Protein AF-A2QM54-F1 (afdb_monomer)

Mean predicted aligned error: 7.76 Å

Foldseek 3Di:
DALDPVLVVCVVPVQVVLCVVAVLSVLLVVLLVLLLVLLVCPDVVNVVVCVVPPDPPPLVVVVVSNVSSVVSNVSSVVSLVVLVVVDDLVSLVSNLSSLVSNLLSVLSVLLVVVVCVVPSVPPPVPDPFAFDDVSLVSLLVSVVSCVVNVVSCCPDSNNVLVQQPQQDDVLVVVCVPPVDLDQPLCPQADVLLVLLSVCVVVLLVLLVVVLVVLCVVVVADLPDDDDPVPPDDPPDDDPNNLSVLLVQLSVLLNVLSSLLSSLSNDDQDPDPDGSLSSSVNNSVSNVSVSSSNRHDPSLSVLSVCGLVNAPSSLSSLLSVLSSLSSLCSPCPSSSSHNSRLSSLVSSLSSNVSNVDPSSNVSSPSSNVSNDD

pLDDT: mean 85.36, std 15.99, range [37.06, 98.69]

Structure (mmCIF, N/CA/C/O backbone):
data_AF-A2QM54-F1
#
_entry.id   AF-A2QM54-F1
#
loop_
_atom_site.group_PDB
_atom_site.id
_atom_site.type_symbol
_atom_site.label_atom_id
_atom_site.label_alt_id
_atom_site.label_comp_id
_atom_site.label_asym_id
_atom_site.label_entity_id
_atom_site.label_seq_id
_atom_site.pdbx_PDB_ins_code
_atom_site.Cartn_x
_atom_site.Cartn_y
_atom_site.Cartn_z
_atom_site.occupancy
_atom_site.B_iso_or_equiv
_atom_site.auth_seq_id
_atom_site.auth_comp_id
_atom_site.auth_asym_id
_atom_site.auth_atom_id
_atom_site.pdbx_PDB_model_num
ATOM 1 N N . MET A 1 1 ? -6.129 -8.162 11.126 1.00 88.88 1 MET A N 1
ATOM 2 C CA . MET A 1 1 ? -6.417 -6.730 10.893 1.00 88.88 1 MET A CA 1
ATOM 3 C C . MET A 1 1 ? -5.219 -5.829 11.183 1.00 88.88 1 MET A C 1
ATOM 5 O O . MET A 1 1 ? -5.063 -4.860 10.467 1.00 88.88 1 MET A O 1
ATOM 9 N N . ALA A 1 2 ? -4.377 -6.122 12.177 1.00 89.38 2 ALA A N 1
ATOM 10 C CA . ALA A 1 2 ? -3.070 -5.480 12.366 1.00 89.38 2 ALA A CA 1
ATOM 11 C C . ALA A 1 2 ? -2.082 -6.519 12.912 1.00 89.38 2 ALA A C 1
ATOM 13 O O . ALA A 1 2 ? -2.540 -7.506 13.506 1.00 89.38 2 ALA A O 1
ATOM 14 N N . LEU A 1 3 ? -0.778 -6.304 12.722 1.00 87.31 3 LEU A N 1
ATOM 15 C CA . LEU A 1 3 ? 0.267 -7.175 13.272 1.00 87.31 3 LEU A CA 1
ATOM 16 C C . LEU A 1 3 ? 0.737 -6.657 14.632 1.00 87.31 3 LEU A C 1
ATOM 18 O O . LEU A 1 3 ? 0.871 -7.437 15.575 1.00 87.31 3 LEU A O 1
ATOM 22 N N . HIS A 1 4 ? 0.872 -5.333 14.767 1.00 89.31 4 HIS A N 1
ATOM 23 C CA . HIS A 1 4 ? 1.283 -4.714 16.024 1.00 89.31 4 HIS A CA 1
ATOM 24 C C . HIS A 1 4 ? 0.282 -5.011 17.169 1.00 89.31 4 HIS A C 1
ATOM 26 O O . HIS A 1 4 ? -0.916 -4.721 17.025 1.00 89.31 4 HIS A O 1
ATOM 32 N N . PRO A 1 5 ? 0.731 -5.530 18.334 1.00 88.50 5 PRO A N 1
ATOM 33 C CA . PRO A 1 5 ? -0.156 -5.948 19.426 1.00 88.50 5 PRO A CA 1
ATOM 34 C C . PRO A 1 5 ? -1.107 -4.852 19.920 1.00 88.50 5 PRO A C 1
ATOM 36 O O . PRO A 1 5 ? -2.289 -5.107 20.149 1.00 88.50 5 PRO A O 1
ATOM 39 N N . GLU A 1 6 ? -0.627 -3.614 20.037 1.00 91.06 6 GLU A N 1
ATOM 40 C CA . GLU A 1 6 ? -1.465 -2.501 20.496 1.00 91.06 6 GLU A CA 1
ATOM 41 C C . GLU A 1 6 ? -2.540 -2.120 19.470 1.00 91.06 6 GLU A C 1
ATOM 43 O O . GLU A 1 6 ? -3.703 -1.924 19.824 1.00 91.06 6 GLU A O 1
ATOM 48 N N . ARG A 1 7 ? -2.193 -2.096 18.176 1.00 94.00 7 ARG A N 1
ATOM 49 C CA . ARG A 1 7 ? -3.159 -1.824 17.102 1.00 94.00 7 ARG A CA 1
ATOM 50 C C . ARG A 1 7 ? -4.182 -2.955 16.999 1.00 94.00 7 ARG A C 1
ATOM 52 O O . ARG A 1 7 ? -5.363 -2.703 16.766 1.00 94.00 7 ARG A O 1
ATOM 59 N N . LYS A 1 8 ? -3.773 -4.202 17.261 1.00 93.06 8 LYS A N 1
ATOM 60 C CA . LYS A 1 8 ? -4.679 -5.358 17.348 1.00 93.06 8 LYS A CA 1
ATOM 61 C C . LYS A 1 8 ? -5.750 -5.173 18.429 1.00 93.06 8 LYS A C 1
ATOM 63 O O . LYS A 1 8 ? -6.900 -5.535 18.188 1.00 93.06 8 LYS A O 1
ATOM 68 N N . LEU A 1 9 ? -5.430 -4.558 19.571 1.00 94.38 9 LEU A N 1
ATOM 69 C CA . LEU A 1 9 ? -6.426 -4.259 20.611 1.00 94.38 9 LEU A CA 1
ATOM 70 C C . LEU A 1 9 ? -7.489 -3.255 20.142 1.00 94.38 9 LEU A C 1
ATOM 72 O O . LEU A 1 9 ? -8.662 -3.412 20.489 1.00 94.38 9 LEU A O 1
ATOM 76 N N . ILE A 1 10 ? -7.112 -2.267 19.323 1.00 96.88 10 ILE A N 1
ATOM 77 C CA . ILE A 1 10 ? -8.064 -1.315 18.725 1.00 96.88 10 ILE A CA 1
ATOM 78 C C . ILE A 1 10 ? -9.074 -2.056 17.844 1.00 96.88 10 ILE A C 1
ATOM 80 O O . ILE A 1 10 ? -10.282 -1.873 18.003 1.00 96.88 10 ILE A O 1
ATOM 84 N N . TRP A 1 11 ? -8.590 -2.962 16.992 1.00 95.69 11 TRP A N 1
ATOM 85 C CA . TRP A 1 11 ? -9.436 -3.813 16.152 1.00 95.69 11 TRP A CA 1
ATOM 86 C C . TRP A 1 11 ? -10.347 -4.753 16.945 1.00 95.69 11 TRP A C 1
ATOM 88 O O . TRP A 1 11 ? -11.462 -5.024 16.515 1.00 95.69 11 TRP A O 1
ATOM 98 N N . GLN A 1 12 ? -9.893 -5.251 18.095 1.00 94.94 12 GLN A N 1
ATOM 99 C CA . GLN A 1 12 ? -10.660 -6.200 18.907 1.00 94.94 12 GLN A CA 1
ATOM 100 C C . GLN A 1 12 ? -11.706 -5.542 19.812 1.00 94.94 12 GLN A C 1
ATOM 102 O O . GLN A 1 12 ? -12.672 -6.201 20.187 1.00 94.94 12 GLN A O 1
ATOM 107 N N . ARG A 1 13 ? -11.503 -4.283 20.218 1.00 95.75 13 ARG A N 1
ATOM 108 C CA . ARG A 1 13 ? -12.326 -3.637 21.256 1.00 95.75 13 ARG A CA 1
ATOM 109 C C . ARG A 1 13 ? -12.983 -2.351 20.784 1.00 95.75 13 ARG A C 1
ATOM 111 O O . ARG A 1 13 ? -14.194 -2.197 20.908 1.00 95.75 13 ARG A O 1
ATOM 118 N N . VAL A 1 14 ? -12.192 -1.426 20.249 1.00 97.62 14 VAL A N 1
ATOM 119 C CA . VAL A 1 14 ? -12.663 -0.076 19.918 1.00 97.62 14 VAL A CA 1
ATOM 120 C C . VAL A 1 14 ? -13.543 -0.099 18.673 1.00 97.62 14 VAL A C 1
ATOM 122 O O . VAL A 1 14 ? -14.677 0.362 18.734 1.00 97.62 14 VAL A O 1
ATOM 125 N N . ILE A 1 15 ? -13.069 -0.691 17.575 1.00 97.75 15 ILE A N 1
ATOM 126 C CA . ILE A 1 15 ? -13.804 -0.702 16.299 1.00 97.75 15 ILE A CA 1
ATOM 127 C C . ILE A 1 15 ? -15.168 -1.408 16.411 1.00 97.75 15 ILE A C 1
ATOM 129 O O . ILE A 1 15 ? -16.153 -0.822 15.965 1.00 97.75 15 ILE A O 1
ATOM 133 N N . PRO A 1 16 ? -15.300 -2.583 17.063 1.00 97.88 16 PRO A N 1
ATOM 134 C CA . PRO A 1 16 ? -16.609 -3.200 17.290 1.00 97.88 16 PRO A CA 1
ATOM 135 C C . PRO A 1 16 ? -17.556 -2.333 18.129 1.00 97.88 16 PRO A C 1
ATOM 137 O O . PRO A 1 16 ? -18.753 -2.295 17.860 1.00 97.88 16 PRO A O 1
ATOM 140 N N . THR A 1 17 ? -17.023 -1.607 19.118 1.00 98.00 17 THR A N 1
ATOM 141 C CA . THR A 1 17 ? -17.821 -0.689 19.946 1.00 98.00 17 THR A CA 1
ATOM 142 C C . THR A 1 17 ? -18.340 0.479 19.106 1.00 98.00 17 THR A C 1
ATOM 144 O O . THR A 1 17 ? -19.531 0.762 19.125 1.00 98.00 17 THR A O 1
ATOM 147 N N . MET A 1 18 ? -17.478 1.095 18.292 1.00 98.00 18 MET A N 1
ATOM 148 C CA . MET A 1 18 ? -17.874 2.165 17.367 1.00 98.00 18 MET A CA 1
ATOM 149 C C . MET A 1 18 ? -18.885 1.687 16.320 1.00 98.00 18 MET A C 1
ATOM 151 O O . MET A 1 18 ? -19.809 2.414 15.971 1.00 98.00 18 MET A O 1
ATOM 155 N N . ALA A 1 19 ? -18.732 0.456 15.830 1.00 98.00 19 ALA A N 1
ATOM 156 C CA . ALA A 1 19 ? -19.686 -0.153 14.913 1.00 98.00 19 ALA A CA 1
ATOM 157 C C . ALA A 1 19 ? -21.061 -0.361 15.563 1.00 98.00 19 ALA A C 1
ATOM 159 O O . ALA A 1 19 ? -22.077 -0.167 14.908 1.00 98.00 19 ALA A O 1
ATOM 160 N N . ALA A 1 20 ? -21.117 -0.709 16.850 1.00 97.69 20 ALA A N 1
ATOM 161 C CA . ALA A 1 20 ? -22.381 -0.790 17.581 1.00 97.69 20 ALA A CA 1
ATOM 162 C C . ALA A 1 20 ? -23.037 0.589 17.806 1.00 97.69 20 ALA A C 1
ATOM 164 O O . ALA A 1 20 ? -24.252 0.661 17.966 1.00 97.69 20 ALA A O 1
ATOM 165 N N . GLU A 1 21 ? -22.249 1.670 17.812 1.00 97.19 21 GLU A N 1
ATOM 166 C CA . GLU A 1 21 ? -22.724 3.056 17.951 1.00 97.19 21 GLU A CA 1
ATOM 167 C C . GLU A 1 21 ? -23.242 3.650 16.624 1.00 97.19 21 GLU A C 1
ATOM 169 O O . GLU A 1 21 ? -24.087 4.543 16.654 1.00 97.19 21 GLU A O 1
ATOM 174 N N . GLN A 1 22 ? -22.746 3.187 15.469 1.00 97.62 22 GLN A N 1
ATOM 175 C CA . GLN A 1 22 ? -23.064 3.741 14.145 1.00 97.62 22 GLN A CA 1
ATOM 176 C C . GLN A 1 22 ? -23.430 2.645 13.138 1.00 97.62 22 GLN A C 1
ATOM 178 O O . GLN A 1 22 ? -22.594 1.826 12.754 1.00 97.62 22 GLN A O 1
ATOM 183 N N . GLU A 1 23 ? -24.662 2.680 12.626 1.00 98.00 23 GLU A N 1
ATOM 184 C CA . GLU A 1 23 ? -25.199 1.647 11.727 1.00 98.00 23 GLU A CA 1
ATOM 185 C C . GLU A 1 23 ? -24.348 1.439 10.463 1.00 98.00 23 GLU A C 1
ATOM 187 O O . GLU A 1 23 ? -24.053 0.304 10.082 1.00 98.00 23 GLU A O 1
ATOM 192 N N . TYR A 1 24 ? -23.870 2.521 9.841 1.00 98.38 24 TYR A N 1
ATOM 193 C CA . TYR A 1 24 ? -23.046 2.411 8.635 1.00 98.38 24 TYR A CA 1
ATOM 194 C C . TYR A 1 24 ? -21.700 1.715 8.909 1.00 98.38 24 TYR A C 1
ATOM 196 O O . TYR A 1 24 ? -21.215 0.956 8.068 1.00 98.38 24 TYR A O 1
ATOM 204 N N . LEU A 1 25 ? -21.115 1.909 10.098 1.00 98.62 25 LEU A N 1
ATOM 205 C CA . LEU A 1 25 ? -19.893 1.214 10.510 1.00 98.62 25 LEU A CA 1
ATOM 206 C C . LEU A 1 25 ? -20.157 -0.269 10.766 1.00 98.62 25 LEU A C 1
ATOM 208 O O . LEU A 1 25 ? -19.324 -1.093 10.393 1.00 98.62 25 LEU A O 1
ATOM 212 N N . MET A 1 26 ? -21.311 -0.623 11.343 1.00 98.62 26 MET A N 1
ATOM 213 C CA . MET A 1 26 ? -21.727 -2.023 11.472 1.00 98.62 26 MET A CA 1
ATOM 214 C C . MET A 1 26 ? -21.803 -2.698 10.104 1.00 98.62 26 MET A C 1
ATOM 216 O O . MET A 1 26 ? -21.250 -3.779 9.917 1.00 98.62 26 MET A O 1
ATOM 220 N N . HIS A 1 27 ? -22.427 -2.048 9.124 1.00 98.69 27 HIS A N 1
ATOM 221 C CA . HIS A 1 27 ? -22.504 -2.567 7.763 1.00 98.69 27 HIS A CA 1
ATOM 222 C C . HIS A 1 27 ? -21.126 -2.762 7.115 1.00 98.69 27 HIS A C 1
ATOM 224 O O . HIS A 1 27 ? -20.857 -3.837 6.576 1.00 98.69 27 HIS A O 1
ATOM 230 N N . LEU A 1 28 ? -20.216 -1.789 7.235 1.00 98.56 28 LEU A N 1
ATOM 231 C CA . LEU A 1 28 ? -18.843 -1.929 6.736 1.00 98.56 28 LEU A CA 1
ATOM 232 C C . LEU A 1 28 ? -18.070 -3.055 7.447 1.00 98.56 28 LEU A C 1
ATOM 234 O O . LEU A 1 28 ? -17.362 -3.825 6.794 1.00 98.56 28 LEU A O 1
ATOM 238 N N . LEU A 1 29 ? -18.221 -3.183 8.769 1.00 98.38 29 LEU A N 1
ATOM 239 C CA . LEU A 1 29 ? -17.572 -4.230 9.560 1.00 98.38 29 LEU A CA 1
ATOM 240 C C . LEU A 1 29 ? -18.089 -5.626 9.187 1.00 98.38 29 LEU A C 1
ATOM 242 O O . LEU A 1 29 ? -17.288 -6.546 9.029 1.00 98.38 29 LEU A O 1
ATOM 246 N N . LEU A 1 30 ? -19.404 -5.782 9.009 1.00 97.81 30 LEU A N 1
ATOM 247 C CA . LEU A 1 30 ? -20.025 -7.041 8.588 1.00 97.81 30 LEU A CA 1
ATOM 248 C C . LEU A 1 30 ? -19.607 -7.436 7.171 1.00 97.81 30 LEU A C 1
ATOM 250 O O . LEU A 1 30 ? -19.297 -8.603 6.938 1.00 97.81 30 LEU A O 1
ATOM 254 N N . ALA A 1 31 ? -19.537 -6.477 6.244 1.00 97.38 31 ALA A N 1
ATOM 255 C CA . ALA A 1 31 ? -19.037 -6.725 4.896 1.00 97.38 31 ALA A CA 1
ATOM 256 C C . ALA A 1 31 ? -17.589 -7.239 4.928 1.00 97.38 31 ALA A C 1
ATOM 258 O O . ALA A 1 31 ? -17.271 -8.257 4.316 1.00 97.38 31 ALA A O 1
ATOM 259 N N . LEU A 1 32 ? -16.714 -6.587 5.700 1.00 96.25 32 LEU A N 1
ATOM 260 C CA . LEU A 1 32 ? -15.322 -7.009 5.845 1.00 96.25 32 LEU A CA 1
ATOM 261 C C . LEU A 1 32 ? -15.190 -8.384 6.517 1.00 96.25 32 LEU A C 1
ATOM 263 O O . LEU A 1 32 ? -14.386 -9.207 6.079 1.00 96.25 32 LEU A O 1
ATOM 267 N N . ALA A 1 33 ? -15.985 -8.648 7.556 1.00 95.00 33 ALA A N 1
ATOM 268 C CA . ALA A 1 33 ? -16.002 -9.933 8.249 1.00 95.00 33 ALA A CA 1
ATOM 269 C C . ALA A 1 33 ? -16.488 -11.072 7.339 1.00 95.00 33 ALA A C 1
ATOM 271 O O . ALA A 1 33 ? -15.884 -12.145 7.331 1.00 95.00 33 ALA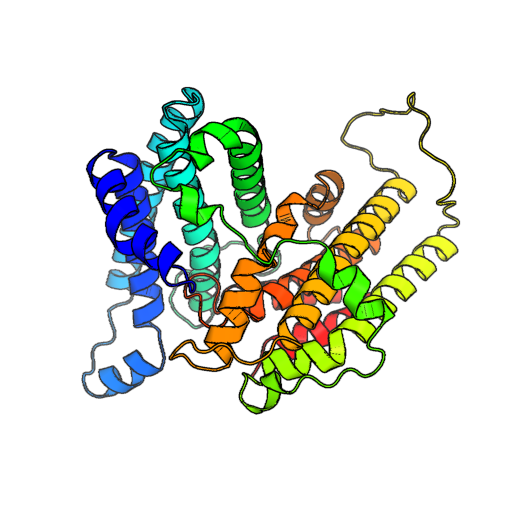 A O 1
ATOM 272 N N . GLY A 1 34 ? -17.532 -10.838 6.540 1.00 93.06 34 GLY A N 1
ATOM 273 C CA . GLY A 1 34 ? -18.006 -11.807 5.554 1.00 93.06 34 GLY A CA 1
ATOM 274 C C . GLY A 1 34 ? -16.965 -12.075 4.464 1.00 93.06 34 GLY A C 1
ATOM 275 O O . GLY A 1 34 ? -16.697 -13.230 4.145 1.00 93.06 34 GLY A O 1
ATOM 276 N N . THR A 1 35 ? -16.295 -11.032 3.964 1.00 91.25 35 THR A N 1
ATOM 277 C CA . THR A 1 35 ? -15.167 -11.172 3.029 1.00 91.25 35 THR A CA 1
ATOM 278 C C . THR A 1 35 ? -14.027 -12.006 3.622 1.00 91.25 35 THR A C 1
ATOM 280 O O . THR A 1 35 ? -13.483 -12.874 2.943 1.00 91.25 35 THR A O 1
ATOM 283 N N . HIS A 1 36 ? -13.676 -11.793 4.893 1.00 91.50 36 HIS A N 1
ATOM 284 C CA . HIS A 1 36 ? -12.688 -12.625 5.585 1.00 91.50 36 HIS A CA 1
ATOM 285 C C . HIS A 1 36 ? -13.131 -14.092 5.652 1.00 91.50 36 HIS A C 1
ATOM 287 O O . HIS A 1 36 ? -12.341 -14.976 5.336 1.00 91.50 36 HIS A O 1
ATOM 293 N N . ALA A 1 37 ? -14.393 -14.356 6.007 1.00 89.25 37 ALA A N 1
ATOM 294 C CA . ALA A 1 37 ? -14.928 -15.714 6.073 1.00 89.25 37 ALA A CA 1
ATOM 295 C C . ALA A 1 37 ? -14.857 -16.441 4.717 1.00 89.25 37 ALA A C 1
ATOM 297 O O . ALA A 1 37 ? -14.449 -17.600 4.680 1.00 89.25 37 ALA A O 1
ATOM 298 N N . LEU A 1 38 ? -15.169 -15.754 3.609 1.00 85.75 38 LEU A N 1
ATOM 299 C CA . LEU A 1 38 ? -15.001 -16.304 2.256 1.00 85.75 38 LEU A CA 1
ATOM 300 C C . LEU A 1 38 ? -13.534 -16.632 1.945 1.00 85.75 38 LEU A C 1
ATOM 302 O O . LEU A 1 38 ? -13.229 -17.703 1.430 1.00 85.75 38 LEU A O 1
ATOM 306 N N . CYS A 1 39 ? -12.620 -15.723 2.283 1.00 83.38 39 CYS A N 1
ATOM 307 C CA . CYS A 1 39 ? -11.188 -15.902 2.058 1.00 83.38 39 CYS A CA 1
ATOM 308 C C . CYS A 1 39 ? -10.585 -17.067 2.865 1.00 83.38 39 CYS A C 1
ATOM 310 O O . CYS A 1 39 ? -9.677 -17.735 2.370 1.00 83.38 39 CYS A O 1
ATOM 312 N N . GLU A 1 40 ? -11.055 -17.299 4.092 1.00 82.50 40 GLU A N 1
ATOM 313 C CA . GLU A 1 40 ? -10.585 -18.392 4.957 1.00 82.50 40 GLU A CA 1
ATOM 314 C C . GLU A 1 40 ? -11.180 -19.754 4.579 1.00 82.50 40 GLU A C 1
ATOM 316 O O . GLU A 1 40 ? -10.506 -20.779 4.720 1.00 82.50 40 GLU A O 1
ATOM 321 N N . ALA A 1 41 ? -12.411 -19.776 4.058 1.00 73.69 41 ALA A N 1
ATOM 322 C CA . ALA A 1 41 ? -13.030 -20.994 3.536 1.00 73.69 41 ALA A CA 1
ATOM 323 C C . ALA A 1 41 ? -12.222 -21.608 2.377 1.00 73.69 41 ALA A C 1
ATOM 325 O O . ALA A 1 41 ? -12.191 -22.826 2.239 1.00 73.69 41 ALA A O 1
ATOM 326 N N . ASP A 1 42 ? -11.523 -20.779 1.597 1.00 64.94 42 ASP A N 1
ATOM 327 C CA . ASP A 1 42 ? -10.675 -21.207 0.477 1.00 64.94 42 ASP A CA 1
ATOM 328 C C . ASP A 1 42 ? -9.209 -21.505 0.873 1.00 64.94 42 ASP A C 1
ATOM 330 O O . ASP A 1 42 ? -8.376 -21.863 0.039 1.00 64.94 42 ASP A O 1
ATOM 334 N N . SER A 1 43 ? -8.843 -21.367 2.153 1.00 64.56 43 SER A N 1
ATOM 335 C CA . SER A 1 43 ? -7.474 -21.669 2.585 1.00 64.56 43 SER A CA 1
ATOM 336 C C . SER A 1 43 ? -7.161 -23.168 2.413 1.00 64.56 43 SER A C 1
ATOM 338 O O . SER A 1 43 ? -7.970 -24.014 2.812 1.00 64.56 43 SER A O 1
ATOM 340 N N . PRO A 1 44 ? -5.986 -23.545 1.866 1.00 56.84 44 PRO A N 1
ATOM 341 C CA . PRO A 1 44 ? -5.594 -24.947 1.698 1.00 56.84 44 PRO A CA 1
ATOM 342 C C . PRO A 1 44 ? -5.596 -25.735 3.018 1.00 56.84 44 PRO A C 1
ATOM 344 O O . PRO A 1 44 ? -5.909 -26.924 3.011 1.00 56.84 44 PRO A O 1
ATOM 347 N N . ASP A 1 45 ? -5.339 -25.074 4.151 1.00 53.28 45 ASP A N 1
ATOM 348 C CA . ASP A 1 45 ? -5.402 -25.688 5.485 1.00 53.28 45 ASP A CA 1
ATOM 349 C C . ASP A 1 45 ? -6.839 -26.085 5.872 1.00 53.28 45 ASP A C 1
ATOM 351 O O . ASP A 1 45 ? -7.068 -27.150 6.454 1.00 53.28 45 ASP A O 1
ATOM 355 N N . THR A 1 46 ? -7.823 -25.269 5.486 1.00 53.72 46 THR A N 1
ATOM 356 C CA . THR A 1 46 ? -9.256 -25.532 5.688 1.00 53.72 46 THR A CA 1
ATOM 357 C C . THR A 1 46 ? -9.751 -26.618 4.729 1.00 53.72 46 THR A C 1
ATOM 359 O O . THR A 1 46 ? -10.487 -27.517 5.134 1.00 53.72 46 THR A O 1
ATOM 362 N N . ASN A 1 47 ? -9.278 -26.605 3.478 1.00 48.41 47 ASN A N 1
ATOM 363 C CA . ASN A 1 47 ? -9.600 -27.613 2.464 1.00 48.41 47 ASN A CA 1
ATOM 364 C C . ASN A 1 47 ? -9.018 -29.002 2.792 1.00 48.41 47 ASN A C 1
ATOM 366 O O . ASN A 1 47 ? -9.665 -30.018 2.537 1.00 48.41 47 ASN A O 1
ATOM 370 N N . LEU A 1 48 ? -7.844 -29.082 3.430 1.00 46.47 48 LEU A N 1
ATOM 371 C CA . LEU A 1 48 ? -7.274 -30.347 3.914 1.00 46.47 48 LEU A CA 1
ATOM 372 C C . LEU A 1 48 ? -8.109 -30.967 5.044 1.00 46.47 48 LEU A C 1
ATOM 374 O O . LEU A 1 48 ? -8.316 -32.184 5.056 1.00 46.47 48 LEU A O 1
ATOM 378 N N . LEU A 1 49 ? -8.626 -30.144 5.962 1.00 46.31 49 LEU A N 1
ATOM 379 C CA . LEU A 1 49 ? -9.518 -30.582 7.043 1.00 46.31 49 LEU A CA 1
ATOM 380 C C . LEU A 1 49 ? -10.913 -30.964 6.524 1.00 46.31 49 LEU A C 1
ATOM 382 O O . LEU A 1 49 ? -11.464 -31.981 6.953 1.00 46.31 49 LEU A O 1
ATOM 386 N N . ASN A 1 50 ? -11.440 -30.210 5.557 1.00 43.59 50 ASN A N 1
ATOM 387 C CA . ASN A 1 50 ? -12.732 -30.477 4.926 1.00 43.59 50 ASN A CA 1
ATOM 388 C C . ASN A 1 50 ? -12.686 -31.617 3.899 1.00 43.59 50 ASN A C 1
ATOM 390 O O . ASN A 1 50 ? -13.721 -32.201 3.626 1.00 43.59 50 ASN A O 1
ATOM 394 N N . SER A 1 51 ? -11.518 -32.055 3.412 1.00 42.62 51 SER A N 1
ATOM 395 C CA . SER A 1 51 ? -11.416 -33.232 2.522 1.00 42.62 51 SER A CA 1
ATOM 396 C C . SER A 1 51 ? -11.922 -34.550 3.141 1.00 42.62 51 SER A C 1
ATOM 398 O O . SER A 1 51 ? -12.109 -35.539 2.434 1.00 42.62 51 SER A O 1
ATOM 400 N N . LYS A 1 52 ? -12.167 -34.582 4.461 1.00 41.41 52 LYS A N 1
ATOM 401 C CA . LYS A 1 52 ? -12.795 -35.716 5.161 1.00 41.41 52 LYS A CA 1
ATOM 402 C C . LYS A 1 52 ? -14.324 -35.639 5.237 1.00 41.41 52 LYS A C 1
ATOM 404 O O . LYS A 1 52 ? -14.944 -36.635 5.606 1.00 41.41 52 LYS A O 1
ATOM 409 N N . PHE A 1 53 ? -14.925 -34.506 4.886 1.00 42.69 53 PHE A N 1
ATOM 410 C CA . PHE A 1 53 ? -16.369 -34.322 4.800 1.00 42.69 53 PHE A CA 1
ATOM 411 C C . PHE A 1 53 ? -16.698 -33.727 3.436 1.00 42.69 53 PHE A C 1
ATOM 413 O O . PHE A 1 53 ? -16.429 -32.563 3.181 1.00 42.69 53 PHE A O 1
ATOM 420 N N . ASP A 1 54 ? -17.274 -34.554 2.571 1.00 41.31 54 ASP A N 1
ATOM 421 C CA . ASP A 1 54 ? -17.687 -34.270 1.194 1.00 41.31 54 ASP A CA 1
ATOM 422 C C . ASP A 1 54 ? -18.780 -33.174 1.127 1.00 41.31 54 ASP A C 1
ATOM 424 O O . ASP A 1 54 ? -19.942 -33.425 0.820 1.00 41.31 54 ASP A O 1
ATOM 428 N N . GLN A 1 55 ? -18.432 -31.948 1.519 1.00 47.78 55 GLN A N 1
ATOM 429 C CA . GLN A 1 55 ? -19.271 -30.757 1.473 1.00 47.78 55 GLN A CA 1
ATOM 430 C C . GLN A 1 55 ? -18.610 -29.760 0.531 1.00 47.78 55 GLN A C 1
ATOM 432 O O . GLN A 1 55 ? -17.986 -28.781 0.937 1.00 47.78 55 GLN A O 1
ATOM 437 N N . THR A 1 56 ? -18.757 -30.022 -0.764 1.00 52.00 56 THR A N 1
ATOM 438 C CA . THR A 1 56 ? -18.724 -28.946 -1.750 1.00 52.00 56 THR A CA 1
ATOM 439 C C . THR A 1 56 ? -19.848 -27.983 -1.377 1.00 52.00 56 THR A C 1
ATOM 441 O O . THR A 1 56 ? -21.024 -28.317 -1.506 1.00 52.00 56 THR A O 1
ATOM 444 N N . ILE A 1 57 ? -19.502 -26.811 -0.834 1.00 55.12 57 ILE A N 1
ATOM 445 C CA . ILE A 1 57 ? -20.474 -25.730 -0.652 1.00 55.12 57 ILE A CA 1
ATOM 446 C C . ILE A 1 57 ? -21.072 -25.477 -2.042 1.00 55.12 57 ILE A C 1
ATOM 448 O O . ILE A 1 57 ? -20.307 -25.181 -2.965 1.00 55.12 57 ILE A O 1
ATOM 452 N N . PRO A 1 58 ? -22.393 -25.636 -2.240 1.00 61.38 58 PRO A N 1
ATOM 453 C CA . PRO A 1 58 ? -22.999 -25.413 -3.541 1.00 61.38 58 PRO A CA 1
ATOM 454 C C . PRO A 1 58 ? -22.656 -24.000 -4.011 1.00 61.38 58 PRO A C 1
ATOM 456 O O . PRO A 1 58 ? -22.845 -23.047 -3.256 1.00 61.38 58 PRO A O 1
ATOM 459 N N . GLU A 1 59 ? -22.187 -23.838 -5.250 1.00 61.62 59 GLU A N 1
ATOM 460 C CA . GLU A 1 59 ? -21.807 -22.529 -5.813 1.00 61.62 59 GLU A CA 1
ATOM 461 C C . GLU A 1 59 ? -22.882 -21.458 -5.544 1.00 61.62 59 GLU A C 1
ATOM 463 O O . GLU A 1 59 ? -22.575 -20.327 -5.170 1.00 61.62 59 GLU A O 1
ATOM 468 N N . ALA A 1 60 ? -24.160 -21.846 -5.621 1.00 60.12 60 ALA A N 1
ATOM 469 C CA . ALA A 1 60 ? -25.319 -21.005 -5.331 1.00 60.12 60 ALA A CA 1
ATOM 470 C C . ALA A 1 60 ? -25.362 -20.416 -3.901 1.00 60.12 60 ALA A C 1
ATOM 472 O O . ALA A 1 60 ? -25.902 -19.324 -3.712 1.00 60.12 60 ALA A O 1
ATOM 473 N N . GLU A 1 61 ? -24.826 -21.109 -2.893 1.00 65.25 61 GLU A N 1
ATOM 474 C CA . GLU A 1 61 ? -24.704 -20.594 -1.522 1.00 65.25 61 GLU A CA 1
ATOM 475 C C . GLU A 1 61 ? -23.568 -19.570 -1.420 1.00 65.25 61 GLU A C 1
ATOM 477 O O . GLU A 1 61 ? -23.781 -18.483 -0.884 1.00 65.25 61 GLU A O 1
ATOM 482 N N . CYS A 1 62 ? -22.421 -19.839 -2.052 1.00 66.81 62 CYS A N 1
ATOM 483 C CA . CYS A 1 62 ? -21.295 -18.903 -2.118 1.00 66.81 62 CYS A CA 1
ATOM 484 C C . CYS A 1 62 ? -21.681 -17.582 -2.813 1.00 66.81 62 CYS A C 1
ATOM 486 O O . CYS A 1 62 ? -21.398 -16.496 -2.301 1.00 66.81 62 CYS A O 1
ATOM 488 N N . PHE A 1 63 ? -22.417 -17.651 -3.930 1.00 69.44 63 PHE A N 1
ATOM 489 C CA . PHE A 1 63 ? -22.958 -16.462 -4.602 1.00 69.44 63 PHE A CA 1
ATOM 490 C C . PHE A 1 63 ? -23.929 -15.672 -3.723 1.00 69.44 63 PHE A C 1
ATOM 492 O O . PHE A 1 63 ? -23.904 -14.439 -3.722 1.00 69.44 63 PHE A O 1
ATOM 499 N N . ARG A 1 64 ? -24.794 -16.361 -2.968 1.00 73.69 64 ARG A N 1
ATOM 500 C CA . ARG A 1 64 ? -25.749 -15.715 -2.059 1.00 73.69 64 ARG A CA 1
ATOM 501 C C . ARG A 1 64 ? -25.028 -14.986 -0.929 1.00 73.69 64 ARG A C 1
ATOM 503 O O . ARG A 1 64 ? -25.419 -13.870 -0.588 1.00 73.69 64 ARG A O 1
ATOM 510 N N . ASP A 1 65 ? -23.991 -15.593 -0.365 1.00 80.56 65 ASP A N 1
ATOM 511 C CA . ASP A 1 65 ? -23.212 -14.988 0.711 1.00 80.56 65 ASP A CA 1
ATOM 512 C C . ASP A 1 65 ? -22.366 -13.816 0.210 1.00 80.56 65 ASP A C 1
ATOM 514 O O . ASP A 1 65 ? -22.345 -12.766 0.854 1.00 80.56 65 ASP A O 1
ATOM 518 N N . TYR A 1 66 ? -21.791 -13.913 -0.991 1.00 83.88 66 TYR A N 1
ATOM 519 C CA . TYR A 1 66 ? -21.126 -12.774 -1.626 1.00 83.88 66 TYR A CA 1
ATOM 520 C C . TYR A 1 66 ? -22.090 -11.613 -1.907 1.00 83.88 66 TYR A C 1
ATOM 522 O O . TYR A 1 66 ? -21.773 -10.461 -1.620 1.00 83.88 66 TYR A O 1
ATOM 530 N N . HIS A 1 67 ? -23.308 -11.892 -2.379 1.00 87.19 67 HIS A N 1
ATOM 531 C CA . HIS A 1 67 ? -24.315 -10.849 -2.585 1.00 87.19 67 HIS A CA 1
ATOM 532 C C . HIS A 1 67 ? -24.699 -10.138 -1.276 1.00 87.19 67 HIS A C 1
ATOM 534 O O . HIS A 1 67 ? -24.820 -8.916 -1.254 1.00 87.19 67 HIS A O 1
ATOM 540 N N . ARG A 1 68 ? -24.832 -10.876 -0.164 1.00 91.19 68 ARG A N 1
ATOM 541 C CA . ARG A 1 68 ? -25.075 -10.290 1.170 1.00 91.19 68 ARG A CA 1
ATOM 542 C C . ARG A 1 68 ? -23.918 -9.408 1.636 1.00 91.19 68 ARG A C 1
ATOM 544 O O . ARG A 1 68 ? -24.151 -8.355 2.223 1.00 91.19 68 ARG A O 1
ATOM 551 N N . ILE A 1 69 ? -22.682 -9.829 1.371 1.00 93.44 69 ILE A N 1
ATOM 552 C CA . ILE A 1 69 ? -21.483 -9.036 1.664 1.00 93.44 69 ILE A CA 1
ATOM 553 C C . ILE A 1 69 ? -21.515 -7.715 0.892 1.00 93.44 69 ILE A C 1
ATOM 555 O O . ILE A 1 69 ? -21.281 -6.660 1.482 1.00 93.44 69 ILE A O 1
ATOM 559 N N . LEU A 1 70 ? -21.851 -7.758 -0.401 1.00 92.88 70 LEU A N 1
ATOM 560 C CA . LEU A 1 70 ? -21.967 -6.560 -1.234 1.00 92.88 70 LEU A CA 1
ATOM 561 C C . LEU A 1 70 ? -23.119 -5.644 -0.797 1.00 92.88 70 LEU A C 1
ATOM 563 O O . LEU A 1 70 ? -22.932 -4.431 -0.773 1.00 92.88 70 LEU A O 1
ATOM 567 N N . ASP A 1 71 ? -24.269 -6.192 -0.396 1.00 95.81 71 ASP A N 1
ATOM 568 C CA . ASP A 1 71 ? -25.392 -5.410 0.146 1.00 95.81 71 ASP A CA 1
ATOM 569 C C . ASP A 1 71 ? -24.990 -4.659 1.426 1.00 95.81 71 ASP A C 1
ATOM 571 O O . ASP A 1 71 ? -25.223 -3.455 1.556 1.00 95.81 71 ASP A O 1
ATOM 575 N N . HIS A 1 72 ? -24.298 -5.334 2.349 1.00 97.94 72 HIS A N 1
ATOM 576 C CA . HIS A 1 72 ? -23.732 -4.678 3.526 1.00 97.94 72 HIS A CA 1
ATOM 577 C C . HIS A 1 72 ? -22.692 -3.619 3.157 1.00 97.94 72 HIS A C 1
ATOM 579 O O . HIS A 1 72 ? -22.727 -2.520 3.707 1.00 97.94 72 HIS A O 1
ATOM 585 N N . HIS A 1 73 ? -21.795 -3.902 2.211 1.00 97.19 73 HIS A N 1
ATOM 586 C CA . HIS A 1 73 ? -20.807 -2.919 1.780 1.00 97.19 73 HIS A CA 1
ATOM 587 C C . HIS A 1 73 ? -21.478 -1.667 1.203 1.00 97.19 73 HIS A C 1
ATOM 589 O O . HIS A 1 73 ? -21.136 -0.555 1.599 1.00 97.19 73 HIS A O 1
ATOM 595 N N . GLN A 1 74 ? -22.480 -1.840 0.340 1.00 97.19 74 GLN A N 1
ATOM 596 C CA . GLN A 1 74 ? -23.215 -0.747 -0.290 1.00 97.19 74 GLN A CA 1
ATOM 597 C C . GLN A 1 74 ? -23.958 0.117 0.737 1.00 97.19 74 GLN A C 1
ATOM 599 O O . GLN A 1 74 ? -23.794 1.336 0.733 1.00 97.19 74 GLN A O 1
ATOM 604 N N . LYS A 1 75 ? -24.699 -0.495 1.671 1.00 98.19 75 LYS A N 1
ATOM 605 C CA . LYS A 1 75 ? -25.370 0.233 2.767 1.00 98.19 75 LYS A CA 1
ATOM 606 C C . LYS A 1 75 ? -24.374 0.988 3.646 1.00 98.19 75 LYS A C 1
ATOM 608 O O . LYS A 1 75 ? -24.597 2.142 4.011 1.00 98.19 75 LYS A O 1
ATOM 613 N N . GLY A 1 76 ? -23.246 0.350 3.955 1.00 98.44 76 GLY A N 1
ATOM 614 C CA . GLY A 1 76 ? -22.150 0.970 4.692 1.00 98.44 76 GLY A CA 1
ATOM 615 C C . GLY A 1 76 ? -21.558 2.178 3.961 1.00 98.44 76 GLY A C 1
ATOM 616 O O . GLY A 1 76 ? -21.327 3.213 4.582 1.00 98.44 76 GLY A O 1
ATOM 617 N N . LEU A 1 77 ? -21.364 2.081 2.641 1.00 97.94 77 LEU A N 1
ATOM 618 C CA . LEU A 1 77 ? -20.881 3.180 1.800 1.00 97.94 77 LEU A CA 1
ATOM 619 C C . LEU A 1 77 ? -21.879 4.336 1.706 1.00 97.94 77 LEU A C 1
ATOM 621 O O . LEU A 1 77 ? -21.465 5.493 1.722 1.00 97.94 77 LEU A O 1
ATOM 625 N N . GLU A 1 78 ? -23.175 4.053 1.600 1.00 98.12 78 GLU A N 1
ATOM 626 C CA . GLU A 1 78 ? -24.224 5.079 1.585 1.00 98.12 78 GLU A CA 1
ATOM 627 C C . GLU A 1 78 ? -24.220 5.894 2.881 1.00 98.12 78 GLU A C 1
ATOM 629 O O . GLU A 1 78 ? -24.112 7.122 2.836 1.00 98.12 78 GLU A O 1
ATOM 634 N N . GLY A 1 79 ? -24.228 5.219 4.034 1.00 98.06 79 GLY A N 1
ATOM 635 C CA . GLY A 1 79 ? -24.144 5.894 5.328 1.00 98.06 79 GLY A CA 1
ATOM 636 C C . GLY A 1 79 ? -22.804 6.605 5.549 1.00 98.06 79 GLY A C 1
ATOM 637 O O . GLY A 1 79 ? -22.778 7.722 6.063 1.00 98.06 79 GLY A O 1
ATOM 638 N N . PHE A 1 80 ? -21.692 6.024 5.088 1.00 98.06 80 PHE A N 1
ATOM 639 C CA . PHE A 1 80 ? -20.381 6.671 5.145 1.00 98.06 80 PHE A CA 1
ATOM 640 C C . PHE A 1 80 ? -20.335 7.970 4.331 1.00 98.06 80 PHE A C 1
ATOM 642 O O . PHE A 1 80 ? -19.816 8.971 4.816 1.00 98.06 80 PHE A O 1
ATOM 649 N N . ARG A 1 81 ? -20.899 7.991 3.114 1.00 97.62 81 ARG A N 1
ATOM 650 C CA . ARG A 1 81 ? -20.964 9.207 2.282 1.00 97.62 81 ARG A CA 1
ATOM 651 C C . ARG A 1 81 ? -21.763 10.316 2.963 1.00 97.62 81 ARG A C 1
ATOM 653 O O . ARG A 1 81 ? -21.346 11.470 2.908 1.00 97.62 81 ARG A O 1
ATOM 660 N N . HIS A 1 82 ? -22.863 9.970 3.635 1.00 96.88 82 HIS A N 1
ATOM 661 C CA . HIS A 1 82 ? -23.614 10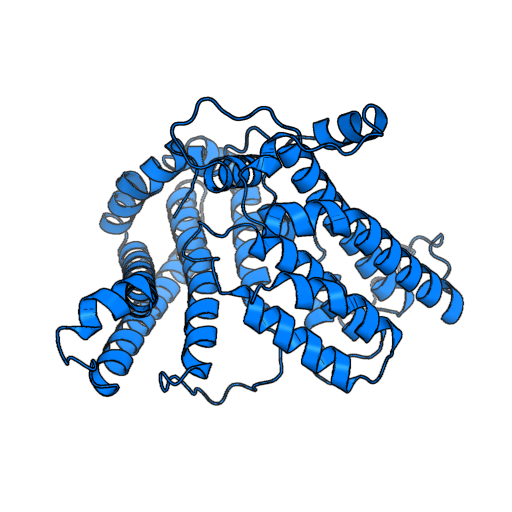.928 4.446 1.00 96.88 82 HIS A CA 1
ATOM 662 C C . HIS A 1 82 ? -22.754 11.474 5.593 1.00 96.88 82 HIS A C 1
ATOM 664 O O . HIS A 1 82 ? -22.604 12.687 5.723 1.00 96.88 82 HIS A O 1
ATOM 670 N N . ALA A 1 83 ? -22.123 10.593 6.378 1.00 96.44 83 ALA A N 1
ATOM 671 C CA . ALA A 1 83 ? -21.251 10.990 7.485 1.00 96.44 83 ALA A CA 1
ATOM 672 C C . ALA A 1 83 ? -20.075 11.873 7.025 1.00 96.44 83 ALA A C 1
ATOM 674 O O . ALA A 1 83 ? -19.703 12.819 7.715 1.00 96.44 83 ALA A O 1
ATOM 675 N N . LEU A 1 84 ? -19.518 11.595 5.843 1.00 95.31 84 LEU A N 1
ATOM 676 C CA . LEU A 1 84 ? -18.446 12.383 5.239 1.00 95.31 84 LEU A CA 1
ATOM 677 C C . LEU A 1 84 ? -18.920 13.778 4.799 1.00 95.31 84 LEU A C 1
ATOM 679 O O . LEU A 1 84 ? -18.168 14.738 4.921 1.00 95.31 84 LEU A O 1
ATOM 683 N N . SER A 1 85 ? -20.159 13.916 4.315 1.00 94.94 85 SER A N 1
ATOM 684 C CA . SER A 1 85 ? -20.713 15.224 3.923 1.00 94.94 85 SER A CA 1
ATOM 685 C C . SER A 1 85 ? -20.915 16.182 5.105 1.00 94.94 85 SER A C 1
ATOM 687 O O . SER A 1 85 ? -20.917 17.398 4.924 1.00 94.94 85 SER A O 1
ATOM 689 N N . GLU A 1 86 ? -21.016 15.633 6.317 1.00 92.69 86 GLU A N 1
ATOM 690 C CA . GLU A 1 86 ? -21.162 16.357 7.585 1.00 92.69 86 GLU A CA 1
ATOM 691 C C . GLU A 1 86 ? -19.884 16.259 8.442 1.00 92.69 86 GLU A C 1
ATOM 693 O O . GLU A 1 86 ? -19.926 16.349 9.674 1.00 92.69 86 GLU A O 1
ATOM 698 N N . ALA A 1 87 ? -18.732 16.025 7.802 1.00 92.94 87 ALA A N 1
ATOM 699 C CA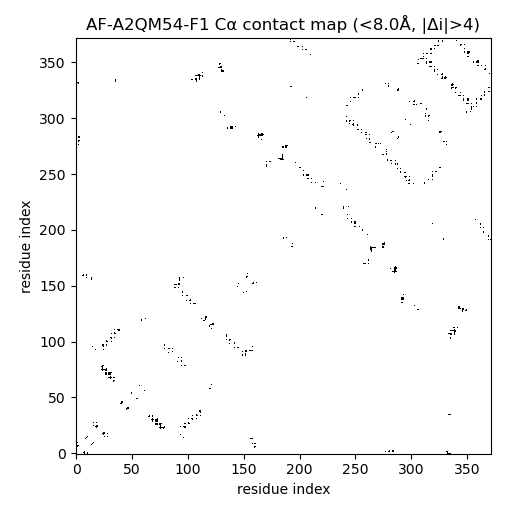 . ALA A 1 87 ? -17.468 15.829 8.493 1.00 92.94 87 ALA A CA 1
ATOM 700 C C . ALA A 1 87 ? -17.087 17.047 9.344 1.00 92.94 87 ALA A C 1
ATOM 702 O O . ALA A 1 87 ? -17.043 18.188 8.886 1.00 92.94 87 ALA A O 1
ATOM 703 N N . THR A 1 88 ? -16.776 16.785 10.609 1.00 94.62 88 THR A N 1
ATOM 704 C CA . THR A 1 88 ? -16.256 17.772 11.553 1.00 94.62 88 THR A CA 1
ATOM 705 C C . THR A 1 88 ? -15.186 17.119 12.420 1.00 94.62 88 THR A C 1
ATOM 707 O O . THR A 1 88 ? -15.062 15.894 12.482 1.00 94.62 88 THR A O 1
ATOM 710 N N . ALA A 1 89 ? -14.434 17.926 13.168 1.00 93.50 89 ALA A N 1
ATOM 711 C CA . ALA A 1 89 ? -13.431 17.404 14.093 1.00 93.50 89 ALA A CA 1
ATOM 712 C C . ALA A 1 89 ? -14.016 16.435 15.147 1.00 93.50 89 ALA A C 1
ATOM 714 O O . ALA A 1 89 ? -13.313 15.529 15.585 1.00 93.50 89 ALA A O 1
ATOM 715 N N . SER A 1 90 ? -15.286 16.589 15.548 1.00 94.06 90 SER A N 1
ATOM 716 C CA . SER A 1 90 ? -15.932 15.701 16.527 1.00 94.06 90 SER A CA 1
ATOM 717 C C . SER A 1 90 ? -16.412 14.375 15.931 1.00 94.06 90 SER A C 1
ATOM 719 O O . SER A 1 90 ? -16.522 13.395 16.664 1.00 94.06 90 SER A O 1
ATOM 721 N N . THR A 1 91 ? -16.675 14.315 14.622 1.00 95.31 91 THR A N 1
ATOM 722 C CA . THR A 1 91 ? -17.077 13.085 13.914 1.00 95.31 91 THR A CA 1
ATOM 723 C C . THR A 1 91 ? -15.899 12.372 13.244 1.00 95.31 91 THR A C 1
ATOM 725 O O . THR A 1 91 ? -16.040 11.229 12.804 1.00 95.31 91 THR A O 1
ATOM 728 N N . ALA A 1 92 ? -14.718 12.999 13.233 1.00 96.44 92 ALA A N 1
ATOM 729 C CA . ALA A 1 92 ? -13.516 12.517 12.561 1.00 96.44 92 ALA A CA 1
ATOM 730 C C . ALA A 1 92 ? -13.137 11.068 12.907 1.00 96.44 92 ALA A C 1
ATOM 732 O O . ALA A 1 92 ? -12.743 10.324 12.011 1.00 96.44 92 ALA A O 1
ATOM 733 N N . GLU A 1 93 ? -13.281 10.624 14.164 1.00 96.94 93 GLU A N 1
ATOM 734 C CA . GLU A 1 93 ? -12.933 9.241 14.529 1.00 96.94 93 GLU A CA 1
ATOM 735 C C . GLU A 1 93 ? -13.834 8.200 13.843 1.00 96.94 93 GLU A C 1
ATOM 737 O O . GLU A 1 93 ? -13.343 7.162 13.401 1.00 96.94 93 GLU A O 1
ATOM 742 N N . TYR A 1 94 ? -15.131 8.480 13.681 1.00 97.81 94 TYR A N 1
ATOM 743 C CA . TYR A 1 94 ? -16.066 7.572 13.010 1.00 97.81 94 TYR A CA 1
ATOM 744 C C . TYR A 1 94 ? -15.828 7.534 11.501 1.00 97.81 94 TYR A C 1
ATOM 746 O O . TYR A 1 94 ? -15.905 6.470 10.884 1.00 97.81 94 TYR A O 1
ATOM 754 N N . ILE A 1 95 ? -15.495 8.678 10.904 1.00 97.62 95 ILE A N 1
ATOM 755 C CA . ILE A 1 95 ? -15.152 8.758 9.481 1.00 97.62 95 ILE A CA 1
ATOM 756 C C . ILE A 1 95 ? -13.826 8.031 9.239 1.00 97.62 95 ILE A C 1
ATOM 758 O O . ILE A 1 95 ? -13.729 7.215 8.329 1.00 97.62 95 ILE A O 1
ATOM 762 N N . PHE A 1 96 ? -12.825 8.220 10.101 1.00 97.88 96 PHE A N 1
ATOM 763 C CA . PHE A 1 96 ? -11.563 7.487 10.013 1.00 97.88 96 PHE A CA 1
ATOM 764 C C . PHE A 1 96 ? -11.770 5.971 10.151 1.00 97.88 96 PHE A C 1
ATOM 766 O O . PHE A 1 96 ? -11.237 5.215 9.340 1.00 97.88 96 PHE A O 1
ATOM 773 N N . CYS A 1 97 ? -12.607 5.529 11.099 1.00 98.25 97 CYS A N 1
ATOM 774 C CA . CYS A 1 97 ? -13.008 4.125 11.244 1.00 98.25 97 CYS A CA 1
ATOM 775 C C . CYS A 1 97 ? -13.666 3.568 9.966 1.00 98.25 97 CYS A C 1
ATOM 777 O O . CYS A 1 97 ? -13.306 2.491 9.490 1.00 98.25 97 CYS A O 1
ATOM 779 N N . GLY A 1 98 ? -14.592 4.320 9.365 1.00 98.19 98 GLY A N 1
ATOM 780 C CA . GLY A 1 98 ? -15.228 3.936 8.103 1.00 98.19 98 GLY A CA 1
ATOM 781 C C . GLY A 1 98 ? -14.212 3.799 6.969 1.00 98.19 98 GLY A C 1
ATOM 782 O O . GLY A 1 98 ? -14.189 2.782 6.278 1.00 98.19 98 GLY A O 1
ATOM 783 N N . SER A 1 99 ? -13.309 4.771 6.833 1.00 97.62 99 SER A N 1
ATOM 784 C CA . SER A 1 99 ? -12.272 4.778 5.800 1.00 97.62 99 SER A CA 1
ATOM 785 C C . SER A 1 99 ? -11.318 3.584 5.905 1.00 97.62 99 SER A C 1
ATOM 787 O O . SER A 1 99 ? -11.040 2.947 4.890 1.00 97.62 99 SER A O 1
ATOM 789 N N . ILE A 1 100 ? -10.847 3.219 7.108 1.00 96.81 100 ILE A N 1
ATOM 790 C CA . ILE A 1 100 ? -9.967 2.044 7.271 1.00 96.81 100 ILE A CA 1
ATOM 791 C C . ILE A 1 100 ? -10.689 0.728 6.950 1.00 96.81 100 ILE A C 1
ATOM 793 O O . ILE A 1 100 ? -10.073 -0.179 6.390 1.00 96.81 100 ILE A O 1
ATOM 797 N N . LEU A 1 101 ? -11.991 0.621 7.249 1.00 98.00 101 LEU A N 1
ATOM 798 C CA . LEU A 1 101 ? -12.801 -0.550 6.897 1.00 98.00 101 LEU A CA 1
ATOM 799 C C . LEU A 1 101 ? -12.992 -0.658 5.380 1.00 98.00 101 LEU A C 1
ATOM 801 O O . LEU A 1 101 ? -12.841 -1.745 4.825 1.00 98.00 101 LEU A O 1
ATOM 805 N N . ILE A 1 102 ? -13.263 0.462 4.703 1.00 97.44 102 ILE A N 1
ATOM 806 C CA . ILE A 1 102 ? -13.414 0.525 3.241 1.00 97.44 102 ILE A CA 1
ATOM 807 C C . ILE A 1 102 ? -12.099 0.163 2.541 1.00 97.44 102 ILE A C 1
ATOM 809 O O . ILE A 1 102 ? -12.100 -0.646 1.614 1.00 97.44 102 ILE A O 1
ATOM 813 N N . VAL A 1 103 ? -10.969 0.709 3.002 1.00 95.56 103 VAL A N 1
ATOM 814 C CA . VAL A 1 103 ? -9.642 0.387 2.455 1.00 95.56 103 VAL A CA 1
ATOM 815 C C . VAL A 1 103 ? -9.310 -1.096 2.654 1.00 95.56 103 VAL A C 1
ATOM 817 O O . VAL A 1 103 ? -8.889 -1.761 1.709 1.00 95.56 103 VAL A O 1
ATOM 820 N N . ALA A 1 104 ? -9.548 -1.653 3.845 1.00 94.94 104 ALA A N 1
ATOM 821 C CA . ALA A 1 104 ? -9.328 -3.078 4.091 1.00 94.94 104 ALA A CA 1
ATOM 822 C C . ALA A 1 104 ? -10.231 -3.967 3.218 1.00 94.94 104 ALA A C 1
ATOM 824 O O . ALA A 1 104 ? -9.769 -4.969 2.674 1.00 94.94 104 ALA A O 1
ATOM 825 N N . PHE A 1 105 ? -11.501 -3.585 3.044 1.00 95.00 105 PHE A N 1
ATOM 826 C CA . PHE A 1 105 ? -12.442 -4.295 2.177 1.00 95.00 105 PHE A CA 1
ATOM 827 C C . PHE A 1 105 ? -11.991 -4.270 0.712 1.00 95.00 105 PHE A C 1
ATOM 829 O O . PHE A 1 105 ? -12.063 -5.289 0.027 1.00 95.00 105 PHE A O 1
ATOM 836 N N . SER A 1 106 ? -11.486 -3.128 0.246 1.00 93.44 106 SER A N 1
ATOM 837 C CA . SER A 1 106 ? -10.940 -2.946 -1.100 1.00 93.44 106 SER A CA 1
ATOM 838 C C . SER A 1 106 ? -9.764 -3.893 -1.372 1.00 93.44 106 SER A C 1
ATOM 840 O O . SER A 1 106 ? -9.807 -4.669 -2.329 1.00 93.44 106 SER A O 1
ATOM 842 N N . PHE A 1 107 ? -8.771 -3.941 -0.477 1.00 91.94 107 PHE A N 1
ATOM 843 C CA . PHE A 1 107 ? -7.660 -4.891 -0.600 1.00 91.94 107 PHE A CA 1
ATOM 844 C C . PHE A 1 107 ? -8.117 -6.353 -0.538 1.00 91.94 107 PHE A C 1
ATOM 846 O O . PHE A 1 107 ? -7.643 -7.179 -1.318 1.00 91.94 107 PHE A O 1
ATOM 853 N N . ALA A 1 108 ? -9.061 -6.688 0.343 1.00 91.12 108 ALA A N 1
ATOM 854 C CA . ALA A 1 108 ? -9.564 -8.054 0.444 1.00 91.12 108 ALA A CA 1
ATOM 855 C C . ALA A 1 108 ? -10.398 -8.469 -0.785 1.00 91.12 108 ALA A C 1
ATOM 857 O O . ALA A 1 108 ? -10.400 -9.635 -1.178 1.00 91.12 108 ALA A O 1
ATOM 858 N N . SER A 1 109 ? -11.065 -7.519 -1.440 1.00 87.94 109 SER A N 1
ATOM 859 C CA . SER A 1 109 ? -11.827 -7.769 -2.668 1.00 87.94 109 SER A CA 1
ATOM 860 C C . SER A 1 109 ? -10.921 -8.115 -3.851 1.00 87.94 109 SER A C 1
ATOM 862 O O . SER A 1 109 ? -11.300 -8.942 -4.680 1.00 87.94 109 SER A O 1
ATOM 864 N N . LEU A 1 110 ? -9.699 -7.567 -3.909 1.00 86.38 110 LEU A N 1
ATOM 865 C CA . LEU A 1 110 ? -8.678 -8.004 -4.873 1.00 86.38 110 LEU A CA 1
ATOM 866 C C . LEU A 1 110 ? -8.347 -9.490 -4.718 1.00 86.38 110 LEU A C 1
ATOM 868 O O . LEU A 1 110 ? -8.242 -10.204 -5.715 1.00 86.38 110 LEU A O 1
ATOM 872 N N . ARG A 1 111 ? -8.240 -9.973 -3.473 1.00 83.56 111 ARG A N 1
ATOM 873 C CA . ARG A 1 111 ? -8.045 -11.400 -3.196 1.00 83.56 111 ARG A CA 1
ATOM 874 C C . ARG A 1 111 ? -9.230 -12.214 -3.707 1.00 83.56 111 ARG A C 1
ATOM 876 O O . ARG A 1 111 ? -8.997 -13.159 -4.446 1.00 83.56 111 ARG A O 1
ATOM 883 N N . ILE A 1 112 ? -10.476 -11.829 -3.406 1.00 79.62 112 ILE A N 1
ATOM 884 C CA . ILE A 1 112 ? -11.671 -12.535 -3.917 1.00 79.62 112 ILE A CA 1
ATOM 885 C C . ILE A 1 112 ? -11.661 -12.603 -5.447 1.00 79.62 112 ILE A C 1
ATOM 887 O O . ILE A 1 112 ? -11.874 -13.676 -6.009 1.00 79.62 112 ILE A O 1
ATOM 891 N N . ARG A 1 113 ? -11.355 -11.493 -6.132 1.00 76.75 113 ARG A N 1
ATOM 892 C CA . ARG A 1 113 ? -11.199 -11.496 -7.593 1.00 76.75 113 ARG A CA 1
ATOM 893 C C . ARG A 1 113 ? -10.149 -12.524 -8.001 1.00 76.75 113 ARG A C 1
ATOM 895 O O . ARG A 1 113 ? -10.414 -13.357 -8.858 1.00 76.75 113 ARG A O 1
ATOM 902 N N . ALA A 1 114 ? -8.973 -12.524 -7.376 1.00 69.94 114 ALA A N 1
ATOM 903 C CA . ALA A 1 114 ? -7.924 -13.505 -7.654 1.00 69.94 114 ALA A CA 1
ATOM 904 C C . ALA A 1 114 ? -8.340 -14.969 -7.401 1.00 69.94 114 ALA A C 1
ATOM 906 O O . ALA A 1 114 ? -7.836 -15.851 -8.097 1.00 69.94 114 ALA A O 1
ATOM 907 N N . LEU A 1 115 ? -9.262 -15.230 -6.468 1.00 65.50 115 LEU A N 1
ATOM 908 C CA . LEU A 1 115 ? -9.842 -16.559 -6.239 1.00 65.50 115 LEU A CA 1
ATOM 909 C C . LEU A 1 115 ? -10.856 -16.959 -7.322 1.00 65.50 115 LEU A C 1
ATOM 911 O O . LEU A 1 115 ? -10.898 -18.123 -7.712 1.00 65.50 115 LEU A O 1
ATOM 915 N N . GLY A 1 116 ? -11.626 -16.006 -7.859 1.00 58.81 116 GLY A N 1
ATOM 916 C CA . GLY A 1 116 ? -12.615 -16.265 -8.913 1.00 58.81 116 GLY A CA 1
ATOM 917 C C . GLY A 1 116 ? -12.025 -16.897 -10.182 1.00 58.81 116 GLY A C 1
ATOM 918 O O . GLY A 1 116 ? -12.621 -17.795 -10.770 1.00 58.81 116 GLY A O 1
ATOM 919 N N . ASP A 1 117 ? -10.791 -16.533 -10.548 1.00 55.28 117 ASP A N 1
ATOM 920 C CA . ASP A 1 117 ? -10.079 -17.126 -11.696 1.00 55.28 117 ASP A CA 1
ATOM 921 C C . ASP A 1 117 ? -9.720 -18.615 -11.485 1.00 55.28 117 ASP A C 1
ATOM 923 O O . ASP A 1 117 ? -9.423 -19.317 -12.452 1.00 55.28 117 ASP A O 1
ATOM 927 N N . LYS A 1 118 ? -9.746 -19.117 -10.241 1.00 54.28 118 LYS A N 1
ATOM 928 C CA . LYS A 1 118 ? -9.485 -20.529 -9.903 1.00 54.28 118 LYS A CA 1
ATOM 929 C C . LYS A 1 118 ? -10.744 -21.408 -9.913 1.00 54.28 118 LYS A C 1
ATOM 931 O O . LYS A 1 118 ? -10.651 -22.580 -9.557 1.00 54.28 118 LYS A O 1
ATOM 936 N N . GLY A 1 119 ? -11.892 -20.879 -10.348 1.00 49.00 119 GLY A N 1
ATOM 937 C CA . GLY A 1 119 ? -13.113 -21.663 -10.570 1.00 49.00 119 GLY A CA 1
ATOM 938 C C . GLY A 1 119 ? -14.270 -21.373 -9.615 1.00 49.00 119 GLY A C 1
ATOM 939 O O . GLY A 1 119 ? -15.299 -22.032 -9.718 1.00 49.00 119 GLY A O 1
ATOM 940 N N . ILE A 1 120 ? -14.162 -20.380 -8.725 1.00 48.94 120 ILE A N 1
ATOM 941 C CA . ILE A 1 120 ? -15.343 -19.855 -8.030 1.00 48.94 120 ILE A CA 1
ATOM 942 C C . ILE A 1 120 ? -16.008 -18.889 -9.006 1.00 48.94 120 ILE A C 1
ATOM 944 O O . ILE A 1 120 ? -15.410 -17.874 -9.341 1.00 48.94 120 ILE A O 1
ATOM 948 N N . GLY A 1 121 ? -17.205 -19.214 -9.499 1.00 42.06 121 GLY A N 1
ATOM 949 C CA . GLY A 1 121 ? -17.888 -18.562 -10.627 1.00 42.06 121 GLY A CA 1
ATOM 950 C C . GLY A 1 121 ? -18.201 -17.054 -10.530 1.00 42.06 121 GLY A C 1
ATOM 951 O O . GLY A 1 121 ? -19.109 -16.585 -11.208 1.00 42.06 121 GLY A O 1
ATOM 952 N N . PHE A 1 122 ? -17.464 -16.255 -9.759 1.00 46.72 122 PHE A N 1
ATOM 953 C CA . PHE A 1 122 ? -17.484 -14.790 -9.744 1.00 46.72 122 PHE A CA 1
ATOM 954 C C . PHE A 1 122 ? -16.929 -14.163 -11.041 1.00 46.72 122 PHE A C 1
ATOM 956 O O . PHE A 1 122 ? -16.195 -13.175 -11.009 1.00 46.72 122 PHE A O 1
ATOM 963 N N . HIS A 1 123 ? -17.288 -14.715 -12.202 1.00 42.09 123 HIS A N 1
ATOM 964 C CA . HIS A 1 123 ? -17.077 -14.094 -13.502 1.00 42.09 123 HIS A CA 1
ATOM 965 C C . HIS A 1 123 ? -18.072 -12.944 -13.681 1.00 42.09 123 HIS A C 1
ATOM 967 O O . HIS A 1 123 ? -19.041 -13.049 -14.430 1.00 42.09 123 HIS A O 1
ATOM 973 N N . ASN A 1 124 ? -17.822 -11.816 -13.018 1.00 37.06 124 ASN A N 1
ATOM 974 C CA . ASN A 1 124 ? -18.239 -10.558 -13.621 1.00 37.06 124 ASN A CA 1
ATOM 975 C C . ASN A 1 124 ? -17.314 -10.320 -14.814 1.00 37.06 124 ASN A C 1
ATOM 977 O O . ASN A 1 124 ? -16.097 -10.438 -14.687 1.00 37.06 124 ASN A O 1
ATOM 981 N N . GLY A 1 125 ? -17.904 -10.047 -15.978 1.00 41.38 125 GLY A N 1
ATOM 982 C CA . GLY A 1 125 ? -17.229 -9.843 -17.263 1.00 41.38 125 GLY A CA 1
ATOM 983 C C . GLY A 1 125 ? -16.317 -8.612 -17.341 1.00 41.38 125 GLY A C 1
ATOM 984 O O . GLY A 1 125 ? -16.172 -8.046 -18.420 1.00 41.38 125 GLY A O 1
ATOM 985 N N . ASP A 1 126 ? -15.700 -8.204 -16.234 1.00 43.75 126 ASP A N 1
ATOM 986 C CA . ASP A 1 126 ? -14.744 -7.107 -16.175 1.00 43.75 126 ASP A CA 1
ATOM 987 C C . ASP A 1 126 ? -13.390 -7.594 -16.687 1.00 43.75 126 ASP A C 1
ATOM 989 O O . ASP A 1 126 ? -12.611 -8.231 -15.973 1.00 43.75 126 ASP A O 1
ATOM 993 N N . SER A 1 127 ? -13.173 -7.326 -17.978 1.00 47.19 127 SER A N 1
ATOM 994 C CA . SER A 1 127 ? -11.880 -7.121 -18.638 1.00 47.19 127 SER A CA 1
ATOM 995 C C . SER A 1 127 ? -10.699 -7.780 -17.923 1.00 47.19 127 SER A C 1
ATOM 997 O O . SER A 1 127 ? -9.940 -7.136 -17.195 1.00 47.19 127 SER A O 1
ATOM 999 N N . ALA A 1 128 ? -10.522 -9.078 -18.168 1.00 52.06 128 ALA A N 1
ATOM 1000 C CA . ALA A 1 128 ? -9.274 -9.776 -17.904 1.00 52.06 128 ALA A CA 1
ATOM 1001 C C . ALA A 1 128 ? -8.143 -9.094 -18.702 1.00 52.06 128 ALA A C 1
ATOM 1003 O O . ALA A 1 128 ? -7.840 -9.486 -19.825 1.00 52.0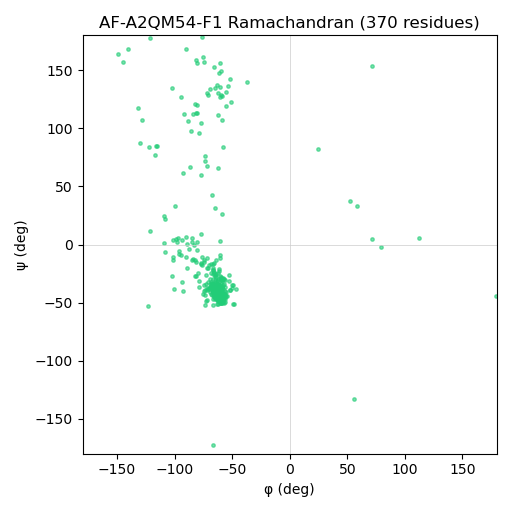6 128 ALA A O 1
ATOM 1004 N N . GLY A 1 129 ? -7.559 -8.025 -18.163 1.00 62.38 129 GLY A N 1
ATOM 1005 C CA . GLY A 1 129 ? -6.575 -7.228 -18.887 1.00 62.38 129 GLY A CA 1
ATOM 1006 C C . GLY A 1 129 ? -6.028 -6.039 -18.111 1.00 62.38 129 GLY A C 1
ATOM 1007 O O . GLY A 1 129 ? -4.815 -5.857 -18.108 1.00 62.38 129 GLY A O 1
ATOM 1008 N N . GLU A 1 130 ? -6.877 -5.272 -17.422 1.00 69.56 130 GLU A N 1
ATOM 1009 C CA . GLU A 1 130 ? -6.447 -4.010 -16.806 1.00 69.56 130 GLU A CA 1
ATOM 1010 C C . GLU A 1 130 ? -6.216 -4.130 -15.288 1.00 69.56 130 GLU A C 1
ATOM 1012 O O . GLU A 1 130 ? -7.039 -4.729 -14.585 1.00 69.56 130 GLU A O 1
ATOM 1017 N N . PRO A 1 131 ? -5.099 -3.587 -14.764 1.00 78.56 131 PRO A N 1
ATOM 1018 C CA . PRO A 1 131 ? -4.838 -3.537 -13.328 1.00 78.56 131 PRO A CA 1
ATOM 1019 C C . PRO A 1 131 ? -5.875 -2.686 -12.589 1.00 78.56 131 PRO A C 1
ATOM 1021 O O . PRO A 1 131 ? -6.219 -1.587 -13.023 1.00 78.56 131 PRO A O 1
ATOM 1024 N N . TRP A 1 132 ? -6.342 -3.153 -11.434 1.00 84.69 132 TRP A N 1
ATOM 1025 C CA . TRP A 1 132 ? -7.279 -2.402 -10.610 1.00 84.69 132 TRP A CA 1
ATOM 1026 C C . TRP A 1 132 ? -6.552 -1.401 -9.713 1.00 84.69 132 TRP A C 1
ATOM 1028 O O . TRP A 1 132 ? -5.856 -1.776 -8.768 1.00 84.69 132 TRP A O 1
ATOM 1038 N N . ILE A 1 133 ? -6.752 -0.113 -9.992 1.00 88.19 133 ILE A N 1
ATOM 1039 C CA . ILE A 1 133 ? -6.045 0.985 -9.320 1.00 88.19 133 ILE A CA 1
ATOM 1040 C C . ILE A 1 133 ? -6.918 1.806 -8.361 1.00 88.19 133 ILE A C 1
ATOM 1042 O O . ILE A 1 133 ? -6.380 2.637 -7.634 1.00 88.19 133 ILE A O 1
ATOM 1046 N N . ASP A 1 134 ? -8.235 1.570 -8.291 1.00 88.50 134 ASP A N 1
ATOM 1047 C CA . ASP A 1 134 ? -9.159 2.390 -7.481 1.00 88.50 134 ASP A CA 1
ATOM 1048 C C . ASP A 1 134 ? -8.802 2.413 -5.992 1.00 88.50 134 ASP A C 1
ATOM 1050 O O . ASP A 1 134 ? -9.019 3.404 -5.290 1.00 88.50 134 ASP A O 1
ATOM 1054 N N . TRP A 1 135 ? -8.201 1.332 -5.499 1.00 91.69 135 TRP A N 1
ATOM 1055 C CA . TRP A 1 135 ? -7.722 1.255 -4.126 1.00 91.69 135 TRP A CA 1
ATOM 1056 C C . TRP A 1 135 ? -6.690 2.348 -3.801 1.00 91.69 135 TRP A C 1
ATOM 1058 O O . TRP A 1 135 ? -6.651 2.813 -2.661 1.00 91.69 135 TRP A O 1
ATOM 1068 N N . LEU A 1 136 ? -5.904 2.823 -4.781 1.00 93.44 136 LEU A N 1
ATOM 1069 C CA . LEU A 1 136 ? -4.971 3.939 -4.588 1.00 93.44 136 LEU A CA 1
ATOM 1070 C C . LEU A 1 136 ? -5.718 5.207 -4.192 1.00 93.44 136 LEU A C 1
ATOM 1072 O O . LEU A 1 136 ? -5.300 5.907 -3.270 1.00 93.44 136 LEU A O 1
ATOM 1076 N N . HIS A 1 137 ? -6.844 5.486 -4.851 1.00 93.69 137 HIS A N 1
ATOM 1077 C CA . HIS A 1 137 ? -7.681 6.633 -4.519 1.00 93.69 137 HIS A CA 1
ATOM 1078 C C . HIS A 1 137 ? -8.274 6.504 -3.114 1.00 93.69 137 HIS A C 1
ATOM 1080 O O . HIS A 1 137 ? -8.305 7.490 -2.379 1.00 93.69 137 HIS A O 1
ATOM 1086 N N . LEU A 1 138 ? -8.668 5.294 -2.701 1.00 95.00 138 LEU A N 1
ATOM 1087 C CA . LEU A 1 138 ? -9.173 5.045 -1.347 1.00 95.00 138 LEU A CA 1
ATOM 1088 C C . LEU A 1 138 ? -8.100 5.280 -0.275 1.00 95.00 138 LEU A C 1
ATOM 1090 O O . LEU A 1 138 ? -8.370 5.954 0.720 1.00 95.00 138 LEU A O 1
ATOM 1094 N N . VAL A 1 139 ? -6.873 4.787 -0.479 1.00 95.12 139 VAL A N 1
ATOM 1095 C CA . VAL A 1 139 ? -5.767 5.006 0.472 1.00 95.12 139 VAL A CA 1
ATOM 1096 C C . VAL A 1 139 ? -5.379 6.484 0.538 1.00 95.12 139 VAL A C 1
ATOM 1098 O O . VAL A 1 139 ? -5.181 7.014 1.629 1.00 95.12 139 VAL A O 1
ATOM 1101 N N . ARG A 1 140 ? -5.335 7.178 -0.605 1.00 95.12 140 ARG A N 1
ATOM 1102 C CA . ARG A 1 140 ? -5.079 8.6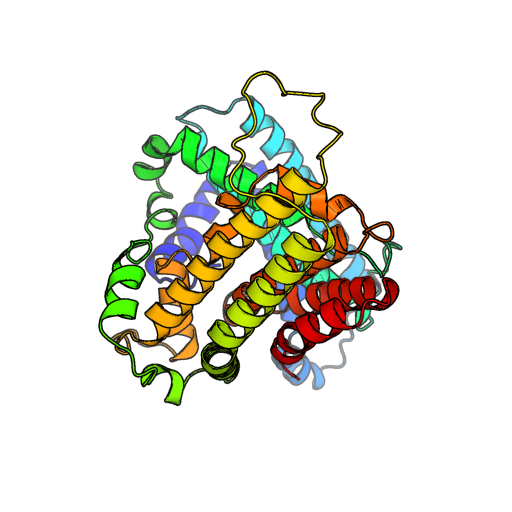27 -0.658 1.00 95.12 140 ARG A CA 1
ATOM 1103 C C . ARG A 1 140 ? -6.173 9.433 0.036 1.00 95.12 140 ARG A C 1
ATOM 1105 O O . ARG A 1 140 ? -5.865 10.377 0.755 1.00 95.12 140 ARG A O 1
ATOM 1112 N N . GLY A 1 141 ? -7.438 9.051 -0.145 1.00 94.88 141 GLY A N 1
ATOM 1113 C CA . GLY A 1 141 ? -8.572 9.662 0.549 1.00 94.88 141 GLY A CA 1
ATOM 1114 C C . GLY A 1 141 ? -8.480 9.488 2.066 1.00 94.88 141 GLY A C 1
ATOM 1115 O O . GLY A 1 141 ? -8.678 10.447 2.811 1.00 94.88 141 GLY A O 1
ATOM 1116 N N . LEU A 1 142 ? -8.085 8.296 2.529 1.00 95.38 142 LEU A N 1
ATOM 1117 C CA . LEU A 1 142 ? -7.769 8.049 3.937 1.00 95.38 142 LEU A CA 1
ATOM 1118 C C . LEU A 1 142 ? -6.623 8.954 4.427 1.00 95.38 142 LEU A C 1
ATOM 1120 O O . LEU A 1 142 ? -6.735 9.542 5.500 1.00 95.38 142 LEU A O 1
ATOM 1124 N N . GLY A 1 143 ? -5.545 9.098 3.651 1.00 94.12 143 GLY A N 1
ATOM 1125 C CA . GLY A 1 143 ? -4.425 9.982 3.982 1.00 94.12 143 GLY A CA 1
ATOM 1126 C C . GLY A 1 143 ? -4.823 11.457 4.082 1.00 94.12 143 GLY A C 1
ATOM 1127 O O . GLY A 1 143 ? -4.437 12.131 5.037 1.00 94.12 143 GLY A O 1
ATOM 1128 N N . ALA A 1 144 ? -5.646 11.945 3.150 1.00 94.44 144 ALA A N 1
ATOM 1129 C CA . ALA A 1 144 ? -6.176 13.308 3.170 1.00 94.44 144 ALA A CA 1
ATOM 1130 C C . ALA A 1 144 ? -7.025 13.569 4.425 1.00 94.44 144 ALA A C 1
ATOM 1132 O O . ALA A 1 144 ? -6.798 14.557 5.122 1.00 94.44 144 ALA A O 1
ATOM 1133 N N . LEU A 1 145 ? -7.919 12.634 4.771 1.00 94.75 145 LEU A N 1
ATOM 1134 C CA . LEU A 1 145 ? -8.727 12.692 5.993 1.00 94.75 145 LEU A CA 1
ATOM 1135 C C . LEU A 1 145 ? -7.855 12.742 7.257 1.00 94.75 145 LEU A C 1
ATOM 1137 O O . LEU A 1 145 ? -8.117 13.519 8.176 1.00 94.75 145 LEU A O 1
ATOM 1141 N N . VAL A 1 146 ? -6.808 11.912 7.308 1.00 94.31 146 VAL A N 1
ATOM 1142 C CA . VAL A 1 146 ? -5.855 11.903 8.425 1.00 94.31 146 VAL A CA 1
ATOM 1143 C C . VAL A 1 146 ? -5.126 13.238 8.538 1.00 94.31 146 VAL A C 1
ATOM 1145 O O . VAL A 1 146 ? -4.955 13.728 9.651 1.00 94.31 146 VAL A O 1
ATOM 1148 N N . GLY A 1 147 ? -4.711 13.829 7.415 1.00 93.56 147 GLY A N 1
ATOM 1149 C CA . GLY A 1 147 ? -4.059 15.138 7.389 1.00 93.56 147 GLY A CA 1
ATOM 1150 C C . GLY A 1 147 ? -4.970 16.257 7.895 1.00 93.56 147 GLY A C 1
ATOM 1151 O O . GLY A 1 147 ? -4.560 17.045 8.745 1.00 93.56 147 GLY A O 1
ATOM 1152 N N . GLU A 1 148 ? -6.218 16.292 7.427 1.00 95.56 148 GLU A N 1
ATOM 1153 C CA . GLU A 1 148 ? -7.200 17.318 7.795 1.00 95.56 148 GLU A CA 1
ATOM 1154 C C . GLU A 1 148 ? -7.600 17.254 9.277 1.00 95.56 148 GLU A C 1
ATOM 1156 O O . GLU A 1 148 ? -7.688 18.279 9.956 1.00 95.56 148 GLU A O 1
ATOM 1161 N N . HIS A 1 149 ? -7.801 16.049 9.814 1.00 95.62 149 HIS A N 1
ATOM 1162 C CA . HIS A 1 149 ? -8.277 15.850 11.186 1.00 95.62 149 HIS A CA 1
ATOM 1163 C C . HIS A 1 149 ? -7.209 15.315 12.143 1.00 95.62 149 HIS A C 1
ATOM 1165 O O . HIS A 1 149 ? -7.542 14.761 13.194 1.00 95.62 149 HIS A O 1
ATOM 1171 N N . PHE A 1 150 ? -5.927 15.507 11.822 1.00 94.56 150 PHE A N 1
ATOM 1172 C CA . PHE A 1 150 ? -4.809 14.902 12.548 1.00 94.56 150 PHE A CA 1
ATOM 1173 C C . PHE A 1 150 ? -4.913 15.077 14.068 1.00 94.56 150 PHE A C 1
ATOM 1175 O O . PHE A 1 150 ? -4.871 14.100 14.813 1.00 94.56 150 PHE A O 1
ATOM 1182 N N . ILE A 1 151 ? -5.117 16.310 14.544 1.00 95.31 151 ILE A N 1
ATOM 1183 C CA . ILE A 1 151 ? -5.182 16.612 15.983 1.00 95.31 151 ILE A CA 1
ATOM 1184 C C . ILE A 1 151 ? -6.354 15.899 16.667 1.00 95.31 151 ILE A C 1
ATOM 1186 O O . ILE A 1 151 ? -6.174 15.341 17.749 1.00 95.31 151 ILE A O 1
ATOM 1190 N N . ALA A 1 152 ? -7.531 15.879 16.037 1.00 96.06 152 ALA A N 1
ATOM 1191 C CA . ALA A 1 152 ? -8.707 15.203 16.581 1.00 96.06 152 ALA A CA 1
ATOM 1192 C C . ALA A 1 152 ? -8.493 13.685 16.659 1.00 96.06 152 ALA A C 1
ATOM 1194 O O . ALA A 1 152 ? -8.808 13.052 17.664 1.00 96.06 152 ALA A O 1
ATOM 1195 N N . LEU A 1 153 ? -7.882 13.094 15.630 1.00 96.69 153 LEU A N 1
ATOM 1196 C CA . LEU A 1 153 ? -7.588 11.664 15.613 1.00 96.69 153 LEU A CA 1
ATOM 1197 C C . LEU A 1 153 ? -6.507 11.284 16.640 1.00 96.69 153 LEU A C 1
ATOM 1199 O O . LEU A 1 153 ? -6.629 10.247 17.295 1.00 96.69 153 LEU A O 1
ATOM 1203 N N . ARG A 1 154 ? -5.501 12.139 16.871 1.00 95.25 154 ARG A N 1
ATOM 1204 C CA . ARG A 1 154 ? -4.445 11.915 17.879 1.00 95.25 154 ARG A CA 1
ATOM 1205 C C . ARG A 1 154 ? -4.954 11.909 19.319 1.00 95.25 154 ARG A C 1
ATOM 1207 O O . ARG A 1 154 ? -4.346 11.265 20.171 1.00 95.25 154 ARG A O 1
ATOM 1214 N N . THR A 1 155 ? -6.061 12.588 19.601 1.00 95.12 155 THR A N 1
ATOM 1215 C CA . THR A 1 155 ? -6.699 12.585 20.928 1.00 95.12 155 THR A CA 1
ATOM 1216 C C . THR A 1 155 ? -7.843 11.572 21.043 1.00 95.12 155 THR A C 1
ATOM 1218 O O . THR A 1 155 ? -8.355 11.350 22.139 1.00 95.12 155 THR A O 1
ATOM 1221 N N . SER A 1 156 ? -8.208 10.914 19.939 1.00 96.00 156 SER A N 1
ATOM 1222 C CA . SER A 1 156 ? -9.329 9.973 19.860 1.00 96.00 156 SER A CA 1
ATOM 1223 C C . SER A 1 156 ? -9.049 8.596 20.481 1.00 96.00 156 SER A C 1
ATOM 1225 O O . SER A 1 156 ? -7.934 8.269 20.924 1.00 96.00 156 SER A O 1
ATOM 1227 N N . ARG A 1 157 ? -10.078 7.736 20.446 1.00 96.31 157 ARG A N 1
ATOM 1228 C CA . ARG A 1 157 ? -9.974 6.306 20.783 1.00 96.31 157 ARG A CA 1
ATOM 1229 C C . ARG A 1 157 ? -9.105 5.523 19.785 1.00 96.31 157 ARG A C 1
ATOM 1231 O O . ARG A 1 157 ? -8.601 4.460 20.136 1.00 96.31 157 ARG A O 1
ATOM 1238 N N . LEU A 1 158 ? -8.905 6.047 18.572 1.00 96.31 158 LEU A N 1
ATOM 1239 C CA . LEU A 1 158 ? -8.184 5.397 17.468 1.00 96.31 158 LEU A CA 1
ATOM 1240 C C . LEU A 1 158 ? -6.719 5.841 17.331 1.00 96.31 158 LEU A C 1
ATOM 1242 O O . LEU A 1 158 ? -6.025 5.361 16.437 1.00 96.31 158 LEU A O 1
ATOM 1246 N N . ARG A 1 159 ? -6.220 6.711 18.221 1.00 95.25 159 ARG A N 1
ATOM 1247 C CA . ARG A 1 159 ? -4.878 7.323 18.135 1.00 95.25 159 ARG A CA 1
ATOM 1248 C C . ARG A 1 159 ? -3.723 6.339 17.914 1.00 95.25 159 ARG A C 1
ATOM 1250 O O . ARG A 1 159 ? -2.802 6.661 17.173 1.00 95.25 159 ARG A O 1
ATOM 1257 N N . THR A 1 160 ? -3.805 5.137 18.490 1.00 94.81 160 THR A N 1
ATOM 1258 C CA . THR A 1 160 ? -2.781 4.083 18.372 1.00 94.81 160 THR A CA 1
ATOM 1259 C C . THR A 1 160 ? -2.616 3.582 16.934 1.00 94.81 160 THR A C 1
ATOM 1261 O O . THR A 1 160 ? -1.542 3.125 16.559 1.00 94.81 160 THR A O 1
ATOM 1264 N N . LEU A 1 161 ? -3.648 3.698 16.087 1.00 93.88 161 LEU A N 1
ATOM 1265 C CA . LEU A 1 161 ? -3.543 3.384 14.655 1.00 93.88 161 LEU A CA 1
ATOM 1266 C C . LEU A 1 161 ? -2.719 4.422 13.872 1.00 93.88 161 LEU A C 1
ATOM 1268 O O . LEU A 1 161 ? -2.385 4.184 12.715 1.00 93.88 161 LEU A O 1
ATOM 1272 N N . MET A 1 162 ? -2.409 5.569 14.481 1.00 90.31 162 MET A N 1
ATOM 1273 C CA . MET A 1 162 ? -1.605 6.636 13.879 1.00 90.31 162 MET A CA 1
ATOM 1274 C C . MET A 1 162 ? -0.157 6.653 14.372 1.00 90.31 162 MET A C 1
ATOM 1276 O O . MET A 1 162 ? 0.650 7.421 13.855 1.00 90.31 162 MET A O 1
ATOM 1280 N N . ASP A 1 163 ? 0.164 5.881 15.408 1.00 89.62 163 ASP A N 1
ATOM 1281 C CA . ASP A 1 163 ? 1.510 5.839 15.967 1.00 89.62 163 ASP A CA 1
ATOM 1282 C C . ASP A 1 163 ? 2.373 4.915 15.118 1.00 89.62 163 ASP A C 1
ATOM 1284 O O . ASP A 1 163 ? 2.131 3.716 15.120 1.00 89.62 163 ASP A O 1
ATOM 1288 N N . TYR A 1 164 ? 3.374 5.456 14.422 1.00 91.06 164 TYR A N 1
ATOM 1289 C CA . TYR A 1 164 ? 4.342 4.714 13.603 1.00 91.06 164 TYR A CA 1
ATOM 12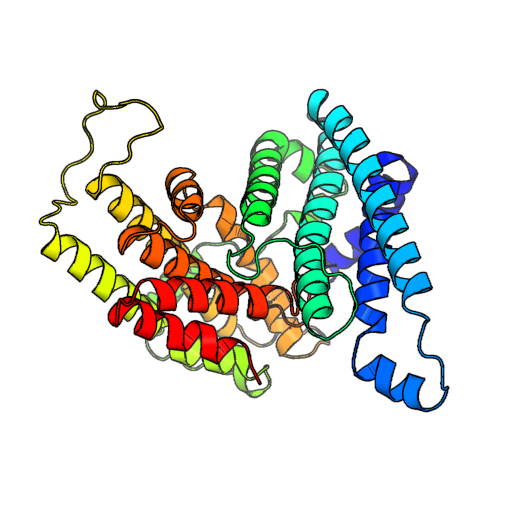90 C C . TYR A 1 164 ? 5.767 5.003 14.102 1.00 91.06 164 TYR A C 1
ATOM 1292 O O . TYR A 1 164 ? 6.422 5.915 13.594 1.00 91.06 164 TYR A O 1
ATOM 1300 N N . PRO A 1 165 ? 6.255 4.286 15.134 1.00 89.38 165 PRO A N 1
ATOM 1301 C CA . PRO A 1 165 ? 7.498 4.643 15.829 1.00 89.38 165 PRO A CA 1
ATOM 1302 C C . PRO A 1 165 ? 8.739 4.671 14.928 1.00 89.38 165 PRO A C 1
ATOM 1304 O O . PRO A 1 165 ? 9.685 5.416 15.191 1.00 89.38 165 PRO A O 1
ATOM 1307 N N . GLN A 1 166 ? 8.734 3.870 13.859 1.00 90.31 166 GLN A N 1
ATOM 1308 C CA . GLN A 1 166 ? 9.853 3.741 12.929 1.00 90.31 166 GLN A CA 1
ATOM 1309 C C . GLN A 1 166 ? 9.658 4.531 11.630 1.00 90.31 166 GLN A C 1
ATOM 1311 O O . GLN A 1 166 ? 10.520 4.480 10.754 1.00 90.31 166 GLN A O 1
ATOM 1316 N N . ALA A 1 167 ? 8.572 5.303 11.498 1.00 89.06 167 ALA A N 1
ATOM 1317 C CA . ALA A 1 167 ? 8.347 6.218 10.380 1.00 89.06 167 ALA A CA 1
ATOM 1318 C C . ALA A 1 167 ? 9.185 7.500 10.544 1.00 89.06 167 ALA A C 1
ATOM 1320 O O . ALA A 1 167 ? 8.670 8.610 10.658 1.00 89.06 167 ALA A O 1
ATOM 1321 N N . ASN A 1 168 ? 10.501 7.323 10.601 1.00 88.31 168 ASN A N 1
ATOM 1322 C CA . ASN A 1 168 ? 11.503 8.367 10.766 1.00 88.31 168 ASN A CA 1
ATOM 1323 C C . ASN A 1 168 ? 12.481 8.367 9.578 1.00 88.31 168 ASN A C 1
ATOM 1325 O O . ASN A 1 168 ? 12.382 7.546 8.668 1.00 88.31 168 ASN A O 1
ATOM 1329 N N . GLU A 1 169 ? 13.427 9.306 9.573 1.00 89.12 169 GLU A N 1
ATOM 1330 C CA . GLU A 1 169 ? 14.405 9.472 8.488 1.00 89.12 169 GLU A CA 1
ATOM 1331 C C . GLU A 1 169 ? 15.762 8.803 8.775 1.00 89.12 169 GLU A C 1
ATOM 1333 O O . GLU A 1 169 ? 16.675 8.909 7.960 1.00 89.12 169 GLU A O 1
ATOM 1338 N N . HIS A 1 170 ? 15.899 8.058 9.882 1.00 87.69 170 HIS A N 1
ATOM 1339 C CA . HIS A 1 170 ? 17.171 7.438 10.294 1.00 87.69 170 HIS A CA 1
ATOM 1340 C C . HIS A 1 170 ? 17.717 6.423 9.278 1.00 87.69 170 HIS A C 1
ATOM 1342 O O . HIS A 1 170 ? 18.919 6.156 9.233 1.00 87.69 170 HIS A O 1
ATOM 1348 N N . TRP A 1 171 ? 16.849 5.868 8.428 1.00 88.38 171 TRP A N 1
ATOM 1349 C CA . TRP A 1 171 ? 17.250 4.985 7.333 1.00 88.38 171 TRP A CA 1
ATOM 1350 C C . TRP A 1 171 ? 18.237 5.663 6.363 1.00 88.38 171 TRP A C 1
ATOM 1352 O O . TRP A 1 171 ? 19.080 4.976 5.788 1.00 88.38 171 TRP A O 1
ATOM 1362 N N . LYS A 1 172 ? 18.181 6.996 6.205 1.00 88.94 172 LYS A N 1
ATOM 1363 C CA . LYS A 1 172 ? 19.111 7.764 5.356 1.00 88.94 172 LYS A CA 1
ATOM 1364 C C . LYS A 1 172 ? 20.533 7.726 5.903 1.00 88.94 172 LYS A C 1
ATOM 1366 O O . LYS A 1 172 ? 21.475 7.479 5.153 1.00 88.94 172 LYS A O 1
ATOM 1371 N N . ASP A 1 173 ? 20.674 7.914 7.211 1.00 84.88 173 ASP A N 1
ATOM 1372 C CA . ASP A 1 173 ? 21.972 7.924 7.886 1.00 84.88 173 ASP A CA 1
ATOM 1373 C C . ASP A 1 173 ? 22.594 6.525 7.894 1.00 84.88 173 ASP A C 1
ATOM 1375 O O . ASP A 1 173 ? 23.793 6.356 7.672 1.00 84.88 173 ASP A O 1
ATOM 1379 N N . PHE A 1 174 ? 21.767 5.495 8.086 1.00 77.38 174 PHE A N 1
ATOM 1380 C CA . PHE A 1 174 ? 22.227 4.111 8.146 1.00 77.38 174 PHE A CA 1
ATOM 1381 C C . PHE A 1 174 ? 22.898 3.645 6.843 1.00 77.38 174 PHE A C 1
ATOM 1383 O O . PHE A 1 174 ? 23.939 2.978 6.879 1.00 77.38 174 PHE A O 1
ATOM 1390 N N . LEU A 1 175 ? 22.340 4.030 5.690 1.00 71.00 175 LEU A N 1
ATOM 1391 C CA . LEU A 1 175 ? 22.878 3.683 4.370 1.00 71.00 175 LEU A CA 1
ATOM 1392 C C . LEU A 1 175 ? 24.268 4.274 4.113 1.00 71.00 175 LEU A C 1
ATOM 1394 O O . LEU A 1 175 ? 25.071 3.654 3.418 1.00 71.00 175 LEU A O 1
ATOM 1398 N N . ALA A 1 176 ? 24.567 5.443 4.681 1.00 62.34 176 ALA A N 1
ATOM 1399 C CA . ALA A 1 176 ? 25.870 6.084 4.530 1.00 62.34 176 ALA A CA 1
ATOM 1400 C C . ALA A 1 176 ? 26.981 5.370 5.325 1.00 62.34 176 ALA A C 1
ATOM 1402 O O . ALA A 1 176 ? 28.153 5.455 4.960 1.00 62.34 176 ALA A O 1
ATOM 1403 N N . ILE A 1 177 ? 26.625 4.666 6.406 1.00 60.03 177 ILE A N 1
ATOM 1404 C CA . ILE A 1 177 ? 27.578 4.132 7.395 1.00 60.03 177 ILE A CA 1
ATOM 1405 C C . ILE A 1 177 ? 27.821 2.626 7.210 1.00 60.03 177 ILE A C 1
ATOM 1407 O O . ILE A 1 177 ? 28.901 2.131 7.535 1.00 60.03 177 ILE A O 1
ATOM 1411 N N . THR A 1 178 ? 26.852 1.888 6.656 1.00 62.22 178 THR A N 1
ATOM 1412 C CA . THR A 1 178 ? 26.921 0.422 6.536 1.00 62.22 178 THR A CA 1
ATOM 1413 C C . THR A 1 178 ? 26.947 -0.020 5.066 1.00 62.22 178 THR A C 1
ATOM 1415 O O . THR A 1 178 ? 25.910 -0.376 4.508 1.00 62.22 178 THR A O 1
ATOM 1418 N N . PRO A 1 179 ? 28.124 -0.059 4.411 1.00 58.91 179 PRO A N 1
ATOM 1419 C CA . PRO A 1 179 ? 28.228 -0.486 3.012 1.00 58.91 179 PRO A CA 1
ATOM 1420 C C . PRO A 1 179 ? 27.991 -1.996 2.832 1.00 58.91 179 PRO A C 1
ATOM 1422 O O . PRO A 1 179 ? 27.669 -2.452 1.734 1.00 58.91 179 PRO A O 1
ATOM 1425 N N . THR A 1 180 ? 28.133 -2.785 3.904 1.00 58.66 180 THR A N 1
ATOM 1426 C CA . THR A 1 180 ? 27.986 -4.246 3.863 1.00 58.66 180 THR A CA 1
ATOM 1427 C C . THR A 1 180 ? 26.550 -4.657 4.180 1.00 58.66 180 THR A C 1
ATOM 1429 O O . THR A 1 180 ? 26.091 -4.539 5.315 1.00 58.66 180 THR A O 1
ATOM 1432 N N . ARG A 1 181 ? 25.842 -5.196 3.186 1.00 68.19 181 ARG A N 1
ATOM 1433 C CA . ARG A 1 181 ? 24.435 -5.614 3.303 1.00 68.19 181 ARG A CA 1
ATOM 1434 C C . ARG A 1 181 ? 24.299 -7.037 3.831 1.00 68.19 181 ARG A C 1
ATOM 1436 O O . ARG A 1 181 ? 23.890 -7.946 3.113 1.00 68.19 181 ARG A O 1
ATOM 1443 N N . VAL A 1 182 ? 24.688 -7.244 5.083 1.00 78.75 182 VAL A N 1
ATOM 1444 C CA . VAL A 1 182 ? 24.338 -8.475 5.800 1.00 78.75 182 VAL A CA 1
ATOM 1445 C C . VAL A 1 182 ? 23.073 -8.199 6.598 1.00 78.75 182 VAL A C 1
ATOM 1447 O O . VAL A 1 182 ? 23.032 -7.246 7.373 1.00 78.75 182 VAL A O 1
ATOM 1450 N N . PHE A 1 183 ? 22.062 -9.049 6.423 1.00 86.25 183 PHE A N 1
ATOM 1451 C CA . PHE A 1 183 ? 20.792 -8.971 7.142 1.00 86.25 183 PHE A CA 1
ATOM 1452 C C . PHE A 1 183 ? 20.633 -10.214 8.033 1.00 86.25 183 PHE A C 1
ATOM 1454 O O . PHE A 1 183 ? 20.028 -11.203 7.609 1.00 86.25 183 PHE A O 1
ATOM 1461 N N . PRO A 1 184 ? 21.195 -10.222 9.259 1.00 80.50 184 PRO A N 1
ATOM 1462 C CA . PRO A 1 184 ? 21.202 -11.409 10.119 1.00 80.50 184 PRO A CA 1
ATOM 1463 C C . PRO A 1 184 ? 19.797 -11.950 10.407 1.00 80.50 184 PRO A C 1
ATOM 1465 O O . PRO A 1 184 ? 19.596 -13.161 10.496 1.00 80.50 184 PRO A O 1
ATOM 1468 N N . ARG A 1 185 ? 18.816 -11.045 10.498 1.00 84.94 185 ARG A N 1
ATOM 1469 C CA . ARG A 1 185 ? 17.415 -11.344 10.805 1.00 84.94 185 ARG A CA 1
ATOM 1470 C C . ARG A 1 185 ? 16.713 -12.156 9.712 1.00 84.94 185 ARG A C 1
ATOM 1472 O O . ARG A 1 185 ? 15.758 -12.869 10.002 1.00 84.94 185 ARG A O 1
ATOM 1479 N N . LEU A 1 186 ? 17.223 -12.127 8.479 1.00 89.62 186 LEU A N 1
ATOM 1480 C CA . LEU A 1 186 ? 16.637 -12.875 7.365 1.00 89.62 186 LEU A CA 1
ATOM 1481 C C . LEU A 1 186 ? 16.939 -14.377 7.401 1.00 89.62 186 LEU A C 1
ATOM 1483 O O . LEU A 1 186 ? 16.315 -15.131 6.663 1.00 89.62 186 LEU A O 1
ATOM 1487 N N . ARG A 1 187 ? 17.849 -14.843 8.272 1.00 84.50 187 ARG A N 1
ATOM 1488 C CA . ARG A 1 187 ? 18.240 -16.264 8.351 1.00 84.50 187 ARG A CA 1
ATOM 1489 C C . ARG A 1 187 ? 17.059 -17.213 8.597 1.00 84.50 187 ARG A C 1
ATOM 1491 O O . ARG A 1 187 ? 17.108 -18.363 8.172 1.00 84.50 187 ARG A O 1
ATOM 1498 N N . HIS A 1 188 ? 16.032 -16.734 9.294 1.00 83.38 188 HIS A N 1
ATOM 1499 C CA . HIS A 1 188 ? 14.835 -17.499 9.651 1.00 83.38 188 HIS A CA 1
ATOM 1500 C C . HIS A 1 188 ? 13.544 -16.867 9.108 1.00 83.38 188 HIS A C 1
ATOM 1502 O O . HIS A 1 188 ? 12.456 -17.243 9.536 1.00 83.38 188 HIS A O 1
ATOM 1508 N N . ALA A 1 189 ? 13.661 -15.890 8.207 1.00 88.06 189 ALA A N 1
ATOM 1509 C CA . ALA A 1 189 ? 12.522 -15.192 7.623 1.00 88.06 189 ALA A CA 1
ATOM 1510 C C . ALA A 1 189 ? 12.027 -15.893 6.346 1.00 88.06 189 ALA A C 1
ATOM 1512 O O . ALA A 1 189 ? 12.714 -16.755 5.792 1.00 88.06 189 ALA A O 1
ATOM 1513 N N . SER A 1 190 ? 10.845 -15.499 5.861 1.00 90.62 190 SER A N 1
ATOM 1514 C CA . SER A 1 190 ? 10.324 -15.953 4.564 1.00 90.62 190 SER A CA 1
ATOM 1515 C C . SER A 1 190 ? 11.348 -15.730 3.432 1.00 90.62 190 SER A 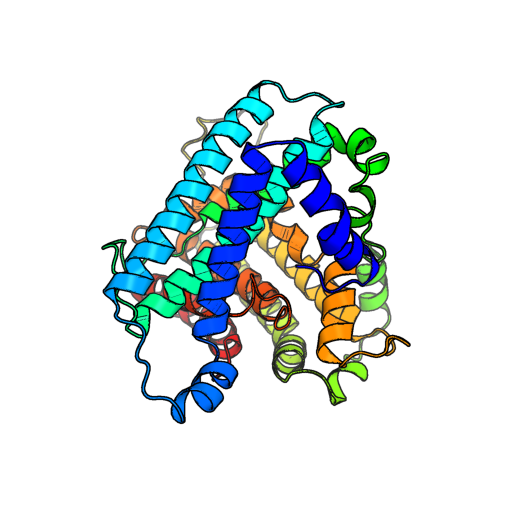C 1
ATOM 1517 O O . SER A 1 190 ? 12.014 -14.683 3.400 1.00 90.62 190 SER A O 1
ATOM 1519 N N . PRO A 1 191 ? 11.450 -16.658 2.454 1.00 91.94 191 PRO A N 1
ATOM 1520 C CA . PRO A 1 191 ? 12.269 -16.478 1.256 1.00 91.94 191 PRO A CA 1
ATOM 1521 C C . PRO A 1 191 ? 11.985 -15.172 0.508 1.00 91.94 191 PRO A C 1
ATOM 1523 O O . PRO A 1 191 ? 12.868 -14.657 -0.180 1.00 91.94 191 PRO A O 1
ATOM 1526 N N . GLN A 1 192 ? 10.778 -14.616 0.638 1.00 92.56 192 GLN A N 1
ATOM 1527 C CA . GLN A 1 192 ? 10.405 -13.388 -0.047 1.00 92.56 192 GLN A CA 1
ATOM 1528 C C . GLN A 1 192 ? 11.207 -12.175 0.442 1.00 92.56 192 GLN A C 1
ATOM 1530 O O . GLN A 1 192 ? 11.695 -11.400 -0.382 1.00 92.56 192 GLN A O 1
ATOM 1535 N N . PHE A 1 193 ? 11.454 -12.057 1.751 1.00 94.88 193 PHE A N 1
ATOM 1536 C CA . PHE A 1 193 ? 12.317 -11.001 2.294 1.00 94.88 193 PHE A CA 1
ATOM 1537 C C . PHE A 1 193 ? 13.760 -11.138 1.796 1.00 94.88 193 PHE A C 1
ATOM 1539 O O . PHE A 1 193 ? 14.404 -10.143 1.459 1.00 94.88 193 PHE A O 1
ATOM 1546 N N . VAL A 1 194 ? 14.260 -12.375 1.687 1.00 93.44 194 VAL A N 1
ATOM 1547 C CA . VAL A 1 194 ? 15.600 -12.655 1.151 1.00 93.44 194 VAL A CA 1
ATOM 1548 C C . VAL A 1 194 ? 15.695 -12.212 -0.309 1.00 93.44 194 VAL A C 1
ATOM 1550 O O . VAL A 1 194 ? 16.593 -11.434 -0.640 1.00 93.44 194 VAL A O 1
ATOM 1553 N N . ARG A 1 195 ? 14.750 -12.625 -1.164 1.00 94.38 195 ARG A N 1
ATOM 1554 C CA . ARG A 1 195 ? 14.713 -12.222 -2.583 1.00 94.38 195 ARG A CA 1
ATOM 1555 C C . ARG A 1 195 ? 14.619 -10.705 -2.740 1.00 94.38 195 ARG A C 1
ATOM 1557 O O . ARG A 1 195 ? 15.346 -10.132 -3.552 1.00 94.38 195 ARG A O 1
ATOM 1564 N N . PHE A 1 196 ? 13.787 -10.051 -1.925 1.00 95.94 196 PHE A N 1
ATOM 1565 C CA . PHE A 1 196 ? 13.688 -8.594 -1.913 1.00 95.94 196 PHE A CA 1
ATOM 1566 C C . PHE A 1 196 ? 15.041 -7.949 -1.597 1.00 95.94 196 PHE A C 1
ATOM 1568 O O . PHE A 1 196 ? 15.517 -7.105 -2.354 1.00 95.94 196 PHE A O 1
ATOM 1575 N N . SER A 1 197 ? 15.700 -8.399 -0.524 1.00 94.12 197 SER A N 1
ATOM 1576 C CA . SER A 1 197 ? 16.983 -7.850 -0.069 1.00 94.12 197 SER A CA 1
ATOM 1577 C C . SER A 1 197 ? 18.106 -7.965 -1.108 1.00 94.12 197 SER A C 1
ATOM 1579 O O . SER A 1 197 ? 18.961 -7.083 -1.203 1.00 94.12 197 SER A O 1
ATOM 1581 N N . GLN A 1 198 ? 18.076 -9.029 -1.914 1.00 92.25 198 GLN A N 1
ATOM 1582 C CA . GLN A 1 198 ? 19.059 -9.299 -2.961 1.00 92.25 198 GLN A CA 1
ATOM 1583 C C . GLN A 1 198 ? 18.799 -8.465 -4.223 1.00 92.25 198 GLN A C 1
ATOM 1585 O O . GLN A 1 198 ? 19.749 -8.019 -4.862 1.00 92.25 198 GLN A O 1
ATOM 1590 N N . GLY A 1 199 ? 17.528 -8.235 -4.574 1.00 93.88 199 GLY A N 1
ATOM 1591 C CA . GLY A 1 199 ? 17.152 -7.569 -5.823 1.00 93.88 199 GLY A CA 1
ATOM 1592 C C . GLY A 1 199 ? 16.950 -6.055 -5.727 1.00 93.88 199 GLY A C 1
ATOM 1593 O O . GLY A 1 199 ? 17.247 -5.347 -6.686 1.00 93.88 199 GLY A O 1
ATOM 1594 N N . ALA A 1 200 ? 16.485 -5.532 -4.587 1.00 95.25 200 ALA A N 1
ATOM 1595 C CA . ALA A 1 200 ? 15.920 -4.181 -4.479 1.00 95.25 200 ALA A CA 1
ATOM 1596 C C . ALA A 1 200 ? 16.784 -3.070 -5.107 1.00 95.25 200 ALA A C 1
ATOM 1598 O O . ALA A 1 200 ? 16.298 -2.308 -5.940 1.00 95.25 200 ALA A O 1
ATOM 1599 N N . ALA A 1 201 ? 18.076 -2.988 -4.771 1.00 93.38 201 ALA A N 1
ATOM 1600 C CA . ALA A 1 201 ? 18.931 -1.918 -5.302 1.00 93.38 201 ALA A CA 1
ATOM 1601 C C . ALA A 1 201 ? 19.281 -2.082 -6.784 1.00 93.38 201 ALA A C 1
ATOM 1603 O O . ALA A 1 201 ? 19.402 -1.085 -7.491 1.00 93.38 201 ALA A O 1
ATOM 1604 N N . GLN A 1 202 ? 19.438 -3.322 -7.259 1.00 95.69 202 GLN A N 1
ATOM 1605 C CA . GLN A 1 202 ? 19.648 -3.569 -8.683 1.00 95.69 202 GLN A CA 1
ATOM 1606 C C . GLN A 1 202 ? 18.427 -3.099 -9.473 1.00 95.69 202 GLN A C 1
ATOM 1608 O O . GLN A 1 202 ? 18.577 -2.424 -10.484 1.00 95.69 202 GLN A O 1
ATOM 1613 N N . GLN A 1 203 ? 17.227 -3.397 -8.977 1.00 97.50 203 GLN A N 1
ATOM 1614 C CA . GLN A 1 203 ? 15.986 -3.011 -9.637 1.00 97.50 203 GLN A CA 1
ATOM 1615 C C . GLN A 1 203 ? 15.782 -1.496 -9.683 1.00 97.50 203 GLN A C 1
ATOM 1617 O O . GLN A 1 203 ? 15.430 -0.971 -10.734 1.00 97.50 203 GLN A O 1
ATOM 1622 N N . ILE A 1 204 ? 16.087 -0.773 -8.600 1.00 97.81 204 ILE A N 1
ATOM 1623 C CA . ILE A 1 204 ? 16.092 0.699 -8.632 1.00 97.81 204 ILE A CA 1
ATOM 1624 C C . ILE A 1 204 ? 17.079 1.216 -9.684 1.00 97.81 204 ILE A C 1
ATOM 1626 O O . ILE A 1 204 ? 16.719 2.074 -10.485 1.00 97.81 204 ILE A O 1
ATOM 1630 N N . SER A 1 205 ? 18.294 0.663 -9.740 1.00 97.56 205 SER A N 1
ATOM 1631 C CA . SER A 1 205 ? 19.295 1.054 -10.742 1.00 97.56 205 SER A CA 1
ATOM 1632 C C . SER A 1 205 ? 18.803 0.832 -12.179 1.00 97.56 205 SER A C 1
ATOM 1634 O O . SER A 1 205 ? 18.953 1.716 -13.021 1.00 97.56 205 SER A O 1
ATOM 1636 N N . LEU A 1 206 ? 18.152 -0.305 -12.458 1.00 98.25 206 LEU A N 1
ATOM 1637 C CA . LEU A 1 206 ? 17.586 -0.610 -13.776 1.00 98.25 206 LEU A CA 1
ATOM 1638 C C . LEU A 1 206 ? 16.458 0.358 -14.162 1.00 98.25 206 LEU A C 1
ATOM 1640 O O . LEU A 1 206 ? 16.472 0.894 -15.270 1.00 98.25 206 LEU A O 1
ATOM 1644 N N . LEU A 1 207 ? 15.527 0.642 -13.244 1.00 98.44 207 LEU A N 1
ATOM 1645 C CA . LEU A 1 207 ? 14.442 1.606 -13.470 1.00 98.44 207 LEU A CA 1
ATOM 1646 C C . LEU A 1 207 ? 14.983 3.018 -13.744 1.00 98.44 207 LEU A C 1
ATOM 1648 O O . LEU A 1 207 ? 14.528 3.692 -14.667 1.00 98.44 207 LEU A O 1
ATOM 1652 N N . ARG A 1 208 ? 15.988 3.461 -12.977 1.00 97.81 208 ARG A N 1
ATOM 1653 C CA . ARG A 1 208 ? 16.658 4.755 -13.191 1.00 97.81 208 ARG A CA 1
ATOM 1654 C C . ARG A 1 208 ? 17.403 4.796 -14.517 1.00 97.81 208 ARG A C 1
ATOM 1656 O O . ARG A 1 208 ? 17.335 5.800 -15.219 1.00 97.81 208 ARG A O 1
ATOM 1663 N N . GLY A 1 209 ? 18.089 3.710 -14.872 1.00 97.69 209 GLY A N 1
ATOM 1664 C CA . GLY A 1 209 ? 18.752 3.563 -16.164 1.00 97.69 209 GLY A CA 1
ATOM 1665 C C . GLY A 1 209 ? 17.771 3.758 -17.317 1.00 97.69 209 GLY A C 1
ATOM 1666 O O . GLY A 1 209 ? 18.035 4.559 -18.208 1.00 97.69 209 GLY A O 1
ATOM 1667 N N . PHE A 1 210 ? 16.605 3.117 -17.241 1.00 97.50 210 PHE A N 1
ATOM 1668 C CA . PHE A 1 210 ? 15.554 3.266 -18.244 1.00 97.50 210 PHE A CA 1
ATOM 1669 C C . PHE A 1 210 ? 14.983 4.692 -18.308 1.00 97.50 210 PHE A C 1
ATOM 1671 O O . PHE A 1 210 ? 14.865 5.256 -19.394 1.00 97.50 210 PHE A O 1
ATOM 1678 N N . ALA A 1 211 ? 14.710 5.327 -17.163 1.00 96.12 211 ALA A N 1
ATOM 1679 C CA . ALA A 1 211 ? 14.262 6.724 -17.123 1.00 96.12 211 ALA A CA 1
ATOM 1680 C C . ALA A 1 211 ? 15.288 7.690 -17.755 1.00 96.12 211 ALA A C 1
ATOM 1682 O O . ALA A 1 211 ? 14.916 8.633 -18.459 1.00 96.12 211 ALA A O 1
ATOM 1683 N N . ASN A 1 212 ? 16.585 7.440 -17.549 1.00 95.19 212 ASN A N 1
ATOM 1684 C CA . ASN A 1 212 ? 17.656 8.216 -18.175 1.00 95.19 212 ASN A CA 1
ATOM 1685 C C . ASN A 1 212 ? 17.696 8.008 -19.694 1.00 95.19 212 ASN A C 1
ATOM 1687 O O . ASN A 1 212 ? 17.865 8.983 -20.424 1.00 95.19 212 ASN A O 1
ATOM 1691 N N . THR A 1 213 ? 17.501 6.776 -20.175 1.00 94.69 213 THR A N 1
ATOM 1692 C CA . THR A 1 213 ? 17.376 6.486 -21.613 1.00 94.69 213 THR A CA 1
ATOM 1693 C C . THR A 1 213 ? 16.200 7.245 -22.225 1.00 94.69 213 THR A C 1
ATOM 1695 O O . THR A 1 213 ? 16.398 7.952 -23.206 1.00 94.69 213 THR A O 1
ATOM 1698 N N . LEU A 1 214 ? 15.019 7.227 -21.594 1.00 92.50 214 LEU A N 1
ATOM 1699 C CA . LEU A 1 214 ? 13.873 8.025 -22.052 1.00 92.50 214 LEU A CA 1
ATOM 1700 C C . LEU A 1 214 ? 14.178 9.530 -22.069 1.00 92.50 214 LEU A C 1
ATOM 1702 O O . LEU A 1 214 ? 13.808 10.236 -23.001 1.00 92.50 214 LEU A O 1
ATOM 1706 N N . THR A 1 215 ? 14.881 10.039 -21.058 1.00 91.06 215 THR A N 1
ATOM 1707 C CA . THR A 1 215 ? 15.267 11.460 -21.015 1.00 91.06 215 THR A CA 1
ATOM 1708 C C . THR A 1 215 ? 16.145 11.829 -22.217 1.00 91.06 215 THR A C 1
ATOM 1710 O O . THR A 1 215 ? 15.944 12.876 -22.834 1.00 91.06 215 THR A O 1
ATOM 1713 N N . GLN A 1 216 ? 17.091 10.955 -22.572 1.00 89.31 216 GLN A N 1
ATOM 1714 C CA . GLN A 1 216 ? 18.013 11.148 -23.693 1.00 89.31 216 GLN A CA 1
ATOM 1715 C C . GLN A 1 216 ? 17.321 11.009 -25.052 1.00 89.31 216 GLN A C 1
ATOM 1717 O O . GLN A 1 216 ? 17.476 11.889 -25.897 1.00 89.31 216 GLN A O 1
ATOM 1722 N N . ASP A 1 217 ? 16.529 9.952 -25.248 1.00 88.25 217 ASP A N 1
ATOM 1723 C CA . ASP A 1 217 ? 15.862 9.645 -26.520 1.00 88.25 217 ASP A CA 1
ATOM 1724 C C . ASP A 1 217 ? 14.878 10.742 -26.940 1.00 88.25 217 ASP A C 1
ATOM 1726 O O . ASP A 1 217 ? 14.732 11.043 -28.126 1.00 88.25 217 ASP A O 1
ATOM 1730 N N . PHE A 1 218 ? 14.234 11.379 -25.961 1.00 84.69 218 PHE A N 1
ATOM 1731 C CA . PHE A 1 218 ? 13.267 12.449 -26.192 1.00 84.69 218 PHE A CA 1
ATOM 1732 C C . PHE A 1 218 ? 13.857 13.858 -26.005 1.00 84.69 218 PHE A C 1
ATOM 1734 O O . PHE A 1 218 ? 13.119 14.838 -26.099 1.00 84.69 218 PHE A O 1
ATOM 1741 N N . GLY A 1 219 ? 15.171 13.982 -25.764 1.00 80.12 219 GLY A N 1
ATOM 1742 C CA . GLY A 1 219 ? 15.865 15.271 -25.645 1.00 80.12 219 GLY A CA 1
ATOM 1743 C C . GLY A 1 219 ? 15.313 16.174 -24.537 1.00 80.12 219 GLY A C 1
ATOM 1744 O O . GLY A 1 219 ? 15.268 17.394 -24.699 1.00 80.12 219 GLY A O 1
ATOM 1745 N N . ILE A 1 220 ? 14.843 15.584 -23.435 1.00 77.62 220 ILE A N 1
ATOM 1746 C CA . ILE A 1 220 ? 14.134 16.298 -22.370 1.00 77.62 220 ILE A CA 1
ATOM 1747 C C . ILE A 1 220 ? 15.149 16.957 -21.436 1.00 77.62 220 ILE A C 1
ATOM 1749 O O . ILE A 1 220 ? 15.954 16.278 -20.800 1.00 77.62 220 ILE A O 1
ATOM 1753 N N . ASN A 1 221 ? 15.084 18.283 -21.307 1.00 74.12 221 ASN A N 1
ATOM 1754 C CA . ASN A 1 221 ? 15.908 19.011 -20.349 1.00 74.12 221 ASN A CA 1
ATOM 1755 C C . ASN A 1 221 ? 15.196 19.099 -18.989 1.00 74.12 221 ASN A C 1
ATOM 1757 O O . ASN A 1 221 ? 14.228 19.839 -18.826 1.00 74.12 221 ASN A O 1
ATOM 1761 N N . MET A 1 222 ? 15.663 18.325 -18.008 1.00 66.12 222 MET A N 1
ATOM 1762 C CA . MET A 1 222 ? 15.047 18.244 -16.673 1.00 66.12 222 MET A CA 1
ATOM 1763 C C . MET A 1 222 ? 15.321 19.476 -15.791 1.00 66.12 222 MET A C 1
ATOM 1765 O O . MET A 1 222 ? 14.664 19.649 -14.765 1.00 66.12 222 MET A O 1
ATOM 1769 N N . GLU A 1 223 ? 16.272 20.334 -16.181 1.00 62.91 223 GLU A N 1
ATOM 1770 C CA . GLU A 1 223 ? 16.675 21.530 -15.423 1.00 62.91 223 GLU A CA 1
ATOM 1771 C C . GLU A 1 223 ? 15.745 22.737 -15.626 1.00 62.91 223 GLU A C 1
ATOM 1773 O O . GLU A 1 223 ? 15.773 23.673 -14.826 1.00 62.91 223 GLU A O 1
ATOM 1778 N N . GLU A 1 224 ? 14.887 22.728 -16.650 1.00 57.16 224 GLU A N 1
ATOM 1779 C CA . GLU A 1 224 ? 13.899 23.790 -16.836 1.00 57.16 224 GLU A CA 1
ATOM 1780 C C . GLU A 1 224 ? 12.740 23.588 -15.850 1.00 57.16 224 GLU A C 1
ATOM 1782 O O . GLU A 1 224 ? 11.899 22.691 -15.980 1.00 57.16 224 GLU A O 1
ATOM 1787 N N . THR A 1 225 ? 12.707 24.406 -14.800 1.00 52.09 225 THR A N 1
ATOM 1788 C CA . THR A 1 225 ? 11.540 24.553 -13.927 1.00 52.09 225 THR A CA 1
ATOM 1789 C C . THR A 1 225 ? 10.379 25.100 -14.760 1.00 52.09 225 THR A C 1
ATOM 1791 O O . THR A 1 225 ? 10.569 26.106 -15.450 1.00 52.09 225 THR A O 1
ATOM 1794 N N . PRO A 1 226 ? 9.178 24.495 -14.714 1.00 51.06 226 PRO A N 1
ATOM 1795 C CA . PRO A 1 226 ? 8.044 25.029 -15.453 1.00 51.06 226 PRO A CA 1
ATOM 1796 C C . PRO A 1 226 ? 7.763 26.460 -14.986 1.00 51.06 226 PRO A C 1
ATOM 1798 O O . PRO A 1 226 ? 7.662 26.735 -13.787 1.00 51.06 226 PRO A O 1
ATOM 1801 N N . SER A 1 227 ? 7.677 27.382 -15.945 1.00 45.34 227 SER A N 1
ATOM 1802 C CA . SER A 1 227 ? 7.293 28.765 -15.675 1.00 45.34 227 SER A CA 1
ATOM 1803 C C . SER A 1 227 ? 5.874 28.778 -15.080 1.00 45.34 227 SER A C 1
ATOM 1805 O O . SER A 1 227 ? 5.002 28.083 -15.613 1.00 45.34 227 SER A O 1
ATOM 1807 N N . PRO A 1 228 ? 5.600 29.551 -14.012 1.00 50.41 228 PRO A N 1
ATOM 1808 C CA . PRO A 1 228 ? 4.297 29.568 -13.339 1.00 50.41 228 PRO A CA 1
ATOM 1809 C C . PRO A 1 228 ? 3.118 29.996 -14.234 1.00 50.41 228 PRO A C 1
ATOM 1811 O O . PRO A 1 228 ? 1.971 29.826 -13.834 1.00 50.41 228 PRO A O 1
ATOM 1814 N N . ASP A 1 229 ? 3.377 30.486 -15.450 1.00 43.22 229 ASP A N 1
ATOM 1815 C CA . ASP A 1 229 ? 2.357 30.906 -16.416 1.00 43.22 229 ASP A CA 1
ATOM 1816 C C . ASP A 1 229 ? 1.842 29.769 -17.328 1.00 43.22 229 ASP A C 1
ATOM 1818 O O . ASP A 1 229 ? 0.919 29.984 -18.112 1.00 43.22 229 ASP A O 1
ATOM 1822 N N . SER A 1 230 ? 2.392 28.548 -17.234 1.00 43.34 230 SER A N 1
ATOM 1823 C CA . SER A 1 230 ? 2.006 27.400 -18.079 1.00 43.34 230 SER A CA 1
ATOM 1824 C C . SER A 1 230 ? 1.048 26.413 -17.396 1.00 43.34 230 SER A C 1
ATOM 1826 O O . SER A 1 230 ? 1.074 25.215 -17.687 1.00 43.34 230 SER A O 1
ATOM 1828 N N . TYR A 1 231 ? 0.156 26.890 -16.522 1.00 44.38 231 TYR A N 1
ATOM 1829 C CA . TYR A 1 231 ? -1.024 26.114 -16.114 1.00 44.38 231 TYR A CA 1
ATOM 1830 C C . TYR A 1 231 ? -2.031 26.059 -17.274 1.00 44.38 231 TYR A C 1
ATOM 1832 O O . TYR A 1 231 ? -3.110 26.651 -17.244 1.00 44.38 231 TYR A O 1
ATOM 1840 N N . GLY A 1 232 ? -1.643 25.356 -18.338 1.00 42.19 232 GLY A N 1
ATOM 1841 C CA . GLY A 1 232 ? -2.570 24.845 -19.331 1.00 42.19 232 GLY A CA 1
ATOM 1842 C C . GLY A 1 232 ? -3.555 23.880 -18.673 1.00 42.19 232 GLY A C 1
ATOM 1843 O O . GLY A 1 232 ? -3.297 23.323 -17.608 1.00 42.19 232 GLY A O 1
ATOM 1844 N N . SER A 1 233 ? -4.715 23.731 -19.310 1.00 41.62 233 SER A N 1
ATOM 1845 C CA . SER A 1 233 ? -5.823 22.864 -18.897 1.00 41.62 233 SER A CA 1
ATOM 1846 C C . SER A 1 233 ? -5.345 21.530 -18.279 1.00 41.62 233 SER A C 1
ATOM 1848 O O . SER A 1 233 ? -4.437 20.919 -18.842 1.00 41.62 233 SER A O 1
ATOM 1850 N N . PRO A 1 234 ? -5.972 21.019 -17.199 1.00 47.56 234 PRO A N 1
ATOM 1851 C CA . PRO A 1 234 ? -5.526 19.824 -16.459 1.00 47.56 234 PRO A CA 1
ATOM 1852 C C . PRO A 1 234 ? -5.472 18.507 -17.267 1.00 47.56 234 PRO A C 1
ATOM 1854 O O . PRO A 1 234 ? -5.144 17.466 -16.708 1.00 47.56 234 PRO A O 1
ATOM 1857 N N . ASN A 1 235 ? -5.774 18.544 -18.569 1.00 45.78 235 ASN A N 1
ATOM 1858 C CA . ASN A 1 235 ? -5.919 17.384 -19.446 1.00 45.78 235 ASN A CA 1
ATOM 1859 C C . ASN A 1 235 ? -4.796 17.197 -20.482 1.00 45.78 235 ASN A C 1
ATOM 1861 O O . ASN A 1 235 ? -4.883 16.260 -21.270 1.00 45.78 235 ASN A O 1
ATOM 1865 N N . ILE A 1 236 ? -3.757 18.043 -20.528 1.00 52.12 236 ILE A N 1
ATOM 1866 C CA . ILE A 1 236 ? -2.634 17.849 -21.467 1.00 52.12 236 ILE A CA 1
ATOM 1867 C C . ILE A 1 236 ? -1.312 17.933 -20.702 1.00 52.12 236 ILE A C 1
ATOM 1869 O O . ILE A 1 236 ? -0.715 19.000 -20.592 1.00 52.12 236 ILE A O 1
ATOM 1873 N N . GLN A 1 237 ? -0.857 16.800 -20.162 1.00 60.59 237 GLN A N 1
ATOM 1874 C CA . GLN A 1 237 ? 0.521 16.673 -19.683 1.00 60.59 237 GLN A CA 1
ATOM 1875 C C . GLN A 1 237 ? 1.459 16.615 -20.886 1.00 60.59 237 GLN A C 1
ATOM 1877 O O . GLN A 1 237 ? 1.236 15.840 -21.820 1.00 60.59 237 GLN A O 1
ATOM 1882 N N . THR A 1 238 ? 2.510 17.432 -20.874 1.00 77.00 238 THR A N 1
ATOM 1883 C CA . THR A 1 238 ? 3.571 17.309 -21.873 1.00 77.00 238 THR A CA 1
ATOM 1884 C C . THR A 1 238 ? 4.433 16.080 -21.567 1.00 77.00 238 THR A C 1
ATOM 1886 O O . THR A 1 238 ? 4.481 15.610 -20.430 1.00 77.00 238 THR A O 1
ATOM 1889 N N . ILE A 1 239 ? 5.129 15.541 -22.574 1.00 78.50 239 ILE A N 1
ATOM 1890 C CA . ILE A 1 239 ? 6.047 14.403 -22.385 1.00 78.50 239 ILE A CA 1
ATOM 1891 C C . ILE A 1 239 ? 7.100 14.689 -21.283 1.00 78.50 239 ILE A C 1
ATOM 1893 O O . ILE A 1 239 ? 7.296 13.825 -20.426 1.00 78.50 239 ILE A O 1
ATOM 1897 N N . PRO A 1 240 ? 7.741 15.881 -21.233 1.00 81.31 240 PRO A N 1
ATOM 1898 C CA . PRO A 1 240 ? 8.629 16.258 -20.130 1.00 81.31 240 PRO A CA 1
ATOM 1899 C C . PRO A 1 240 ? 7.985 16.205 -18.742 1.00 81.31 240 PRO A C 1
ATOM 1901 O O . PRO A 1 240 ? 8.601 15.695 -17.806 1.00 81.31 240 PRO A O 1
ATOM 1904 N N . ASP A 1 241 ? 6.757 16.711 -18.601 1.00 81.75 241 ASP A N 1
ATOM 1905 C CA . ASP A 1 241 ? 6.049 16.709 -17.316 1.00 81.75 241 ASP A CA 1
ATOM 1906 C C . ASP A 1 241 ? 5.748 15.278 -16.878 1.00 81.75 241 ASP A C 1
ATOM 1908 O O . ASP A 1 241 ? 5.999 14.905 -15.736 1.00 81.75 241 ASP A O 1
ATOM 1912 N N . PHE A 1 242 ? 5.297 14.445 -17.814 1.00 83.94 242 PHE A N 1
ATOM 1913 C CA . PHE A 1 242 ? 5.002 13.044 -17.556 1.00 83.94 242 PHE A CA 1
ATOM 1914 C C . PHE A 1 242 ? 6.227 12.289 -17.022 1.00 83.94 242 PHE A C 1
ATOM 1916 O O . PHE A 1 242 ? 6.151 11.622 -15.990 1.00 83.94 242 PHE A O 1
ATOM 1923 N N . LEU A 1 243 ? 7.381 12.426 -17.683 1.00 89.50 243 LEU A N 1
ATOM 1924 C CA . LEU A 1 243 ? 8.609 11.757 -17.253 1.00 89.50 243 LEU A CA 1
ATOM 1925 C C . LEU A 1 243 ? 9.121 12.301 -15.909 1.00 89.50 243 LEU A C 1
ATOM 1927 O O . LEU A 1 243 ? 9.609 11.532 -15.080 1.00 89.50 243 LEU A O 1
ATOM 1931 N N . ARG A 1 244 ? 8.966 13.605 -15.647 1.00 90.38 244 ARG A N 1
ATOM 1932 C CA . ARG A 1 244 ? 9.299 14.215 -14.349 1.00 90.38 244 ARG A CA 1
ATOM 1933 C C . ARG A 1 244 ? 8.481 13.597 -13.213 1.00 90.38 244 ARG A C 1
ATOM 1935 O O . ARG A 1 244 ? 9.038 13.269 -12.165 1.00 90.38 244 ARG A O 1
ATOM 1942 N N . GLU A 1 245 ? 7.187 13.382 -13.431 1.00 92.12 245 GLU A N 1
ATOM 1943 C CA . GLU A 1 245 ? 6.298 12.737 -12.458 1.00 92.12 245 GLU A CA 1
ATOM 1944 C C . GLU A 1 245 ? 6.679 11.272 -12.203 1.00 92.12 245 GLU A C 1
ATOM 1946 O O . GLU A 1 245 ? 6.647 10.802 -11.061 1.00 92.12 245 GLU A O 1
ATOM 1951 N N . GLN A 1 246 ? 7.117 10.550 -13.238 1.00 94.88 246 GLN A N 1
ATOM 1952 C CA . GLN A 1 246 ? 7.649 9.192 -13.089 1.00 94.88 246 GLN A CA 1
ATOM 1953 C C . GLN A 1 246 ? 8.948 9.168 -12.280 1.00 94.88 246 GLN A C 1
ATOM 1955 O O . GLN A 1 246 ? 9.096 8.329 -11.395 1.00 94.88 246 GLN A O 1
ATOM 1960 N N . ILE A 1 247 ? 9.869 10.105 -12.528 1.00 95.56 247 ILE A N 1
ATOM 1961 C CA . ILE A 1 247 ? 11.125 10.231 -11.773 1.00 95.56 247 ILE A CA 1
ATOM 1962 C C . ILE A 1 247 ? 10.850 10.554 -10.301 1.00 95.56 247 ILE A C 1
ATOM 1964 O O . ILE A 1 247 ? 11.411 9.899 -9.424 1.00 95.56 247 ILE A O 1
ATOM 1968 N N . SER A 1 248 ? 9.945 11.494 -10.018 1.00 95.81 248 SER A N 1
ATOM 1969 C CA . SER A 1 248 ? 9.541 11.803 -8.641 1.00 95.81 248 SER A CA 1
ATOM 1970 C C . SER A 1 248 ? 8.902 10.590 -7.952 1.00 95.81 248 SER A C 1
ATOM 1972 O O . SER A 1 248 ? 9.176 10.290 -6.789 1.00 95.81 248 SER A O 1
ATOM 1974 N N . THR A 1 249 ? 8.102 9.820 -8.690 1.00 97.69 249 THR A N 1
ATOM 1975 C CA . THR A 1 249 ? 7.503 8.586 -8.174 1.00 97.69 249 THR A CA 1
ATOM 1976 C C . THR A 1 249 ? 8.550 7.489 -7.931 1.00 97.69 249 THR A C 1
ATOM 1978 O O . THR A 1 249 ? 8.448 6.752 -6.947 1.00 97.69 249 THR A O 1
ATOM 1981 N N . LEU A 1 250 ? 9.606 7.411 -8.750 1.00 97.62 250 LEU A N 1
ATOM 1982 C CA . LEU A 1 250 ? 10.764 6.546 -8.500 1.00 97.62 250 LEU A CA 1
ATOM 1983 C C . LEU A 1 250 ? 11.531 6.954 -7.237 1.00 97.62 250 LEU A C 1
ATOM 1985 O O . LEU A 1 250 ? 11.966 6.069 -6.502 1.00 97.62 250 LEU A O 1
ATOM 1989 N N . ASP A 1 251 ? 11.653 8.253 -6.940 1.00 96.88 251 ASP A N 1
ATOM 1990 C CA . ASP A 1 251 ? 12.240 8.718 -5.674 1.00 96.88 251 ASP A CA 1
ATOM 1991 C C . ASP A 1 251 ? 11.437 8.198 -4.477 1.00 96.88 251 ASP A C 1
ATOM 1993 O O . ASP A 1 251 ? 12.008 7.793 -3.463 1.00 96.88 251 ASP A O 1
ATOM 1997 N N . CYS A 1 252 ? 10.105 8.185 -4.583 1.00 97.12 252 CYS A N 1
ATOM 1998 C CA . CYS A 1 252 ? 9.238 7.606 -3.559 1.00 97.12 252 CYS A CA 1
ATOM 1999 C C . CYS A 1 252 ? 9.443 6.087 -3.434 1.00 97.12 252 CYS A C 1
ATOM 2001 O O . CYS A 1 252 ? 9.619 5.579 -2.324 1.00 97.12 252 CYS A O 1
ATOM 2003 N N . LEU A 1 253 ? 9.471 5.361 -4.556 1.00 98.12 253 LEU A N 1
ATOM 2004 C CA . LEU A 1 253 ? 9.699 3.914 -4.572 1.00 98.12 253 LEU A CA 1
ATOM 2005 C C . LEU A 1 253 ? 11.036 3.551 -3.913 1.00 98.12 253 LEU A C 1
ATOM 2007 O O . LEU A 1 253 ? 11.094 2.665 -3.060 1.00 98.12 253 LEU A O 1
ATOM 2011 N N . GLU A 1 254 ? 12.099 4.270 -4.271 1.00 96.69 254 GLU A N 1
ATOM 2012 C CA . GLU A 1 254 ? 13.431 4.091 -3.705 1.00 96.69 254 GLU A CA 1
ATOM 2013 C C . GLU A 1 254 ? 13.432 4.328 -2.193 1.00 96.69 254 GLU A C 1
ATOM 2015 O O . GLU A 1 254 ? 13.948 3.494 -1.449 1.00 96.69 254 GLU A O 1
ATOM 2020 N N . GLN A 1 255 ? 12.779 5.390 -1.711 1.00 95.25 255 GLN A N 1
ATOM 2021 C CA . GLN A 1 255 ? 12.622 5.631 -0.273 1.00 95.25 255 GLN A CA 1
ATOM 2022 C C . GLN A 1 255 ? 11.944 4.453 0.437 1.00 95.25 255 GLN A C 1
ATOM 2024 O O . GLN A 1 255 ? 12.405 4.027 1.497 1.00 95.25 255 GLN A O 1
ATOM 2029 N N . MET A 1 256 ? 10.877 3.888 -0.136 1.00 97.06 256 MET A N 1
ATOM 2030 C CA . MET A 1 256 ? 10.187 2.749 0.478 1.00 97.06 256 MET A CA 1
ATOM 2031 C C . MET A 1 256 ? 11.033 1.473 0.455 1.00 97.06 256 MET A C 1
ATOM 2033 O O . MET A 1 256 ? 11.035 0.715 1.430 1.00 97.06 256 MET A O 1
ATOM 2037 N N . TYR A 1 257 ? 11.801 1.248 -0.613 1.00 96.25 257 TYR A N 1
ATOM 2038 C CA . TYR A 1 257 ? 12.755 0.141 -0.692 1.00 96.25 257 TYR A CA 1
ATOM 2039 C C . TYR A 1 257 ? 13.835 0.277 0.377 1.00 96.25 257 TYR A C 1
ATOM 2041 O O . TYR A 1 257 ? 14.116 -0.681 1.094 1.00 96.25 257 TYR A O 1
ATOM 2049 N N . MET A 1 258 ? 14.397 1.472 0.540 1.00 93.12 258 MET A N 1
ATOM 2050 C CA . MET A 1 258 ? 15.428 1.730 1.540 1.00 93.12 258 MET A CA 1
ATOM 2051 C C . MET A 1 258 ? 14.903 1.603 2.970 1.00 93.12 258 MET A C 1
ATOM 2053 O O . MET A 1 258 ? 15.562 0.976 3.797 1.00 93.12 258 MET A O 1
ATOM 2057 N N . ARG A 1 259 ? 13.693 2.098 3.256 1.00 94.25 259 ARG A N 1
ATOM 2058 C CA . ARG A 1 259 ? 13.019 1.878 4.549 1.00 94.25 259 ARG A CA 1
ATOM 2059 C C . ARG A 1 259 ? 12.796 0.390 4.833 1.00 94.25 259 ARG A C 1
ATOM 2061 O O . ARG A 1 259 ? 13.041 -0.063 5.946 1.00 94.25 259 ARG A O 1
ATOM 2068 N N . THR A 1 260 ? 12.404 -0.381 3.820 1.00 95.19 260 THR A N 1
ATOM 2069 C CA . THR A 1 260 ? 12.232 -1.839 3.933 1.00 95.19 260 THR A CA 1
ATOM 2070 C C . THR A 1 260 ? 13.558 -2.538 4.250 1.00 95.19 260 THR A C 1
ATOM 2072 O O . THR A 1 260 ? 13.634 -3.334 5.184 1.00 95.19 260 THR A O 1
ATOM 2075 N N . LEU A 1 261 ? 14.632 -2.210 3.522 1.00 93.19 261 LEU A N 1
ATOM 2076 C CA . LEU A 1 261 ? 15.966 -2.766 3.778 1.00 93.19 261 LEU A CA 1
ATOM 2077 C C . LEU A 1 261 ? 16.498 -2.368 5.161 1.00 93.19 261 LEU A C 1
ATOM 2079 O O . LEU A 1 261 ? 17.135 -3.180 5.829 1.00 93.19 261 LEU A O 1
ATOM 2083 N N . TYR A 1 262 ? 16.216 -1.146 5.612 1.00 91.69 262 TYR A N 1
ATOM 2084 C CA . TYR A 1 262 ? 16.587 -0.673 6.944 1.00 91.69 262 TYR A CA 1
ATOM 2085 C C . TYR A 1 262 ? 15.953 -1.527 8.052 1.00 91.69 262 TYR A C 1
ATOM 2087 O O . TYR A 1 262 ? 16.654 -1.944 8.972 1.00 91.69 262 TYR A O 1
ATOM 2095 N N . VAL A 1 263 ? 14.676 -1.901 7.920 1.00 93.00 263 VAL A N 1
ATOM 2096 C CA . VAL A 1 263 ? 14.001 -2.809 8.869 1.00 93.00 263 VAL A CA 1
ATOM 2097 C C . VAL A 1 263 ? 14.681 -4.184 8.948 1.00 93.00 263 VAL A C 1
ATOM 2099 O O . VAL A 1 263 ? 14.768 -4.782 10.025 1.00 93.00 263 VAL A O 1
ATOM 2102 N N . PHE A 1 264 ? 15.229 -4.693 7.841 1.00 92.00 264 PHE A N 1
ATOM 2103 C CA . PHE A 1 264 ? 15.944 -5.976 7.839 1.00 92.00 264 PHE A CA 1
ATOM 2104 C C . PHE A 1 264 ? 17.266 -5.942 8.622 1.00 92.00 264 PHE A C 1
ATOM 2106 O O . PHE A 1 264 ? 17.793 -7.003 8.973 1.00 92.00 264 PHE A O 1
ATOM 2113 N N . HIS A 1 265 ? 17.803 -4.752 8.909 1.00 88.81 265 HIS A N 1
ATOM 2114 C CA . HIS A 1 265 ? 18.998 -4.573 9.736 1.00 88.81 265 HIS A CA 1
ATOM 2115 C C . HIS A 1 265 ? 18.716 -4.544 11.236 1.00 88.81 265 HIS A C 1
ATOM 2117 O O . HIS A 1 265 ? 19.661 -4.638 12.022 1.00 88.81 265 HIS A O 1
ATOM 2123 N N . PHE A 1 266 ? 17.455 -4.420 11.650 1.00 88.44 266 PHE A N 1
ATOM 2124 C CA . PHE A 1 266 ? 17.126 -4.393 13.069 1.00 88.44 266 PHE A CA 1
ATOM 2125 C C . PHE A 1 266 ? 17.542 -5.704 13.739 1.00 88.44 266 PHE A C 1
ATOM 2127 O O . PHE A 1 266 ? 17.511 -6.782 13.135 1.00 88.44 266 PHE A O 1
ATOM 2134 N N . SER A 1 267 ? 17.927 -5.615 15.012 1.00 83.38 267 SER A N 1
ATOM 2135 C CA . SER A 1 267 ? 18.025 -6.802 15.855 1.00 83.38 267 SER A CA 1
ATOM 2136 C C . SER A 1 267 ? 16.658 -7.481 15.934 1.00 83.38 267 SER A C 1
ATOM 2138 O O . SER A 1 267 ? 15.629 -6.808 15.875 1.00 83.38 267 SER A O 1
ATOM 2140 N N . ALA A 1 268 ? 16.641 -8.809 16.079 1.00 77.50 268 ALA A N 1
ATOM 2141 C CA . ALA A 1 268 ? 15.401 -9.523 16.369 1.00 77.50 268 ALA A CA 1
ATOM 2142 C C . ALA A 1 268 ? 14.736 -8.903 17.604 1.00 77.50 268 ALA A C 1
ATOM 2144 O O . ALA A 1 268 ? 15.433 -8.575 18.570 1.00 77.50 268 ALA A O 1
ATOM 2145 N N . SER A 1 269 ? 13.420 -8.698 17.554 1.00 74.69 269 SER A N 1
ATOM 2146 C CA . SER A 1 269 ? 12.725 -8.162 18.716 1.00 74.69 269 SER A CA 1
ATOM 2147 C C . SER A 1 269 ? 12.567 -9.245 19.784 1.00 74.69 269 SER A C 1
ATOM 2149 O O . SER A 1 269 ? 12.646 -10.443 19.508 1.00 74.69 269 SER A O 1
ATOM 2151 N N . GLU A 1 270 ? 12.305 -8.824 21.018 1.00 74.69 270 GLU A N 1
ATOM 2152 C CA . GLU A 1 270 ? 11.952 -9.731 22.116 1.00 74.69 270 GLU A CA 1
ATOM 2153 C C . GLU A 1 270 ? 10.486 -10.213 22.035 1.00 74.69 270 GLU A C 1
ATOM 2155 O O . GLU A 1 270 ? 9.982 -10.824 22.977 1.00 74.69 270 GLU A O 1
ATOM 2160 N N . ARG A 1 271 ? 9.764 -9.929 20.935 1.00 79.06 271 ARG A N 1
ATOM 2161 C CA . ARG A 1 271 ? 8.374 -10.368 20.755 1.00 79.06 271 ARG A CA 1
ATOM 2162 C C . ARG A 1 271 ? 8.326 -11.885 20.577 1.00 79.06 271 ARG A C 1
ATOM 2164 O O . ARG A 1 271 ? 9.043 -12.446 19.753 1.00 79.06 271 ARG A O 1
ATOM 2171 N N . ASP A 1 272 ? 7.402 -12.528 21.285 1.00 79.25 272 ASP A N 1
ATOM 2172 C CA . ASP A 1 272 ? 7.096 -13.956 21.138 1.00 79.25 272 ASP A CA 1
ATOM 2173 C C . ASP A 1 272 ? 6.313 -14.207 19.830 1.00 79.25 272 ASP A C 1
ATOM 2175 O O . ASP A 1 272 ? 5.094 -14.379 19.819 1.00 79.25 272 ASP A O 1
ATOM 2179 N N . SER A 1 273 ? 7.000 -14.089 18.689 1.00 83.38 273 SER A N 1
ATOM 2180 C CA . SER A 1 273 ? 6.427 -14.212 17.342 1.00 83.38 273 SER A CA 1
ATOM 2181 C C . SER A 1 273 ? 7.439 -14.777 16.340 1.00 83.38 273 SER A C 1
ATOM 2183 O O . SER A 1 273 ? 8.642 -14.816 16.600 1.00 83.38 273 SER A O 1
ATOM 2185 N N . SER A 1 274 ? 6.960 -15.238 15.181 1.00 88.31 274 SER A N 1
ATOM 2186 C CA . SER A 1 274 ? 7.844 -15.718 14.113 1.00 88.31 274 SER A CA 1
ATOM 2187 C C . SER A 1 274 ? 8.697 -14.574 13.549 1.00 88.31 274 SER A C 1
ATOM 2189 O O . SER A 1 274 ? 8.267 -13.422 13.530 1.00 88.31 274 SER A O 1
ATOM 2191 N N . ALA A 1 275 ? 9.885 -14.888 13.021 1.00 88.06 275 ALA A N 1
ATOM 2192 C CA . ALA A 1 275 ? 10.765 -13.875 12.429 1.00 88.06 275 ALA A CA 1
ATOM 2193 C C . ALA A 1 275 ? 10.076 -13.079 11.301 1.00 88.06 275 ALA A C 1
ATOM 2195 O O . ALA A 1 275 ? 10.275 -11.872 11.194 1.00 88.06 275 ALA A O 1
ATOM 2196 N N . SER A 1 276 ? 9.232 -13.731 10.491 1.00 90.31 276 SER A N 1
ATOM 2197 C CA . SER A 1 276 ? 8.455 -13.071 9.432 1.00 90.31 276 SER A CA 1
ATOM 2198 C C . SER A 1 276 ? 7.424 -12.079 9.979 1.00 90.31 276 SER A C 1
ATOM 2200 O O . SER A 1 276 ? 7.337 -10.960 9.474 1.00 90.31 276 SER A O 1
ATOM 2202 N N . MET A 1 277 ? 6.669 -12.459 11.014 1.00 90.81 277 MET A N 1
ATOM 2203 C CA . MET A 1 277 ? 5.659 -11.589 11.627 1.00 90.81 277 MET A CA 1
ATOM 2204 C C . MET A 1 277 ? 6.310 -10.412 12.357 1.00 90.81 277 MET A C 1
ATOM 2206 O O . MET A 1 277 ? 5.815 -9.285 12.309 1.00 90.81 277 MET A O 1
ATOM 2210 N N . ASP A 1 278 ? 7.451 -10.666 12.995 1.00 92.06 278 ASP A N 1
ATOM 2211 C CA . ASP A 1 278 ? 8.249 -9.656 13.673 1.00 92.06 278 ASP A CA 1
ATOM 2212 C C . ASP A 1 278 ? 8.771 -8.595 12.687 1.00 92.06 278 ASP A C 1
ATOM 2214 O O . ASP A 1 278 ? 8.613 -7.396 12.919 1.00 92.06 278 ASP A O 1
ATOM 2218 N N . ILE A 1 279 ? 9.316 -9.030 11.541 1.00 94.12 279 ILE A N 1
ATOM 2219 C CA . ILE A 1 279 ? 9.757 -8.133 10.461 1.00 94.12 279 ILE A CA 1
ATOM 2220 C C . ILE A 1 279 ? 8.580 -7.319 9.922 1.00 94.12 279 ILE A C 1
ATOM 2222 O O . ILE A 1 279 ? 8.693 -6.104 9.797 1.00 94.12 279 ILE A O 1
ATOM 2226 N N . GLN A 1 280 ? 7.444 -7.951 9.621 1.00 94.62 280 GLN A N 1
ATOM 2227 C CA . GLN A 1 280 ? 6.286 -7.231 9.083 1.00 94.62 280 GLN A CA 1
ATOM 2228 C C . GLN A 1 280 ? 5.691 -6.233 10.079 1.00 94.62 280 GLN A C 1
ATOM 2230 O O . GLN A 1 280 ? 5.215 -5.181 9.661 1.00 94.62 280 GLN A O 1
ATOM 2235 N N . THR A 1 281 ? 5.756 -6.520 11.382 1.00 93.88 281 THR A N 1
ATOM 2236 C CA . THR A 1 281 ? 5.369 -5.555 12.421 1.00 93.88 281 THR A CA 1
ATOM 2237 C C . THR A 1 281 ? 6.252 -4.307 12.354 1.00 93.88 281 THR A C 1
ATOM 2239 O O . THR A 1 281 ? 5.740 -3.192 12.388 1.00 93.88 281 THR A O 1
ATOM 2242 N N . ASP A 1 282 ? 7.563 -4.471 12.167 1.00 94.12 282 ASP A N 1
ATOM 2243 C CA . ASP A 1 282 ? 8.472 -3.331 12.007 1.00 94.12 282 ASP A CA 1
ATOM 2244 C C . ASP A 1 282 ? 8.298 -2.611 10.661 1.00 94.12 282 ASP A C 1
ATOM 2246 O O . ASP A 1 282 ? 8.463 -1.395 10.594 1.00 94.12 282 ASP A O 1
ATOM 2250 N N . LEU A 1 283 ? 7.931 -3.323 9.587 1.00 95.25 283 LEU A N 1
ATOM 2251 C CA . LEU A 1 283 ? 7.550 -2.697 8.313 1.00 95.25 283 LEU A CA 1
ATOM 2252 C C . LEU A 1 283 ? 6.275 -1.853 8.466 1.00 95.25 283 LEU A C 1
ATOM 2254 O O . LEU A 1 283 ? 6.179 -0.770 7.881 1.00 95.25 283 LEU A O 1
ATOM 2258 N N . GLU A 1 284 ? 5.312 -2.334 9.262 1.00 93.44 284 GLU A N 1
ATOM 2259 C CA . GLU A 1 284 ? 4.120 -1.579 9.654 1.00 93.44 284 GLU A CA 1
ATOM 2260 C C . GLU A 1 284 ? 4.544 -0.308 10.401 1.00 93.44 284 GLU A C 1
ATOM 2262 O O . GLU A 1 284 ? 4.163 0.785 9.993 1.00 93.44 284 GLU A O 1
ATOM 2267 N N . ASP A 1 285 ? 5.409 -0.425 11.414 1.00 93.25 285 ASP A N 1
ATOM 2268 C CA . ASP A 1 285 ? 5.911 0.700 12.217 1.00 93.25 285 ASP A CA 1
ATOM 2269 C C . ASP A 1 285 ? 6.767 1.695 11.430 1.00 93.25 285 ASP A C 1
ATOM 2271 O O . ASP A 1 285 ? 6.804 2.874 11.784 1.00 93.25 285 ASP A O 1
ATOM 2275 N N . ALA A 1 286 ? 7.431 1.246 10.363 1.00 94.25 286 ALA A N 1
ATOM 2276 C CA . ALA A 1 286 ? 8.174 2.082 9.422 1.00 94.25 286 ALA A CA 1
ATOM 2277 C C . ALA A 1 286 ? 7.273 2.762 8.375 1.00 94.25 286 ALA A C 1
ATOM 2279 O O . ALA A 1 286 ? 7.764 3.473 7.492 1.00 94.25 286 ALA A O 1
ATOM 2280 N N . ALA A 1 287 ? 5.954 2.550 8.469 1.00 92.94 287 ALA A N 1
ATOM 2281 C CA . ALA A 1 287 ? 4.939 3.071 7.563 1.00 92.94 287 ALA A CA 1
ATOM 2282 C C . ALA A 1 287 ? 5.245 2.765 6.087 1.00 92.94 287 ALA A C 1
ATOM 2284 O O . ALA A 1 287 ? 4.978 3.583 5.205 1.00 92.94 287 ALA A O 1
ATOM 2285 N N . VAL A 1 288 ? 5.789 1.581 5.793 1.00 93.31 288 VAL A N 1
ATOM 2286 C CA . VAL A 1 288 ? 6.182 1.181 4.428 1.00 93.31 288 VAL A CA 1
ATOM 2287 C C . VAL A 1 288 ? 4.988 1.175 3.460 1.00 93.31 288 VAL A C 1
ATOM 2289 O O . VAL A 1 288 ? 5.148 1.437 2.273 1.00 93.31 288 VAL A O 1
ATOM 2292 N N . LEU A 1 289 ? 3.768 0.969 3.966 1.00 92.19 289 LEU A N 1
ATOM 2293 C CA . LEU A 1 289 ? 2.527 0.999 3.181 1.00 92.19 289 LEU A CA 1
ATOM 2294 C C . LEU A 1 289 ? 1.924 2.401 2.982 1.00 92.19 289 LEU A C 1
ATOM 2296 O O . LEU A 1 289 ? 0.871 2.528 2.363 1.00 92.19 289 LEU A O 1
ATOM 2300 N N . SER A 1 290 ? 2.564 3.462 3.483 1.00 92.44 290 SER A N 1
ATOM 2301 C CA . SER A 1 290 ? 2.055 4.842 3.367 1.00 92.44 290 SER A CA 1
ATOM 2302 C C . SER A 1 290 ? 2.342 5.509 2.016 1.00 92.44 290 SER A C 1
ATOM 2304 O O . SER A 1 290 ? 1.845 6.606 1.755 1.00 92.44 290 SER A O 1
ATOM 2306 N N . TRP A 1 291 ? 3.093 4.837 1.141 1.00 95.38 291 TRP A N 1
ATOM 2307 C CA . TRP A 1 291 ? 3.542 5.355 -0.150 1.00 95.38 291 TRP A CA 1
ATOM 2308 C C . TRP A 1 291 ? 2.466 5.924 -1.081 1.00 95.38 291 TRP A C 1
ATOM 2310 O O . TRP A 1 291 ? 2.783 6.896 -1.772 1.00 95.38 291 TRP A O 1
ATOM 2320 N N . PRO A 1 292 ? 1.199 5.446 -1.100 1.00 96.12 292 PRO A N 1
ATOM 2321 C CA . PRO A 1 292 ? 0.195 6.037 -1.981 1.00 96.12 292 PRO A CA 1
ATOM 2322 C C . PRO A 1 292 ? -0.063 7.515 -1.678 1.00 96.12 292 PRO A C 1
ATOM 2324 O O . PRO A 1 292 ? -0.523 8.234 -2.559 1.00 96.12 292 PRO A O 1
ATOM 2327 N N . ASN A 1 293 ? 0.261 7.987 -0.468 1.00 93.69 293 ASN A N 1
ATOM 2328 C CA . ASN A 1 293 ? 0.134 9.392 -0.077 1.00 93.69 293 ASN A CA 1
ATOM 2329 C C . ASN A 1 293 ? 1.254 10.287 -0.632 1.00 93.69 293 ASN A C 1
ATOM 2331 O O . ASN A 1 293 ? 1.100 11.504 -0.632 1.00 93.69 293 ASN A O 1
ATOM 2335 N N . PHE A 1 294 ? 2.369 9.710 -1.089 1.00 93.44 294 PHE A N 1
ATOM 2336 C CA . PHE A 1 294 ? 3.551 10.459 -1.532 1.00 93.44 294 PHE A CA 1
ATOM 2337 C C . PHE A 1 294 ? 3.680 10.571 -3.054 1.00 93.44 294 PHE A C 1
ATOM 2339 O O . PHE A 1 294 ? 4.468 11.380 -3.532 1.00 93.44 294 PHE A O 1
ATOM 2346 N N . ILE A 1 295 ? 2.914 9.793 -3.821 1.00 94.50 295 ILE A N 1
ATOM 2347 C CA . ILE A 1 295 ? 2.883 9.910 -5.287 1.00 94.50 295 ILE A CA 1
ATOM 2348 C C . ILE A 1 295 ? 1.972 11.071 -5.721 1.00 94.50 295 ILE A C 1
ATOM 2350 O O . ILE A 1 295 ? 1.063 11.474 -4.990 1.00 94.50 295 ILE A O 1
ATOM 2354 N N . SER A 1 296 ? 2.175 11.633 -6.907 1.00 93.00 296 SER A N 1
ATOM 2355 C CA . SER A 1 296 ? 1.357 12.753 -7.385 1.00 93.00 296 SER A CA 1
ATOM 2356 C C . SER A 1 296 ? 0.021 12.290 -7.983 1.00 93.00 296 SER A C 1
ATOM 2358 O O . SER A 1 296 ? -0.131 11.149 -8.421 1.00 93.00 296 SER A O 1
ATOM 2360 N N . ASN A 1 297 ? -0.971 13.188 -8.041 1.00 91.06 297 ASN A N 1
ATOM 2361 C CA . ASN A 1 297 ? -2.200 12.920 -8.804 1.00 91.06 297 ASN A CA 1
ATOM 2362 C C . ASN A 1 297 ? -1.897 12.751 -10.300 1.00 91.06 297 ASN A C 1
ATOM 2364 O O . ASN A 1 297 ? -2.546 11.950 -10.964 1.00 91.06 297 ASN A O 1
ATOM 2368 N N . ALA A 1 298 ? -0.902 13.481 -10.812 1.00 90.88 298 ALA A N 1
ATOM 2369 C CA . ALA A 1 298 ? -0.467 13.405 -12.199 1.00 90.88 298 ALA A CA 1
ATOM 2370 C C . ALA A 1 298 ? 0.019 11.995 -12.566 1.00 90.88 298 ALA A C 1
ATOM 2372 O O . ALA A 1 298 ? -0.421 11.448 -13.576 1.00 90.88 298 ALA A O 1
ATOM 2373 N N . PHE A 1 299 ? 0.828 11.370 -11.704 1.00 93.12 299 PHE A N 1
ATOM 2374 C CA . PHE A 1 299 ? 1.236 9.979 -11.876 1.00 93.12 299 PHE A CA 1
ATOM 2375 C C . PHE A 1 299 ? 0.044 9.017 -11.799 1.00 93.12 299 PHE A C 1
ATOM 2377 O O . PHE A 1 299 ? -0.059 8.110 -12.618 1.00 93.12 299 PHE A O 1
ATOM 2384 N N . VAL A 1 300 ? -0.898 9.209 -10.870 1.00 92.12 300 VAL A N 1
ATOM 2385 C CA . VAL A 1 300 ? -2.078 8.327 -10.781 1.00 92.12 300 VAL A CA 1
ATOM 2386 C C . VAL A 1 300 ? -2.937 8.400 -12.048 1.00 92.12 300 VAL A C 1
ATOM 2388 O O . VAL A 1 300 ? -3.351 7.364 -12.560 1.00 92.12 300 VAL A O 1
ATOM 2391 N N . LEU A 1 301 ? -3.149 9.597 -12.604 1.00 87.75 301 LEU A N 1
ATOM 2392 C CA . LEU A 1 301 ? -3.855 9.769 -13.879 1.00 87.75 301 LEU A CA 1
ATOM 2393 C C . LEU A 1 301 ? -3.118 9.090 -15.044 1.00 87.75 301 LEU A C 1
ATOM 2395 O O . LEU A 1 301 ? -3.757 8.581 -15.960 1.00 87.75 301 LEU A O 1
ATOM 2399 N N . SER A 1 302 ? -1.785 9.003 -14.987 1.00 88.25 302 SER A N 1
ATOM 2400 C CA . SER A 1 302 ? -1.004 8.284 -16.001 1.00 88.25 302 SER A CA 1
ATOM 2401 C C . SER A 1 302 ? -1.313 6.785 -16.081 1.00 88.25 302 SER A C 1
ATOM 2403 O O . SER A 1 302 ? -1.144 6.178 -17.136 1.00 88.25 302 SER A O 1
ATOM 2405 N N . LEU A 1 303 ? -1.816 6.196 -14.992 1.00 88.94 303 LEU A N 1
ATOM 2406 C CA . LEU A 1 303 ? -2.180 4.779 -14.900 1.00 88.94 303 LEU A 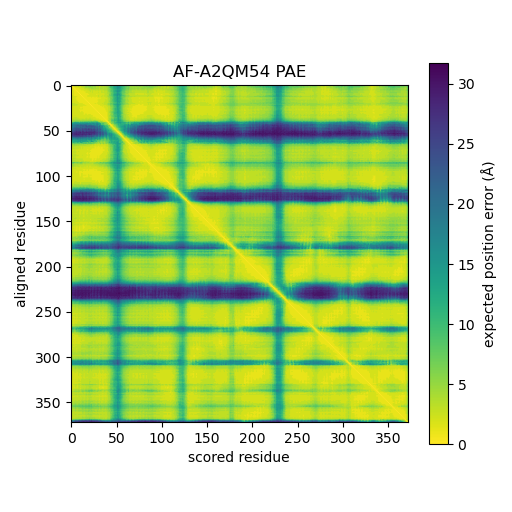CA 1
ATOM 2407 C C . LEU A 1 303 ? -3.578 4.474 -15.462 1.00 88.94 303 LEU A C 1
ATOM 2409 O O . LEU A 1 303 ? -4.005 3.322 -15.428 1.00 88.94 303 LEU A O 1
ATOM 2413 N N . GLN A 1 304 ? -4.305 5.478 -15.958 1.00 82.62 304 GLN A N 1
ATOM 2414 C CA . GLN A 1 304 ? -5.647 5.319 -16.534 1.00 82.62 304 GLN A CA 1
ATOM 2415 C C . GLN A 1 304 ? -5.626 5.124 -18.061 1.00 82.62 304 GLN A C 1
ATOM 2417 O O . GLN A 1 304 ? -6.681 5.064 -18.682 1.00 82.62 304 GLN A O 1
ATOM 2422 N N . GLN A 1 305 ? -4.439 5.034 -18.676 1.00 73.69 305 GLN A N 1
ATOM 2423 C CA . GLN A 1 305 ? -4.288 4.903 -20.133 1.00 73.69 305 GLN A CA 1
ATOM 2424 C C . GLN A 1 305 ? -4.598 3.493 -20.666 1.00 73.69 305 GLN A C 1
ATOM 2426 O O . GLN A 1 305 ? -4.826 3.339 -21.863 1.00 73.69 305 GLN A O 1
ATOM 2431 N N . GLY A 1 306 ? -4.620 2.470 -19.805 1.00 71.88 306 GLY A N 1
ATOM 2432 C CA . GLY A 1 306 ? -5.002 1.107 -20.178 1.00 71.88 306 GLY A CA 1
ATOM 2433 C C . GLY A 1 306 ? -4.163 0.558 -21.334 1.00 71.88 306 GLY A C 1
ATOM 2434 O O . GLY A 1 306 ? -2.936 0.674 -21.342 1.00 71.88 306 GLY A O 1
ATOM 2435 N N . GLN A 1 307 ? -4.830 -0.036 -22.323 1.00 65.19 307 GLN A N 1
ATOM 2436 C CA . GLN A 1 307 ? -4.188 -0.604 -23.519 1.00 65.19 307 GLN A CA 1
ATOM 2437 C C . GLN A 1 307 ? -3.602 0.439 -24.483 1.00 65.19 307 GLN A C 1
ATOM 2439 O O . GLN A 1 307 ? -2.741 0.094 -25.289 1.00 65.19 307 GLN A O 1
ATOM 2444 N N . ASP A 1 308 ? -4.015 1.703 -24.380 1.00 71.38 308 ASP A N 1
ATOM 2445 C CA . ASP A 1 308 ? -3.487 2.803 -25.198 1.00 71.38 308 ASP A CA 1
ATOM 2446 C C . ASP A 1 308 ? -2.201 3.407 -24.601 1.00 71.38 308 ASP A C 1
ATOM 2448 O O . ASP A 1 308 ? -1.673 4.410 -25.093 1.00 71.38 308 ASP A O 1
ATOM 2452 N N . ALA A 1 309 ? -1.677 2.808 -23.527 1.00 76.44 309 ALA A N 1
ATOM 2453 C CA . ALA A 1 309 ? -0.448 3.237 -22.885 1.00 76.44 309 ALA A CA 1
ATOM 2454 C C . ALA A 1 309 ? 0.747 3.113 -23.844 1.00 76.44 309 ALA A C 1
ATOM 2456 O O . ALA A 1 309 ? 1.202 2.022 -24.165 1.00 76.44 309 ALA A O 1
ATOM 2457 N N . GLY A 1 310 ? 1.319 4.241 -24.270 1.00 86.44 310 GLY A N 1
ATOM 2458 C CA . GLY A 1 310 ? 2.623 4.243 -24.940 1.00 86.44 310 GLY A CA 1
ATOM 2459 C C . GLY A 1 310 ? 3.757 3.817 -23.994 1.00 86.44 310 GLY A C 1
ATOM 2460 O O . GLY A 1 310 ? 3.529 3.472 -22.836 1.00 86.44 310 GLY A O 1
ATOM 2461 N N . ILE A 1 311 ? 5.010 3.924 -24.446 1.00 90.88 311 ILE A N 1
ATOM 2462 C CA . ILE A 1 311 ? 6.202 3.585 -23.639 1.00 90.88 311 ILE A CA 1
ATOM 2463 C C . ILE A 1 311 ? 6.205 4.250 -22.249 1.00 90.88 311 ILE A C 1
ATOM 2465 O O . ILE A 1 311 ? 6.564 3.633 -21.249 1.00 90.88 311 ILE A O 1
ATOM 2469 N N . PHE A 1 312 ? 5.720 5.489 -22.179 1.00 90.62 312 PHE A N 1
ATOM 2470 C CA . PHE A 1 312 ? 5.573 6.256 -20.951 1.00 90.62 312 PHE A CA 1
ATOM 2471 C C . PHE A 1 312 ? 4.514 5.654 -20.016 1.00 90.62 312 PHE A C 1
ATOM 2473 O O . PHE A 1 312 ? 4.827 5.361 -18.865 1.00 90.62 312 PHE A O 1
ATOM 2480 N N . GLY A 1 313 ? 3.295 5.389 -20.493 1.00 90.62 313 GLY A N 1
ATOM 2481 C CA . GLY A 1 313 ? 2.260 4.730 -19.686 1.00 90.62 313 GLY A CA 1
ATOM 2482 C C . GLY A 1 313 ? 2.681 3.326 -19.238 1.00 90.62 313 GLY A C 1
ATOM 2483 O O . GLY A 1 313 ? 2.541 2.980 -18.064 1.00 90.62 313 GLY A O 1
ATOM 2484 N N . GLY A 1 314 ? 3.306 2.556 -20.135 1.00 93.06 314 GLY A N 1
ATOM 2485 C CA . GLY A 1 314 ? 3.907 1.261 -19.821 1.00 93.06 314 GLY A CA 1
ATOM 2486 C C . GLY A 1 314 ? 4.919 1.353 -18.680 1.00 93.06 314 GLY A C 1
ATOM 2487 O O . GLY A 1 314 ? 4.862 0.561 -17.742 1.00 93.06 314 GLY A O 1
ATOM 2488 N N . PHE A 1 315 ? 5.786 2.368 -18.692 1.00 95.94 315 PHE A N 1
ATOM 2489 C CA . PHE A 1 315 ? 6.740 2.592 -17.608 1.00 95.94 315 PHE A CA 1
ATOM 2490 C C . PHE A 1 315 ? 6.068 2.953 -16.275 1.00 95.94 315 PHE A C 1
ATOM 2492 O O . PHE A 1 315 ? 6.490 2.452 -15.233 1.00 95.94 315 PHE A O 1
ATOM 2499 N N . SER A 1 316 ? 4.981 3.733 -16.280 1.00 95.62 316 SER A N 1
ATOM 2500 C CA . SER A 1 316 ? 4.200 3.998 -15.060 1.00 95.62 316 SER A CA 1
ATOM 2501 C C . SER A 1 316 ? 3.634 2.709 -14.460 1.00 95.62 316 SER A C 1
ATOM 2503 O O . SER A 1 316 ? 3.717 2.509 -13.245 1.00 95.62 316 SER A O 1
ATOM 2505 N N . TYR A 1 317 ? 3.121 1.798 -15.293 1.00 95.38 317 TYR A N 1
ATOM 2506 C CA . TYR A 1 317 ? 2.667 0.488 -14.826 1.00 95.38 317 TYR A CA 1
ATOM 2507 C C . TYR A 1 317 ? 3.812 -0.371 -14.282 1.00 95.38 317 TYR A C 1
ATOM 2509 O O . TYR A 1 317 ? 3.643 -1.010 -13.244 1.00 95.38 317 TYR A O 1
ATOM 2517 N N . VAL A 1 318 ? 4.989 -0.353 -14.916 1.00 97.44 318 VAL A N 1
ATOM 2518 C CA . VAL A 1 318 ? 6.183 -1.026 -14.377 1.00 97.44 318 VAL A CA 1
ATOM 2519 C C . VAL A 1 318 ? 6.505 -0.488 -12.979 1.00 97.44 318 VAL A C 1
ATOM 2521 O O . VAL A 1 318 ? 6.601 -1.268 -12.035 1.00 97.44 318 VAL A O 1
ATOM 2524 N N . ILE A 1 319 ? 6.582 0.834 -12.795 1.00 98.12 319 ILE A N 1
ATOM 2525 C CA . ILE A 1 319 ? 6.829 1.450 -11.479 1.00 98.12 319 ILE A CA 1
ATOM 2526 C C . ILE A 1 319 ? 5.779 0.995 -10.450 1.00 98.12 319 ILE A C 1
ATOM 2528 O O . ILE A 1 319 ? 6.124 0.632 -9.322 1.00 98.12 319 ILE A O 1
ATOM 2532 N N . LEU A 1 320 ? 4.502 0.948 -10.842 1.00 97.50 320 LEU A N 1
ATOM 2533 C CA . LEU A 1 320 ? 3.417 0.459 -9.992 1.00 97.50 320 LEU A CA 1
ATOM 2534 C C . LEU A 1 320 ? 3.606 -1.012 -9.582 1.00 97.50 320 LEU A C 1
ATOM 2536 O O . LEU A 1 320 ? 3.411 -1.349 -8.413 1.00 97.50 320 LEU A O 1
ATOM 2540 N N . ALA A 1 321 ? 4.039 -1.884 -10.495 1.00 97.56 321 ALA A N 1
ATOM 2541 C CA . ALA A 1 321 ? 4.326 -3.283 -10.176 1.00 97.56 321 ALA A CA 1
ATOM 2542 C C . ALA A 1 321 ? 5.446 -3.422 -9.132 1.00 97.56 321 ALA A C 1
ATOM 2544 O O . ALA A 1 321 ? 5.373 -4.294 -8.266 1.00 97.56 321 ALA A O 1
ATOM 2545 N N . HIS A 1 322 ? 6.448 -2.540 -9.150 1.00 98.38 322 HIS A N 1
ATOM 2546 C CA . HIS A 1 322 ? 7.485 -2.509 -8.115 1.00 98.38 322 HIS A CA 1
ATOM 2547 C C . HIS A 1 322 ? 6.942 -2.063 -6.748 1.00 98.38 322 HIS A C 1
ATOM 2549 O O . HIS A 1 322 ? 7.314 -2.642 -5.726 1.00 98.38 322 HIS A O 1
ATOM 2555 N N . PHE A 1 323 ? 5.995 -1.121 -6.695 1.00 98.00 323 PHE A N 1
ATOM 2556 C CA . PHE A 1 323 ? 5.268 -0.850 -5.448 1.00 98.00 323 PHE A CA 1
ATOM 2557 C C . PHE A 1 323 ? 4.459 -2.066 -4.974 1.00 98.00 323 PHE A C 1
ATOM 2559 O O . PHE A 1 323 ? 4.368 -2.317 -3.771 1.00 98.00 323 PHE A O 1
ATOM 2566 N N . TYR A 1 324 ? 3.905 -2.863 -5.891 1.00 96.81 324 TYR A N 1
ATOM 2567 C CA . TYR A 1 324 ? 3.176 -4.081 -5.526 1.00 96.81 324 TYR A CA 1
ATOM 2568 C C . TYR A 1 324 ? 4.088 -5.143 -4.922 1.00 96.81 324 TYR A C 1
ATOM 2570 O O . TYR A 1 324 ? 3.650 -5.861 -4.027 1.00 96.81 324 TYR A O 1
ATOM 2578 N N . VAL A 1 325 ? 5.367 -5.193 -5.304 1.00 97.12 325 VAL A N 1
ATOM 2579 C CA . VAL A 1 325 ? 6.345 -6.068 -4.642 1.00 97.12 325 VAL A CA 1
ATOM 2580 C C . VAL A 1 325 ? 6.468 -5.758 -3.147 1.00 97.12 325 VAL A C 1
ATOM 2582 O O . VAL A 1 325 ? 6.590 -6.683 -2.349 1.00 97.12 325 VAL A O 1
ATOM 2585 N N . ILE A 1 326 ? 6.379 -4.487 -2.742 1.00 96.50 326 ILE A N 1
ATOM 2586 C CA . ILE A 1 326 ? 6.377 -4.105 -1.320 1.00 96.50 326 ILE A CA 1
ATOM 2587 C C . ILE A 1 326 ? 5.154 -4.692 -0.610 1.00 96.50 326 ILE A C 1
ATOM 2589 O O . ILE A 1 326 ? 5.269 -5.212 0.497 1.00 96.50 326 ILE A O 1
ATOM 2593 N N . LEU A 1 327 ? 3.986 -4.641 -1.255 1.00 95.12 327 LEU A N 1
ATOM 2594 C CA . LEU A 1 327 ? 2.743 -5.192 -0.712 1.00 95.12 327 LEU A CA 1
ATOM 2595 C C . LEU A 1 327 ? 2.804 -6.715 -0.561 1.00 95.12 327 LEU A C 1
ATOM 2597 O O . LEU A 1 327 ? 2.203 -7.250 0.368 1.00 95.12 327 LEU A O 1
ATOM 2601 N N . LEU A 1 328 ? 3.563 -7.408 -1.417 1.00 94.75 328 LEU A N 1
ATOM 2602 C CA . LEU A 1 328 ? 3.761 -8.850 -1.287 1.00 94.75 328 LEU A CA 1
ATOM 2603 C C . LEU A 1 328 ? 4.452 -9.239 0.029 1.00 94.75 328 LEU A C 1
ATOM 2605 O O . LEU A 1 328 ? 4.137 -10.295 0.560 1.00 94.75 328 LEU A O 1
ATOM 2609 N N . LEU A 1 329 ? 5.307 -8.374 0.594 1.00 95.19 329 LEU A N 1
ATOM 2610 C CA . LEU A 1 329 ? 6.045 -8.640 1.839 1.00 95.19 329 LEU A CA 1
ATOM 2611 C C . LEU A 1 329 ? 5.148 -8.800 3.079 1.00 95.19 329 LEU A C 1
ATOM 2613 O O . LEU A 1 329 ? 5.619 -9.251 4.123 1.00 95.19 329 LEU A O 1
ATOM 2617 N N . PHE A 1 330 ? 3.872 -8.419 2.989 1.00 94.00 330 PHE A N 1
ATOM 2618 C CA . PHE A 1 330 ? 2.904 -8.503 4.080 1.00 94.00 330 PHE A CA 1
ATOM 2619 C C . PHE A 1 330 ? 2.116 -9.820 4.039 1.00 94.00 330 PHE A C 1
ATOM 2621 O O . PHE A 1 330 ? 0.891 -9.841 3.887 1.00 94.00 330 PHE A O 1
ATOM 2628 N N . GLU A 1 331 ? 2.836 -10.934 4.176 1.00 90.38 331 GLU A N 1
ATOM 2629 C CA . GLU A 1 331 ? 2.300 -12.298 4.116 1.00 90.38 331 GLU A CA 1
ATOM 2630 C C . GLU A 1 331 ? 1.304 -12.618 5.252 1.00 90.38 331 GLU A C 1
ATOM 2632 O O . GLU A 1 331 ? 0.393 -13.422 5.053 1.00 90.38 331 GLU A O 1
ATOM 2637 N N . ASP A 1 332 ? 1.425 -11.975 6.420 1.00 91.12 332 ASP A N 1
ATOM 2638 C CA . ASP A 1 332 ? 0.589 -12.237 7.605 1.00 91.12 332 ASP A CA 1
ATOM 2639 C C . ASP A 1 332 ? -0.633 -11.296 7.718 1.00 91.12 332 ASP A C 1
ATOM 2641 O O . ASP A 1 332 ? -1.531 -11.508 8.543 1.00 91.12 332 ASP A O 1
ATOM 2645 N N . LEU A 1 333 ? -0.727 -10.256 6.879 1.00 91.38 333 LEU A N 1
ATOM 2646 C CA . LEU A 1 333 ? -1.907 -9.388 6.813 1.00 91.38 333 LEU A CA 1
ATOM 2647 C C . LEU A 1 333 ? -2.957 -9.980 5.869 1.00 91.38 333 LEU A C 1
ATOM 2649 O O . LEU A 1 333 ? -2.919 -9.761 4.662 1.00 91.38 333 LEU A O 1
ATOM 2653 N N . TRP A 1 334 ? -3.945 -10.682 6.430 1.00 90.69 334 TRP A N 1
ATOM 2654 C CA . TRP A 1 334 ? -4.934 -11.470 5.671 1.00 90.69 334 TRP A CA 1
ATOM 2655 C C . TRP A 1 334 ? -5.618 -10.747 4.494 1.00 90.69 334 TRP A C 1
ATOM 2657 O O . TRP A 1 334 ? -5.926 -11.395 3.493 1.00 90.69 334 TRP A O 1
ATOM 2667 N N . TYR A 1 335 ? -5.879 -9.438 4.616 1.00 90.06 335 TYR A N 1
ATOM 2668 C CA . TYR A 1 335 ? -6.595 -8.650 3.605 1.00 90.06 335 TYR A CA 1
ATOM 2669 C C . TYR A 1 335 ? -5.679 -8.135 2.487 1.00 90.06 335 TYR A C 1
ATOM 2671 O O . TYR A 1 335 ? -6.184 -7.697 1.462 1.00 90.06 335 TYR A O 1
ATOM 2679 N N . ILE A 1 336 ? -4.355 -8.194 2.668 1.00 90.56 336 ILE A N 1
ATOM 2680 C CA . ILE A 1 336 ? -3.341 -7.871 1.647 1.00 90.56 336 ILE A CA 1
ATOM 2681 C C . ILE A 1 336 ? -2.780 -9.157 1.029 1.00 90.56 336 ILE A C 1
ATOM 2683 O O . ILE A 1 336 ? -2.525 -9.220 -0.178 1.00 90.56 336 ILE A O 1
ATOM 2687 N N . ARG A 1 337 ? -2.593 -10.193 1.857 1.00 87.88 337 ARG A N 1
ATOM 2688 C CA . ARG A 1 337 ? -2.049 -11.493 1.468 1.00 87.88 337 ARG A CA 1
ATOM 2689 C C . ARG A 1 337 ? -2.795 -12.045 0.254 1.00 87.88 337 ARG A C 1
ATOM 2691 O O . ARG A 1 337 ? -3.999 -12.273 0.304 1.00 87.88 337 ARG A O 1
ATOM 2698 N N . GLY A 1 338 ? -2.060 -12.321 -0.820 1.00 82.94 338 GLY A N 1
ATOM 2699 C CA . GLY A 1 338 ? -2.600 -12.943 -2.034 1.00 82.94 338 GLY A CA 1
ATOM 2700 C C . GLY A 1 338 ? -3.356 -12.002 -2.981 1.00 82.94 338 GLY A C 1
ATOM 2701 O O . GLY A 1 338 ? -3.743 -12.447 -4.058 1.00 82.94 338 GLY A O 1
ATOM 2702 N N . SER A 1 339 ? -3.521 -10.718 -2.643 1.00 85.81 339 SER A N 1
ATOM 2703 C CA . SER A 1 339 ? -4.242 -9.747 -3.482 1.00 85.81 339 SER A CA 1
ATOM 2704 C C . SER A 1 339 ? -3.443 -9.293 -4.711 1.00 85.81 339 SER A C 1
ATOM 2706 O O . SER A 1 339 ? -3.985 -9.171 -5.804 1.00 85.81 339 SER A O 1
ATOM 2708 N N . PHE A 1 340 ? -2.137 -9.066 -4.553 1.00 91.12 340 PHE A N 1
ATOM 2709 C CA . PHE A 1 340 ? -1.299 -8.405 -5.564 1.00 91.12 340 PHE A CA 1
ATOM 2710 C C . PHE A 1 340 ? -0.618 -9.285 -6.626 1.00 91.12 340 PHE A C 1
ATOM 2712 O O . PHE A 1 340 ? -0.298 -8.742 -7.684 1.00 91.12 340 PHE A O 1
ATOM 2719 N N . PRO A 1 341 ? -0.425 -10.613 -6.460 1.00 91.50 341 PRO A N 1
ATOM 2720 C CA . PRO A 1 341 ? 0.137 -11.434 -7.534 1.00 91.50 341 PRO A CA 1
ATOM 2721 C C . PRO A 1 341 ? -0.655 -11.339 -8.845 1.00 91.50 341 PRO A C 1
ATOM 2723 O O . PRO A 1 341 ? -0.067 -11.255 -9.920 1.00 91.50 341 PRO A O 1
ATOM 2726 N N . ARG A 1 342 ? -1.995 -11.305 -8.772 1.00 88.31 342 ARG A N 1
ATOM 2727 C CA . ARG A 1 342 ? -2.849 -11.128 -9.959 1.00 88.31 342 ARG A CA 1
ATOM 2728 C C . ARG A 1 342 ? -2.613 -9.777 -10.625 1.00 88.31 342 ARG A C 1
ATOM 2730 O O . ARG A 1 342 ? -2.460 -9.730 -11.840 1.00 88.31 342 ARG A O 1
ATOM 2737 N N . GLU A 1 343 ? -2.543 -8.710 -9.843 1.00 91.19 343 GLU A N 1
ATOM 2738 C CA . GLU A 1 343 ? -2.363 -7.361 -10.376 1.00 91.19 343 GLU A CA 1
ATOM 2739 C C . GLU A 1 343 ? -0.997 -7.185 -11.051 1.00 91.19 343 GLU A C 1
ATOM 2741 O O . GLU A 1 343 ? -0.919 -6.614 -12.136 1.00 91.19 343 GLU A O 1
ATOM 2746 N N . ILE A 1 344 ? 0.070 -7.779 -10.501 1.00 94.56 344 ILE A N 1
ATOM 2747 C CA . ILE A 1 344 ? 1.384 -7.805 -11.164 1.00 94.56 344 ILE A CA 1
ATOM 2748 C C . ILE A 1 344 ? 1.311 -8.575 -12.496 1.00 94.56 344 ILE A C 1
ATOM 2750 O O . ILE A 1 344 ? 1.890 -8.131 -13.485 1.00 94.56 344 ILE A O 1
ATOM 2754 N N . ARG A 1 345 ? 0.567 -9.691 -12.571 1.00 92.56 345 ARG A N 1
ATOM 2755 C CA . ARG A 1 345 ? 0.351 -10.414 -13.842 1.00 92.56 345 ARG A CA 1
ATOM 2756 C C . ARG A 1 345 ? -0.459 -9.611 -14.858 1.00 92.56 345 ARG A C 1
ATOM 2758 O O . ARG A 1 345 ? -0.167 -9.692 -16.048 1.00 92.56 345 ARG A O 1
ATOM 2765 N N . ASN A 1 346 ? -1.464 -8.856 -14.412 1.00 90.94 346 ASN A N 1
ATOM 2766 C CA . ASN A 1 346 ? -2.235 -7.973 -15.290 1.00 90.94 346 ASN A CA 1
ATOM 2767 C C . ASN A 1 346 ? -1.330 -6.887 -15.883 1.00 90.94 346 ASN A C 1
ATOM 2769 O O . ASN A 1 346 ? -1.325 -6.706 -17.098 1.00 90.94 346 ASN A O 1
ATOM 2773 N N . ILE A 1 347 ? -0.494 -6.254 -15.050 1.00 93.69 347 ILE A N 1
ATOM 2774 C CA . ILE A 1 347 ? 0.512 -5.287 -15.508 1.00 93.69 347 ILE A CA 1
ATOM 2775 C C . ILE A 1 347 ? 1.477 -5.936 -16.505 1.00 93.69 347 ILE A C 1
ATOM 2777 O O . ILE A 1 347 ? 1.719 -5.373 -17.568 1.00 93.69 347 ILE A O 1
ATOM 2781 N N . HIS A 1 348 ? 2.002 -7.126 -16.200 1.00 93.88 348 HIS A N 1
ATOM 2782 C CA . HIS A 1 348 ? 2.910 -7.834 -17.102 1.00 93.88 348 HIS A CA 1
ATOM 2783 C C . HIS A 1 348 ? 2.272 -8.085 -18.470 1.00 93.88 348 HIS A C 1
ATOM 2785 O O . HIS A 1 348 ? 2.881 -7.765 -19.484 1.00 93.88 348 HIS A O 1
ATOM 2791 N N . ARG A 1 349 ? 1.026 -8.579 -18.506 1.00 92.00 349 ARG A N 1
ATOM 2792 C CA . ARG A 1 349 ? 0.294 -8.795 -19.762 1.00 92.00 349 ARG A CA 1
ATOM 2793 C C . ARG A 1 349 ? 0.124 -7.491 -20.540 1.00 92.00 349 ARG A C 1
ATOM 2795 O O . ARG A 1 349 ? 0.339 -7.482 -21.747 1.00 92.00 349 ARG A O 1
ATOM 2802 N N . LEU A 1 350 ? -0.241 -6.401 -19.864 1.00 90.56 350 LEU A N 1
ATOM 2803 C CA . LEU A 1 350 ? -0.363 -5.084 -20.487 1.00 90.56 350 LEU A CA 1
ATOM 2804 C C . LEU A 1 350 ? 0.975 -4.657 -21.106 1.00 90.56 350 LEU A C 1
ATOM 2806 O O . LEU A 1 350 ? 1.023 -4.351 -22.293 1.00 90.56 350 LEU A O 1
ATOM 2810 N N . VAL A 1 351 ? 2.076 -4.750 -20.359 1.00 92.44 351 VAL A N 1
ATOM 2811 C CA . VAL A 1 351 ? 3.429 -4.446 -20.853 1.00 92.44 351 VAL A CA 1
ATOM 2812 C C . VAL A 1 351 ? 3.829 -5.344 -22.032 1.00 92.44 351 VAL A C 1
ATOM 2814 O O . VAL A 1 351 ? 4.424 -4.862 -22.994 1.00 92.44 351 VAL A O 1
ATOM 2817 N N . GLU A 1 352 ? 3.472 -6.632 -22.018 1.00 91.81 352 GLU A N 1
ATOM 2818 C CA . GLU A 1 352 ? 3.721 -7.538 -23.145 1.00 91.81 352 GLU A CA 1
ATOM 2819 C C . GLU A 1 352 ? 3.028 -7.073 -24.429 1.00 91.81 352 GLU A C 1
ATOM 2821 O O . GLU A 1 352 ? 3.642 -7.154 -25.497 1.00 91.81 352 GLU A O 1
ATOM 2826 N N . THR A 1 353 ? 1.795 -6.556 -24.331 1.00 90.12 353 THR A N 1
ATOM 2827 C CA . THR A 1 353 ? 1.052 -6.052 -25.499 1.00 90.12 353 THR A CA 1
ATOM 2828 C C . THR A 1 353 ? 1.688 -4.819 -26.138 1.00 90.12 353 THR A C 1
ATOM 2830 O O . THR A 1 353 ? 1.538 -4.628 -27.342 1.00 90.12 353 THR A O 1
ATOM 2833 N N . LEU A 1 354 ? 2.465 -4.038 -25.377 1.00 89.81 354 LEU A N 1
ATOM 2834 C CA . LEU A 1 354 ? 3.183 -2.868 -25.896 1.00 89.81 354 LEU A CA 1
ATOM 2835 C C . LEU A 1 354 ? 4.375 -3.249 -26.783 1.00 89.81 354 LEU A C 1
ATOM 2837 O O . LEU A 1 354 ? 4.852 -2.429 -27.562 1.00 89.81 354 LEU A O 1
ATOM 2841 N N . GLY A 1 355 ? 4.877 -4.483 -26.669 1.00 87.38 355 GLY A N 1
ATOM 2842 C CA . GLY A 1 355 ? 5.970 -4.987 -27.502 1.00 87.38 355 GLY A CA 1
ATOM 2843 C C . GLY A 1 355 ? 7.356 -4.398 -27.201 1.00 87.38 355 GLY A C 1
ATOM 2844 O O . GLY A 1 355 ? 8.308 -4.739 -27.901 1.00 87.38 355 GLY A O 1
ATOM 2845 N N . ASP A 1 356 ? 7.499 -3.568 -26.164 1.00 93.12 356 ASP A N 1
ATOM 2846 C CA . ASP A 1 356 ? 8.785 -2.991 -25.762 1.00 93.12 356 ASP A CA 1
ATOM 2847 C C . ASP A 1 356 ? 9.619 -3.991 -24.940 1.00 93.12 356 ASP A C 1
ATOM 2849 O O . ASP A 1 356 ? 9.204 -4.479 -23.883 1.00 93.12 356 ASP A O 1
ATOM 2853 N N . GLY A 1 357 ? 10.811 -4.322 -25.442 1.00 93.81 357 GLY A N 1
ATOM 2854 C CA . GLY A 1 357 ? 11.691 -5.308 -24.814 1.00 93.81 357 GLY A CA 1
ATOM 2855 C C . GLY A 1 357 ? 12.271 -4.851 -23.475 1.00 93.81 357 GLY A C 1
ATOM 2856 O O . GLY A 1 357 ? 12.435 -5.675 -22.577 1.00 93.81 357 GLY A O 1
ATOM 2857 N N . ALA A 1 358 ? 12.546 -3.555 -23.313 1.00 96.00 358 ALA A N 1
ATOM 2858 C CA . ALA A 1 358 ? 13.137 -3.018 -22.093 1.00 96.00 358 ALA A CA 1
ATOM 2859 C C . ALA A 1 358 ? 12.112 -2.976 -20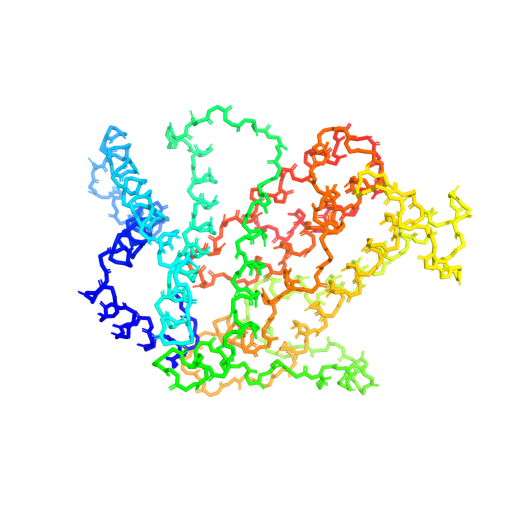.953 1.00 96.00 358 ALA A C 1
ATOM 2861 O O . ALA A 1 358 ? 12.416 -3.423 -19.846 1.00 96.00 358 ALA A O 1
ATOM 2862 N N . LEU A 1 359 ? 10.877 -2.542 -21.229 1.00 96.62 359 LEU A N 1
ATOM 2863 C CA . LEU A 1 359 ? 9.777 -2.610 -20.261 1.00 96.62 359 LEU A CA 1
ATOM 2864 C C . LEU A 1 359 ? 9.505 -4.052 -19.818 1.00 96.62 359 LEU A C 1
ATOM 2866 O O . LEU A 1 359 ? 9.288 -4.304 -18.632 1.00 96.62 359 LEU A O 1
ATOM 2870 N N . ARG A 1 360 ? 9.573 -5.016 -20.747 1.00 96.44 360 ARG A N 1
ATOM 2871 C CA . ARG A 1 360 ? 9.430 -6.441 -20.419 1.00 96.44 360 ARG A CA 1
ATOM 2872 C C . ARG A 1 360 ? 10.534 -6.929 -19.482 1.00 96.44 360 ARG A C 1
ATOM 2874 O O . ARG A 1 360 ? 10.215 -7.565 -18.482 1.00 96.44 360 ARG A O 1
ATOM 2881 N N . SER A 1 361 ? 11.797 -6.594 -19.755 1.00 97.69 361 SER A N 1
ATOM 2882 C CA . SER A 1 361 ? 12.913 -6.941 -18.863 1.00 97.69 361 SER A CA 1
ATOM 2883 C C . SER A 1 361 ? 12.738 -6.373 -17.454 1.00 97.69 361 SER A C 1
ATOM 2885 O O . SER A 1 361 ? 13.036 -7.052 -16.475 1.00 97.69 361 SER A O 1
ATOM 2887 N N . LEU A 1 362 ? 12.207 -5.153 -17.325 1.00 98.31 362 LEU A N 1
ATOM 2888 C CA . LEU A 1 362 ? 11.954 -4.543 -16.016 1.00 98.31 362 LEU A CA 1
ATOM 2889 C C . LEU A 1 362 ? 10.856 -5.271 -15.217 1.00 98.31 362 LEU A C 1
ATOM 2891 O O . LEU A 1 362 ? 10.877 -5.249 -13.990 1.00 98.31 362 LEU A O 1
ATOM 2895 N N . MET A 1 363 ? 9.931 -5.968 -15.884 1.00 97.69 363 MET A N 1
ATOM 2896 C CA . MET A 1 363 ? 8.872 -6.743 -15.225 1.00 97.69 363 MET A CA 1
ATOM 2897 C C . MET A 1 363 ? 9.297 -8.139 -14.752 1.00 97.69 363 MET A C 1
ATOM 2899 O O . MET A 1 363 ? 8.574 -8.749 -13.958 1.00 97.69 363 MET A O 1
ATOM 2903 N N . GLU A 1 364 ? 10.453 -8.651 -15.184 1.00 97.25 364 GLU A N 1
ATOM 2904 C CA . GLU A 1 364 ? 10.917 -10.001 -14.829 1.00 97.25 364 GLU A CA 1
ATOM 2905 C C . GLU A 1 364 ? 11.030 -10.189 -13.311 1.00 97.25 364 GLU A C 1
ATOM 2907 O O . GLU A 1 364 ? 10.599 -11.208 -12.765 1.00 97.25 364 GLU A O 1
ATOM 2912 N N . TRP A 1 365 ? 11.558 -9.187 -12.600 1.00 97.62 365 TRP A N 1
ATOM 2913 C CA . TRP A 1 365 ? 11.732 -9.276 -11.152 1.00 97.62 365 TRP A CA 1
ATOM 2914 C C . TRP A 1 365 ? 10.411 -9.173 -10.373 1.00 97.62 365 TRP A C 1
ATOM 2916 O O . TRP A 1 365 ? 10.169 -10.059 -9.549 1.00 97.62 365 TRP A O 1
ATOM 2926 N N . PRO A 1 366 ? 9.508 -8.198 -10.627 1.00 97.56 366 PRO A N 1
ATOM 2927 C CA . PRO A 1 366 ? 8.164 -8.225 -10.048 1.00 97.56 366 PRO A CA 1
ATOM 2928 C C . PRO A 1 366 ? 7.418 -9.549 -10.268 1.00 97.56 366 PRO A C 1
ATOM 2930 O O . PRO A 1 366 ? 6.758 -10.037 -9.350 1.00 97.56 366 PRO A O 1
ATOM 2933 N N . MET A 1 367 ? 7.550 -10.166 -11.448 1.00 96.56 367 MET A N 1
ATOM 2934 C CA . MET A 1 367 ? 6.962 -11.480 -11.736 1.00 96.56 367 MET A CA 1
ATOM 2935 C C . MET A 1 367 ? 7.592 -12.596 -10.893 1.00 96.56 367 MET A C 1
ATOM 2937 O O . MET A 1 367 ? 6.867 -13.384 -10.286 1.00 96.56 367 MET A O 1
ATOM 2941 N N . ALA A 1 368 ? 8.922 -12.627 -10.769 1.00 95.25 368 ALA A N 1
ATOM 2942 C CA . ALA A 1 368 ? 9.635 -13.603 -9.939 1.00 95.25 368 ALA A CA 1
ATOM 2943 C C . ALA A 1 368 ? 9.350 -13.457 -8.427 1.00 95.25 368 ALA A C 1
ATOM 2945 O O . ALA A 1 368 ? 9.494 -14.414 -7.661 1.00 95.25 368 ALA A O 1
ATOM 2946 N N . MET A 1 369 ? 8.930 -12.270 -7.976 1.00 94.38 369 MET A N 1
ATOM 2947 C CA . MET A 1 369 ? 8.611 -11.997 -6.570 1.00 94.38 369 MET A CA 1
ATOM 2948 C C . MET A 1 369 ? 7.286 -12.607 -6.097 1.00 94.38 369 MET A C 1
ATOM 2950 O O . MET A 1 369 ? 7.085 -12.714 -4.885 1.00 94.38 369 MET A O 1
ATOM 2954 N N . GLN A 1 370 ? 6.408 -13.040 -7.008 1.00 84.56 370 GLN A N 1
ATOM 2955 C CA . GLN A 1 370 ? 5.083 -13.580 -6.670 1.00 84.56 370 GLN A CA 1
ATOM 2956 C C . GLN A 1 370 ? 5.125 -14.908 -5.894 1.00 84.56 370 GLN A C 1
ATOM 2958 O O . GLN A 1 370 ? 4.127 -15.250 -5.265 1.00 84.56 370 GLN A O 1
ATOM 2963 N N . GLY A 1 371 ? 6.267 -15.610 -5.884 1.00 66.69 371 GLY A N 1
ATOM 2964 C CA . GLY A 1 371 ? 6.376 -16.963 -5.326 1.00 66.69 371 GLY A CA 1
ATOM 2965 C C . GLY A 1 371 ? 5.678 -18.009 -6.204 1.00 66.69 371 GLY A C 1
ATOM 2966 O O . GLY A 1 371 ? 4.788 -17.669 -6.980 1.00 66.69 371 GLY A O 1
ATOM 2967 N N . GLU A 1 372 ? 6.136 -19.261 -6.122 1.00 42.94 372 GLU A N 1
ATOM 2968 C CA . GLU A 1 372 ? 5.455 -20.415 -6.738 1.00 42.94 372 GLU A CA 1
ATOM 2969 C C . GLU A 1 372 ? 4.219 -20.827 -5.935 1.00 42.94 372 GLU A C 1
ATOM 2971 O O . GLU A 1 372 ? 4.300 -20.791 -4.682 1.00 42.94 372 GLU A O 1
#

Nearest PDB structures (foldseek):
  2ptr-assembly1_B-2  TM=2.035E-01  e=5.675E-01  Escherichia coli
  5ic0-assembly1_A  TM=1.384E-01  e=9.933E+00  Mus musculus

Organism: Aspergillus niger (strain ATCC MYA-4892 / CBS 513.88 / FGSC A1513) (NCBI:txid425011)

Sequence (372 aa):
MALHPERKLIWQRVIPTMAAEQEYLMHLLLALAGTHALCEADSPDTNLLNSKFDQTIPEAECFRDYHRILDHHQKGLEGFRHALSEATASTAEYIFCGSILIVAFSFASLRIRALGDKGIGFHNGDSAGEPWIDWLHLVRGLGALVGEHFIALRTSRLRTLMDYPQANEHWKDFLAITPTRVFPRLRHASPQFVRFSQGAAQQISLLRGFANTLTQDFGINMEETPSPDSYGSPNIQTIPDFLREQISTLDCLEQMYMRTLYVFHFSASERDSSASMDIQTDLEDAAVLSWPNFISNAFVLSLQQGQDAGIFGGFSYVILAHFYVILLLFEDLWYIRGSFPREIRNIHRLVETLGDGALRSLMEWPMAMQGE

Secondary structure (DSSP, 8-state):
--SSHHHHHIIIIIHHHHHHH-HHHHHHHHHHHHHHHHHHHT-HHHHHHHTTS-----HHHHHHHHHHHHHHHHHHHHHHHHHHHT--TTTHHHHHHHHHHHHHHHHHHHHHHHHHTTT-S------TTS---HHHHHHHHHHHHHHHTHHHHHHSTTGGGG--TT-SSHHHHHHHH--S---GGGGGS-HHHHHHHHHHHHHHHHHHHHHHHHHHHTT--TT-PPPTT----TT---HHHHHHHHHHHHHHHHHHHHHHHHHHTSPPPS-SS-HHHHHHHHHHHTTGGGGGGTS-HHHHHHTT-GGG--HHHHHHHHHHHHHHHHHHT-TT-TTTTTTHHHHHHHHHHHHHHHT-HHHHHHHHHHHHTT--

Radius of gyration: 21.65 Å; Cα contacts (8 Å, |Δi|>4): 383; chains: 1; bounding box: 54×67×50 Å

Solvent-accessible surface area (backbone atoms only — not comparable to full-atom values): 21026 Å² total; per-residue (Å²): 138,55,74,45,70,72,43,33,48,39,63,71,50,51,51,58,51,52,20,76,74,33,71,29,39,36,23,30,52,50,17,40,52,46,51,48,52,57,58,51,63,68,31,67,73,47,46,63,64,41,71,79,49,97,66,78,74,55,68,70,56,55,54,52,53,51,50,52,26,49,52,26,36,51,52,11,49,55,43,45,53,54,54,57,76,67,63,42,68,88,48,39,59,62,51,52,53,44,43,55,40,52,45,46,36,48,38,33,47,39,25,53,55,54,48,25,81,77,68,46,85,71,74,66,90,72,62,95,53,65,58,86,59,68,60,50,58,48,50,30,51,46,47,51,53,46,65,77,35,40,71,46,37,61,73,39,94,61,26,64,76,71,65,41,90,52,58,63,70,64,51,63,61,49,60,77,73,52,86,69,90,72,46,78,53,51,81,70,30,55,69,62,62,50,53,44,70,71,41,51,67,60,52,52,52,52,55,51,51,50,53,51,48,54,33,59,78,67,68,49,69,84,81,67,73,82,62,90,87,68,81,62,67,99,83,67,80,50,73,63,56,51,52,50,41,51,52,55,40,47,55,51,51,50,50,41,51,48,48,52,55,44,55,42,60,45,75,78,71,94,62,97,62,54,52,48,58,51,49,41,31,47,39,55,24,36,43,55,83,53,54,61,62,74,48,56,70,70,48,58,58,46,66,72,44,63,92,75,31,51,75,66,34,39,47,51,43,50,55,50,32,54,57,42,52,60,53,60,67,35,66,85,41,72,42,46,34,73,22,48,56,54,42,41,50,23,40,47,54,50,36,56,74,64,68,46,67,67,64,44,60,66,41,52,58,50,60,66,66,58,65,136